Protein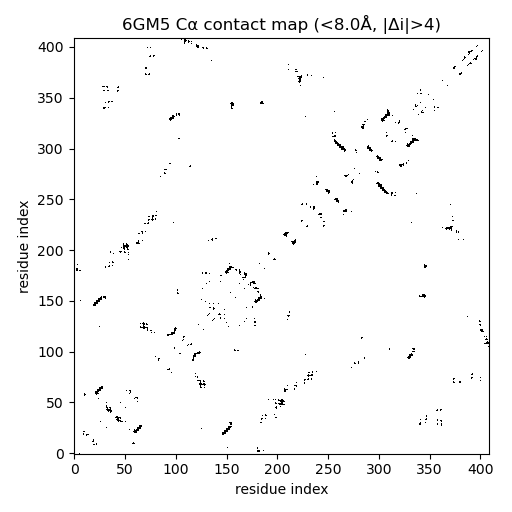 6GM5 (pdb70)

CATH classification: 3.40.50.1780 (+1 more: 3.40.950.10)

Foldseek 3Di:
DALVVVLLVLQVDPPPHPLRFQEEEEEELLLQQFLLVLVVDAGLLFDPQLVVVLVVVSPHNAYAYLVLLLLLLLQQLLVLLLVQVLCLLQVLHFQEEEDAAVVVQQCCQAPNVQCFSRYFQFQHSLLLLLLCLLPQVCVVVVHHLQRYAYEYEFQAPCVVVSQQPQLQADPNPSVSTSHRGYHYSNRVSVVCVVVVHDSSPGDGHFHDDSNRDDGGNLDDFADALGSQSQSVQSSQCQFAVDGDDRDDWDDDPPAPQKTKDKAKGFGHPPDVNNVSNQVVVGQFPADSFAKAADPVGRITGIAIEMEGEAVVSVVVQSVCRSVVNDHHGYYYYHRHSLHRSRHPRGDDDPDPCSSVSNVQSSDDPVRHVDHDHSCPRVSSVCCCVPPQPHRVDDSCCSRTGHGGHRSHD

Nearest PDB structures (foldseek):
  6gm5-assembly1_A  TM=1.002E+00  e=3.430E-89  Chlamydomonas reinhardtii
  6gm6-assembly1_A  TM=1.002E+00  e=7.888E-88  Chlamydomonas reinhardtii
  6gm7-assembly1_A  TM=1.001E+00  e=2.150E-85  Chlamydomonas reinhardtii
  6gl6-assembly1_A  TM=1.002E+00  e=5.641E-85  Chlamydomonas reinhardtii
  4r0v-assembly2_B  TM=9.902E-01  e=3.133E-81  Chlamydomonas reinhardtii

Radius of gyration: 21.45 Å; Cα contacts (8 Å, |Δi|>4): 788; chains: 1; bounding box: 58×63×46 Å

Solvent-accessible surface area: 17780 Å² total; per-residue (Å²): 182,48,59,28,105,70,0,35,59,35,15,78,66,81,128,133,46,136,76,35,60,43,0,0,0,0,0,9,19,7,0,25,4,0,0,0,25,18,47,70,72,64,17,36,53,5,56,57,95,20,1,0,32,0,0,72,127,8,13,3,35,13,0,0,14,8,25,0,0,10,0,0,5,3,27,0,8,0,25,5,0,20,60,5,8,18,73,66,30,73,118,128,35,7,1,1,0,12,12,23,12,12,2,0,12,58,22,0,2,146,66,35,49,100,2,33,76,11,6,2,28,3,9,4,20,3,0,0,0,0,1,5,0,5,15,32,0,0,110,94,77,70,40,42,38,132,51,4,7,0,0,0,0,8,5,20,93,94,21,30,68,14,0,65,21,100,78,5,19,20,137,94,62,77,116,31,37,10,0,23,14,13,4,13,0,49,66,0,0,70,7,4,97,144,112,71,25,54,2,42,138,18,76,103,7,130,27,34,14,0,7,27,92,67,114,37,16,10,29,81,116,4,4,10,32,37,28,13,11,5,0,2,5,20,0,31,31,105,0,9,61,64,94,7,92,110,31,103,58,64,144,23,235,77,21,110,36,4,94,50,29,94,12,84,1,35,7,20,122,76,26,114,15,52,91,16,38,131,144,123,129,96,57,5,63,72,60,59,35,30,56,80,105,54,189,123,44,159,15,3,21,24,7,23,0,0,18,0,28,7,37,42,34,0,98,129,0,0,87,68,9,80,66,30,129,11,109,14,4,1,0,22,0,24,8,30,113,45,11,59,8,22,1,46,1,3,14,178,52,144,47,208,39,25,29,119,98,4,103,63,41,19,53,80,143,99,39,76,96,52,48,18,56,4,77,73,4,81,18,0,121,88,0,11,116,83,47,6,40,127,33,62,25,147,68,0,102,104,16,1,11,18,92,28,52,69,44,26,120

B-factor: mean 26.3, std 14.5, range [9.81, 98.89]

Organism: Chlamydomonas reinhardtii (NCBI:txid3055)

InterPro domains:
  IPR003149 Iron hydrogenase, small subunit [PF02256] (435-487)
  IPR003149 Iron hydrogenase, small subunit [SM00902] (430-489)
  IPR004108 Iron hydrogenase, large subunit, C-terminal [PF02906] (85-334)
  IPR004108 Iron hydrogenase, large subunit, C-terminal [PF02906] (380-425)
  IPR009016 Iron hydrogenase [SSF53920] (54-486)
  IPR050340 Cytosolic Fe-S Cluster Assembly Factor [PTHR11615] (53-486)

Secondary structure (DSSP, 8-state):
--HHHHHHHHHHS-TTSTT--EEEEEE-HHHHHHGGGGGT--TT-S-HHHHHHHHHHTT-SEEEEHHHHHHHHHHHHHHHHHHHHHHHHT--PSSEEP---HHHHHHHHHH-GGGGGGB--BPPHHHHHHHHIIIIIHHHHT--GGGEEEEEEES-SSHHHHHT-TTSEETTEEEEESS-EEEEHHHHHHHHHHTT--GGGPPP-----TTSSSSS-S--SSB-S-HHHHHHHHHHHHHHSSPPPPP--EEPTTSTTEEEEEEEEPPPTTSHHHHHHHHT---S---S-EEE--TTS--EEEEEEEEEESHHHHHHHHHHHHHTSS--SEEEEESSTT-GGG-TTSPP-S-TTHHHHHHHHSS-HHHHT-B--GGG-HHHHHHIIIII-STTSHHHHHHHB----TT--

Sequence (409 aa):
LSHVQQALAELAKPKDDPTRKHVCVQVAPAVRRVAIAETLGLAPGATTPKQLAEGLRRLGFDEVFDTLFGADLTIMEAGSELLHRLTEHLEAEPLPMFTSCCCPGWIAMLEKSYPDLIPYVSSCKSPQMMLAAMVKSYLAEKKGIAPKDMVMVSIMPCTRKQSEADRDWFCVDADPTLRQLDHVITTVELGNIFKERGINLAELPEGEWDNPMGVGSGAGVLFGTTGGVMEAALRTAYELFTGTPLPRLSLSEVRGMDGIKETNITMVPAPGSKFEELLKHRAGPLAWDGGAGFTSEDGRGGITLRVAVANGLGNAKKLITKMQAGEAKYDFVEIMACPAGCVGGGGQPRSTDKAITQKRQAALYNLDEKSTLRRSHENPSIRELYDTYLGEPLGHKAHELLHTHYVAGGV

Structure (mmCIF, N/CA/C/O backbone):
data_6GM5
#
_entry.id   6GM5
#
_cell.length_a   70.620
_cell.length_b   70.620
_cell.length_c   154.910
_cell.angle_alpha   90.000
_cell.angle_beta   90.000
_cell.angle_gamma   120.000
#
_symmetry.space_group_name_H-M   'P 32 2 1'
#
loop_
_entity.id
_entity.type
_entity.pdbx_description
1 polymer Fe-hydrogenase
2 non-polymer 'IRON/SULFUR CLUSTER'
3 non-polymer 'CHLORIDE ION'
4 non-polymer 'SODIUM ION'
5 water water
#
loop_
_atom_site.group_PDB
_atom_site.id
_atom_site.type_symbol
_atom_site.label_atom_id
_atom_site.label_alt_id
_atom_site.label_comp_id
_atom_site.label_asym_id
_atom_site.label_entity_id
_atom_site.label_seq_id
_atom_site.pdbx_PDB_ins_code
_atom_site.Cartn_x
_atom_site.Cartn_y
_atom_site.Cartn_z
_atom_site.occupancy
_atom_site.B_iso_or_equiv
_atom_site.auth_seq_id
_atom_site.auth_comp_id
_atom_site.auth_asym_id
_atom_site.auth_atom_id
_atom_site.pdbx_PDB_model_num
ATOM 1 N N . LEU A 1 10 ? 33.545 -41.071 -12.770 1.00 47.75 65 LEU A N 1
ATOM 2 C CA . LEU A 1 10 ? 34.884 -41.011 -12.193 1.00 35.32 65 LEU A CA 1
ATOM 3 C C . LEU A 1 10 ? 35.735 -39.911 -12.841 1.00 20.64 65 LEU A C 1
ATOM 4 O O . LEU A 1 10 ? 36.482 -39.250 -12.145 1.00 27.79 65 LEU A O 1
ATOM 9 N N . SER A 1 11 ? 35.649 -39.731 -14.163 1.00 20.54 66 SER A N 1
ATOM 10 C CA . SER A 1 11 ? 36.302 -38.557 -14.774 1.00 18.65 66 SER A CA 1
ATOM 11 C C . SER A 1 11 ? 35.535 -37.335 -14.343 1.00 19.59 66 SER A C 1
ATOM 12 O O . SER A 1 11 ? 34.379 -37.442 -13.922 1.00 17.97 66 SER A O 1
ATOM 15 N N . HIS A 1 12 ? 36.154 -36.168 -14.468 1.00 17.06 67 HIS A N 1
ATOM 16 C CA . HIS A 1 12 ? 35.435 -34.940 -14.161 1.00 15.05 67 HIS A CA 1
ATOM 17 C C . HIS A 1 12 ? 34.251 -34.717 -15.089 1.00 17.15 67 HIS A C 1
ATOM 18 O O . HIS A 1 12 ? 33.214 -34.243 -14.617 1.00 17.17 67 HIS A O 1
ATOM 25 N N . VAL A 1 13 ? 34.350 -35.072 -16.372 1.00 15.56 68 VAL A N 1
ATOM 26 C CA . VAL A 1 13 ? 33.166 -35.024 -17.228 1.00 16.35 68 VAL A CA 1
ATOM 27 C C . VAL A 1 13 ? 32.053 -35.911 -16.665 1.00 15.94 68 VAL A C 1
ATOM 28 O O . VAL A 1 13 ? 30.893 -35.484 -16.563 1.00 17.12 68 VAL A O 1
ATOM 32 N N . GLN A 1 14 ? 32.395 -37.145 -16.305 1.00 16.66 69 GLN A N 1
ATOM 33 C CA . GLN A 1 14 ? 31.378 -38.062 -15.775 1.00 19.82 69 GLN A CA 1
ATOM 34 C C . GLN A 1 14 ? 30.742 -37.556 -14.476 1.00 15.20 69 GLN A C 1
ATOM 35 O O . GLN A 1 14 ? 29.523 -37.667 -14.292 1.00 16.97 69 GLN A O 1
ATOM 41 N N . GLN A 1 15 ? 31.560 -36.989 -13.595 1.00 17.57 70 GLN A N 1
ATOM 42 C CA . GLN A 1 15 ? 31.023 -36.434 -12.356 1.00 17.90 70 GLN A CA 1
ATOM 43 C C . GLN A 1 15 ? 30.072 -35.263 -12.629 1.00 17.25 70 GLN A C 1
ATOM 44 O O . GLN A 1 15 ? 28.998 -35.185 -12.045 1.00 17.84 70 GLN A O 1
ATOM 50 N N . ALA A 1 16 ? 30.473 -34.335 -13.500 1.00 15.57 71 ALA A N 1
ATOM 51 C CA . ALA A 1 16 ? 29.595 -33.223 -13.846 1.00 14.89 71 ALA A CA 1
ATOM 52 C C . ALA A 1 16 ? 28.263 -33.706 -14.442 1.00 15.96 71 ALA A C 1
ATOM 53 O O . ALA A 1 16 ? 27.194 -33.234 -14.059 1.00 14.37 71 ALA A O 1
ATOM 55 N N . LEU A 1 17 ? 28.341 -34.643 -15.394 1.00 15.78 72 LEU A N 1
ATOM 56 C CA . LEU A 1 17 ? 27.137 -35.159 -16.033 1.00 15.48 72 LEU A CA 1
ATOM 57 C C . LEU A 1 17 ? 26.261 -35.905 -15.038 1.00 15.04 72 LEU A C 1
ATOM 58 O O . LEU A 1 17 ? 25.049 -35.838 -15.157 1.00 15.88 72 LEU A O 1
ATOM 63 N N . ALA A 1 18 ? 26.862 -36.570 -14.060 1.00 15.09 73 ALA A N 1
ATOM 64 C CA . ALA A 1 18 ? 26.062 -37.258 -13.036 1.00 16.86 73 ALA A CA 1
ATOM 65 C C . ALA A 1 18 ? 25.284 -36.241 -12.206 1.00 16.18 73 ALA A C 1
ATOM 66 O O . ALA A 1 18 ? 24.137 -36.492 -11.845 1.00 17.84 73 ALA A O 1
ATOM 68 N N . GLU A 1 19 ? 25.881 -35.090 -11.896 1.00 14.94 74 GLU A N 1
ATOM 69 C CA . GLU A 1 19 ? 25.135 -34.066 -11.162 1.00 15.97 74 GLU A CA 1
ATOM 70 C C . GLU A 1 19 ? 23.962 -33.523 -11.969 1.00 17.21 74 GLU A C 1
ATOM 71 O O . GLU A 1 19 ? 22.869 -33.294 -11.441 1.00 17.01 74 GLU A O 1
ATOM 77 N N . LEU A 1 20 ? 24.173 -33.349 -13.265 1.00 16.50 75 LEU A N 1
ATOM 78 C CA . LEU A 1 20 ? 23.137 -32.877 -14.160 1.00 17.56 75 LEU A CA 1
ATOM 79 C C . LEU A 1 20 ? 22.033 -33.901 -14.414 1.00 18.39 75 LEU A C 1
ATOM 80 O O . LEU A 1 20 ? 20.904 -33.534 -14.746 1.00 21.84 75 LEU A O 1
ATOM 85 N N . ALA A 1 21 ? 22.350 -35.170 -14.217 1.00 16.74 76 ALA A N 1
ATOM 86 C CA . ALA A 1 21 ? 21.408 -36.248 -14.525 1.00 17.06 76 ALA A CA 1
ATOM 87 C C . ALA A 1 21 ? 20.343 -36.340 -13.443 1.00 26.67 76 ALA A C 1
ATOM 88 O O . ALA A 1 21 ? 19.279 -36.933 -13.662 1.00 26.26 76 ALA A O 1
ATOM 90 N N . LYS A 1 22 ? 20.623 -35.767 -12.273 1.00 20.06 77 LYS A N 1
ATOM 91 C CA . LYS A 1 22 ? 19.629 -35.776 -11.203 1.00 18.41 77 LYS A CA 1
ATOM 92 C C . LYS A 1 22 ? 18.488 -34.871 -11.591 1.00 18.73 77 LYS A C 1
ATOM 93 O O . LYS A 1 22 ? 18.706 -33.723 -12.000 1.00 19.29 77 LYS A O 1
ATOM 99 N N . PRO A 1 23 ? 17.250 -35.357 -11.453 1.00 17.28 78 PRO A N 1
ATOM 100 C CA . PRO A 1 23 ? 16.144 -34.455 -11.715 1.00 17.68 78 PRO A CA 1
ATOM 101 C C . PRO A 1 23 ? 16.233 -33.212 -10.853 1.00 17.11 78 PRO A C 1
ATOM 102 O O . PRO A 1 23 ? 16.707 -33.280 -9.720 1.00 17.42 78 PRO A O 1
ATOM 106 N N . LYS A 1 24 ? 15.792 -32.078 -11.388 1.00 19.96 79 LYS A N 1
ATOM 107 C CA . LYS A 1 24 ? 15.925 -30.829 -10.664 1.00 20.04 79 LYS A CA 1
ATOM 108 C C . LYS A 1 24 ? 15.148 -30.826 -9.355 1.00 23.04 79 LYS A C 1
ATOM 109 O O . LYS A 1 24 ? 15.523 -30.115 -8.433 1.00 25.23 79 LYS A O 1
ATOM 115 N N . ASP A 1 25 ? 14.122 -31.672 -9.248 1.00 22.06 80 ASP A N 1
ATOM 116 C CA . ASP A 1 25 ? 13.360 -31.766 -8.000 1.00 23.25 80 ASP A CA 1
ATOM 117 C C . ASP A 1 25 ? 13.812 -32.902 -7.067 1.00 26.54 80 ASP A C 1
ATOM 118 O O . ASP A 1 25 ? 13.190 -33.129 -6.036 1.00 26.80 80 ASP A O 1
ATOM 123 N N . ASP A 1 26 ? 14.875 -33.616 -7.436 1.00 19.27 81 ASP A N 1
ATOM 124 C CA . ASP A 1 26 ? 15.464 -34.693 -6.624 1.00 19.12 81 ASP A CA 1
ATOM 125 C C . ASP A 1 26 ? 16.031 -34.100 -5.328 1.00 21.46 81 ASP A C 1
ATOM 126 O O . ASP A 1 26 ? 16.689 -33.072 -5.355 1.00 18.29 81 ASP A O 1
ATOM 131 N N . PRO A 1 27 ? 15.781 -34.733 -4.176 1.00 16.64 82 PRO A N 1
ATOM 132 C CA . PRO A 1 27 ? 16.235 -34.116 -2.928 1.00 15.84 82 PRO A CA 1
ATOM 133 C C . PRO A 1 27 ? 17.759 -34.005 -2.819 1.00 16.13 82 PRO A C 1
ATOM 134 O O . PRO A 1 27 ? 18.252 -33.206 -2.015 1.00 18.48 82 PRO A O 1
ATOM 138 N N . THR A 1 28 ? 18.489 -34.781 -3.617 1.00 16.61 83 THR A N 1
ATOM 139 C CA . THR A 1 28 ? 19.945 -34.704 -3.589 1.00 17.69 83 THR A CA 1
ATOM 140 C C . THR A 1 28 ? 20.521 -33.877 -4.754 1.00 15.50 83 THR A C 1
ATOM 141 O O . THR A 1 28 ? 21.759 -33.782 -4.888 1.00 17.94 83 THR A O 1
ATOM 145 N N . ARG A 1 29 ? 19.648 -33.268 -5.554 1.00 15.95 84 ARG A N 1
ATOM 146 C CA . ARG A 1 29 ? 20.078 -32.349 -6.615 1.00 15.47 84 ARG A CA 1
ATOM 147 C C . ARG A 1 29 ? 20.851 -31.152 -6.056 1.00 14.97 84 ARG A C 1
ATOM 148 O O . ARG A 1 29 ? 20.444 -30.525 -5.070 1.00 17.47 84 ARG A O 1
ATOM 156 N N . LYS A 1 30 ? 21.975 -30.837 -6.698 1.00 16.17 85 LYS A N 1
ATOM 157 C CA . LYS A 1 30 ? 22.735 -29.646 -6.342 1.00 16.06 85 LYS A CA 1
ATOM 158 C C . LYS A 1 30 ? 22.455 -28.514 -7.339 1.00 15.83 85 LYS A C 1
ATOM 159 O O . LYS A 1 30 ? 21.820 -28.718 -8.385 1.00 16.49 85 LYS A O 1
ATOM 165 N N . HIS A 1 31 ? 22.906 -27.308 -7.005 1.00 17.33 86 HIS A N 1
ATOM 166 C CA . HIS A 1 31 ? 22.751 -26.157 -7.886 1.00 17.34 86 HIS A CA 1
ATOM 167 C C . HIS A 1 31 ? 23.977 -26.161 -8.789 1.00 15.19 86 HIS A C 1
ATOM 168 O O . HIS A 1 31 ? 25.073 -25.859 -8.328 1.00 17.14 86 HIS A O 1
ATOM 175 N N . VAL A 1 32 ? 23.801 -26.575 -10.044 1.00 14.83 87 VAL A N 1
ATOM 176 C CA . VAL A 1 32 ? 24.942 -26.835 -10.925 1.00 15.84 87 VAL A CA 1
ATOM 177 C C . VAL A 1 32 ? 25.199 -25.667 -11.861 1.00 12.37 87 VAL A C 1
ATOM 178 O O . VAL A 1 32 ? 24.346 -25.311 -12.667 1.00 14.95 87 VAL A O 1
ATOM 182 N N . CYS A 1 33 ? 26.368 -25.044 -11.685 1.00 12.78 88 CYS A N 1
ATOM 183 C CA . CYS A 1 33 ? 26.740 -23.819 -12.400 1.00 14.14 88 CYS A CA 1
ATOM 184 C C . CYS A 1 33 ? 27.815 -24.118 -13.426 1.00 12.78 88 CYS A C 1
ATOM 185 O O . CYS A 1 33 ? 28.658 -24.975 -13.220 1.00 14.35 88 CYS A O 1
ATOM 188 N N . VAL A 1 34 ? 27.780 -23.395 -14.539 1.00 12.85 89 VAL A N 1
ATOM 189 C CA . VAL A 1 34 ? 28.859 -23.504 -15.522 1.00 12.17 89 VAL A CA 1
ATOM 190 C C . VAL A 1 34 ? 29.338 -22.109 -15.892 1.00 10.00 89 VAL A C 1
ATOM 191 O O . VAL A 1 34 ? 28.553 -21.175 -15.944 1.00 12.01 89 VAL A O 1
ATOM 195 N N . GLN A 1 35 ? 30.640 -21.998 -16.135 1.00 11.63 90 GLN A N 1
ATOM 196 C CA . GLN A 1 35 ? 31.220 -20.780 -16.699 1.00 11.87 90 GLN A CA 1
ATOM 197 C C . GLN A 1 35 ? 31.962 -21.145 -17.971 1.00 11.77 90 GLN A C 1
ATOM 198 O O . GLN A 1 35 ? 32.509 -22.243 -18.078 1.00 12.70 90 GLN A O 1
ATOM 204 N N . VAL A 1 36 ? 31.968 -20.231 -18.938 1.00 11.52 91 VAL A N 1
ATOM 205 C CA . VAL A 1 36 ? 32.514 -20.505 -20.270 1.00 11.88 91 VAL A CA 1
ATOM 206 C C . VAL A 1 36 ? 33.559 -19.487 -20.682 1.00 11.32 91 VAL A C 1
ATOM 207 O O . VAL A 1 36 ? 33.304 -18.277 -20.663 1.00 12.52 91 VAL A O 1
ATOM 211 N N . ALA A 1 37 ? 34.720 -19.966 -21.125 1.00 13.32 92 ALA A N 1
ATOM 212 C CA . ALA A 1 37 ? 35.763 -19.090 -21.649 1.00 13.89 92 ALA A CA 1
ATOM 213 C C . ALA A 1 37 ? 35.472 -18.615 -23.077 1.00 13.19 92 ALA A C 1
ATOM 214 O O . ALA A 1 37 ? 34.898 -19.333 -23.889 1.00 12.70 92 ALA A O 1
ATOM 216 N N . PRO A 1 38 ? 35.903 -17.393 -23.414 1.00 13.96 93 PRO A N 1
ATOM 217 C CA . PRO A 1 38 ? 35.694 -16.956 -24.805 1.00 13.36 93 PRO A CA 1
ATOM 218 C C . PRO A 1 38 ? 36.335 -17.872 -25.860 1.00 13.21 93 PRO A C 1
ATOM 219 O O . PRO A 1 38 ? 35.753 -18.070 -26.938 1.00 14.00 93 PRO A O 1
ATOM 223 N N . ALA A 1 39 ? 37.514 -18.428 -25.564 1.00 12.91 94 ALA A N 1
ATOM 224 C CA . ALA A 1 39 ? 38.160 -19.317 -26.534 1.00 14.15 94 ALA A CA 1
ATOM 225 C C . ALA A 1 39 ? 37.321 -20.563 -26.824 1.00 13.26 94 ALA A C 1
ATOM 226 O O . ALA A 1 39 ? 37.390 -21.107 -27.917 1.00 14.01 94 ALA A O 1
ATOM 228 N N . VAL A 1 40 ? 36.517 -20.992 -25.859 1.00 12.54 95 VAL A N 1
ATOM 229 C CA . VAL A 1 40 ? 35.592 -22.095 -26.056 1.00 13.67 95 VAL A CA 1
ATOM 230 C C . VAL A 1 40 ? 34.478 -21.655 -27.000 1.00 13.47 95 VAL A C 1
ATOM 231 O O . VAL A 1 40 ? 34.112 -22.375 -27.951 1.00 15.54 95 VAL A O 1
ATOM 235 N N . ARG A 1 41 ? 33.910 -20.473 -26.739 1.00 14.27 96 ARG A N 1
ATOM 236 C CA A ARG A 1 41 ? 32.802 -19.946 -27.535 0.40 13.89 96 ARG A CA 1
ATOM 237 C CA B ARG A 1 41 ? 32.780 -20.007 -27.531 0.60 14.17 96 ARG A CA 1
ATOM 238 C C . ARG A 1 41 ? 33.120 -19.924 -29.013 1.00 13.44 96 ARG A C 1
ATOM 239 O O . ARG A 1 41 ? 32.272 -20.267 -29.844 1.00 18.23 96 ARG A O 1
ATOM 254 N N . VAL A 1 42 ? 34.344 -19.498 -29.348 1.00 13.26 97 VAL A N 1
ATOM 255 C CA . VAL A 1 42 ? 34.660 -19.305 -30.762 1.00 15.09 97 VAL A CA 1
ATOM 256 C C . VAL A 1 42 ? 34.964 -20.637 -31.451 1.00 15.82 97 VAL A C 1
ATOM 257 O O . VAL A 1 42 ? 34.690 -20.802 -32.644 1.00 16.19 97 VAL A O 1
ATOM 261 N N . ALA A 1 43 ? 35.497 -21.608 -30.710 1.00 14.69 98 ALA A N 1
ATOM 262 C CA . ALA A 1 43 ? 35.933 -22.859 -31.325 1.00 14.72 98 ALA A CA 1
ATOM 263 C C . ALA A 1 43 ? 34.890 -23.966 -31.289 1.00 15.25 98 ALA A C 1
ATOM 264 O O . ALA A 1 43 ? 35.040 -24.964 -31.987 1.00 15.34 98 ALA A O 1
ATOM 266 N N . ILE A 1 44 ? 33.837 -23.816 -30.488 1.00 14.07 99 ILE A N 1
ATOM 267 C CA . ILE A 1 44 ? 32.907 -24.928 -30.302 1.00 14.79 99 ILE A CA 1
ATOM 268 C C . ILE A 1 44 ? 32.185 -25.257 -31.612 1.00 14.31 99 ILE A C 1
ATOM 269 O O . ILE A 1 44 ? 31.843 -26.406 -31.844 1.00 14.85 99 ILE A O 1
ATOM 274 N N . ALA A 1 45 ? 31.972 -24.267 -32.486 1.00 15.69 100 ALA A N 1
ATOM 275 C CA . ALA A 1 45 ? 31.346 -24.552 -33.785 1.00 16.11 100 ALA A CA 1
ATOM 276 C C . ALA A 1 45 ? 32.150 -25.567 -34.600 1.00 15.44 100 ALA A C 1
ATOM 277 O O . ALA A 1 45 ? 31.570 -26.316 -35.399 1.00 14.65 100 ALA A O 1
ATOM 279 N N . GLU A 1 46 ? 33.472 -25.596 -34.417 1.00 13.66 101 GLU A N 1
ATOM 280 C CA . GLU A 1 46 ? 34.302 -26.532 -35.173 1.00 14.49 101 GLU A CA 1
ATOM 281 C C . GLU A 1 46 ? 34.011 -27.976 -34.817 1.00 14.81 101 GLU A C 1
ATOM 282 O O . GLU A 1 46 ? 34.294 -28.877 -35.611 1.00 17.33 101 GLU A O 1
ATOM 288 N N . THR A 1 47 ? 33.465 -28.211 -33.627 1.00 13.79 102 THR A N 1
ATOM 289 C CA . THR A 1 47 ? 33.128 -29.591 -33.243 1.00 13.94 102 THR A CA 1
ATOM 290 C C . THR A 1 47 ? 31.976 -30.132 -34.094 1.00 14.36 102 THR A C 1
ATOM 291 O O . THR A 1 47 ? 31.729 -31.337 -34.106 1.00 15.93 102 THR A O 1
ATOM 295 N N . LEU A 1 48 ? 31.279 -29.233 -34.798 1.00 15.91 103 LEU A N 1
ATOM 296 C CA . LEU A 1 48 ? 30.218 -29.588 -35.747 1.00 16.37 103 LEU A CA 1
ATOM 297 C C . LEU A 1 48 ? 30.705 -29.572 -37.183 1.00 18.27 103 LEU A C 1
ATOM 298 O O . LEU A 1 48 ? 29.917 -29.749 -38.126 1.00 19.95 103 LEU A O 1
ATOM 303 N N . GLY A 1 49 ? 32.002 -29.337 -37.367 1.00 17.74 104 GLY A N 1
ATOM 304 C CA . GLY A 1 49 ? 32.535 -29.206 -38.711 1.00 20.01 104 GLY A CA 1
ATOM 305 C C . GLY A 1 49 ? 32.310 -27.843 -39.345 1.00 19.93 104 GLY A C 1
ATOM 306 O O . GLY A 1 49 ? 32.469 -27.684 -40.552 1.00 23.53 104 GLY A O 1
ATOM 307 N N . LEU A 1 50 ? 31.948 -26.849 -38.532 1.00 17.52 105 LEU A N 1
ATOM 308 C CA . LEU A 1 50 ? 31.750 -25.497 -39.011 1.00 17.71 105 LEU A CA 1
ATOM 309 C C . LEU A 1 50 ? 32.967 -24.631 -38.746 1.00 17.99 105 LEU A C 1
ATOM 310 O O . LEU A 1 50 ? 33.925 -25.061 -38.094 1.00 19.59 105 LEU A O 1
ATOM 315 N N . ALA A 1 51 ? 32.928 -23.402 -39.254 1.00 18.92 106 ALA A N 1
ATOM 316 C CA . ALA A 1 51 ? 33.989 -22.437 -39.044 1.00 17.07 106 ALA A CA 1
ATOM 317 C C . ALA A 1 51 ? 33.973 -21.863 -37.637 1.00 16.39 106 ALA A C 1
ATOM 318 O O . ALA A 1 51 ? 32.917 -21.803 -37.013 1.00 17.14 106 ALA A O 1
ATOM 320 N N . PRO A 1 52 ? 35.141 -21.414 -37.144 1.00 16.41 107 PRO A N 1
ATOM 321 C CA . PRO A 1 52 ? 35.160 -20.686 -35.868 1.00 17.19 107 PRO A CA 1
ATOM 322 C C . PRO A 1 52 ? 34.162 -19.538 -35.875 1.00 20.91 107 PRO A C 1
ATOM 323 O O . PRO A 1 52 ? 34.050 -18.823 -36.877 1.00 19.82 107 PRO A O 1
ATOM 327 N N . GLY A 1 53 ? 33.422 -19.395 -34.785 1.00 17.77 108 GLY A N 1
ATOM 328 C CA . GLY A 1 53 ? 32.461 -18.311 -34.667 1.00 17.80 108 GLY A CA 1
ATOM 329 C C . GLY A 1 53 ? 31.140 -18.540 -35.378 1.00 22.41 108 GLY A C 1
ATOM 330 O O . GLY A 1 53 ? 30.284 -17.648 -35.355 1.00 22.32 108 GLY A O 1
ATOM 331 N N . ALA A 1 54 ? 30.945 -19.715 -35.983 1.00 17.62 109 ALA A N 1
ATOM 332 C CA . ALA A 1 54 ? 29.705 -20.009 -36.722 1.00 19.58 109 ALA A CA 1
ATOM 333 C C . ALA A 1 54 ? 28.505 -20.275 -35.824 1.00 23.76 109 ALA A C 1
ATOM 334 O O . ALA A 1 54 ? 27.381 -20.377 -36.308 1.00 27.51 109 ALA A O 1
ATOM 336 N N . THR A 1 55 ? 28.739 -20.427 -34.524 1.00 18.16 110 THR A N 1
ATOM 337 C CA . THR A 1 55 ? 27.639 -20.493 -33.556 1.00 21.27 110 THR A CA 1
ATOM 338 C C . THR A 1 55 ? 27.766 -19.287 -32.636 1.00 20.15 110 THR A C 1
ATOM 339 O O . THR A 1 55 ? 28.876 -18.808 -32.373 1.00 21.18 110 THR A O 1
ATOM 343 N N . THR A 1 56 ? 26.625 -18.758 -32.186 1.00 20.51 111 THR A N 1
ATOM 344 C CA . THR A 1 56 ? 26.648 -17.543 -31.377 1.00 21.70 111 THR A CA 1
ATOM 345 C C . THR A 1 56 ? 26.840 -17.844 -29.895 1.00 20.00 111 THR A C 1
ATOM 346 O O . THR A 1 56 ? 26.567 -18.970 -29.447 1.00 19.27 111 THR A O 1
ATOM 350 N N . PRO A 1 57 ? 27.315 -16.844 -29.129 1.00 18.44 112 PRO A N 1
ATOM 351 C CA . PRO A 1 57 ? 27.430 -17.072 -27.684 1.00 18.11 112 PRO A CA 1
ATOM 352 C C . PRO A 1 57 ? 26.106 -17.522 -27.054 1.00 19.79 112 PRO A C 1
ATOM 353 O O . PRO A 1 57 ? 26.107 -18.432 -26.213 1.00 18.79 112 PRO A O 1
ATOM 357 N N . LYS A 1 58 ? 24.983 -16.926 -27.456 1.00 17.84 113 LYS A N 1
ATOM 358 C CA . LYS A 1 58 ? 23.716 -17.307 -26.837 1.00 16.27 113 LYS A CA 1
ATOM 359 C C . LYS A 1 58 ? 23.189 -18.657 -27.294 1.00 18.80 113 LYS A C 1
ATOM 360 O O . LYS A 1 58 ? 22.388 -19.272 -26.597 1.00 17.61 113 LYS A O 1
ATOM 366 N N . GLN A 1 59 ? 23.634 -19.147 -28.452 1.00 18.00 114 GLN A N 1
ATOM 367 C CA . GLN A 1 59 ? 23.311 -20.529 -28.792 1.00 17.37 114 GLN A CA 1
ATOM 368 C C . GLN A 1 59 ? 24.041 -21.479 -27.852 1.00 14.98 114 GLN A C 1
ATOM 369 O O . GLN A 1 59 ? 23.485 -22.501 -27.448 1.00 16.20 114 GLN A O 1
ATOM 375 N N . LEU A 1 60 ? 25.287 -21.135 -27.526 1.00 15.16 115 LEU A N 1
ATOM 376 C CA . LEU A 1 60 ? 26.039 -21.970 -26.584 1.00 15.04 115 LEU A CA 1
ATOM 377 C C . LEU A 1 60 ? 25.378 -21.922 -25.200 1.00 15.79 115 LEU A C 1
ATOM 378 O O . LEU A 1 60 ? 25.251 -22.948 -24.527 1.00 15.99 115 LEU A O 1
ATOM 383 N N . ALA A 1 61 ? 24.937 -20.734 -24.783 1.00 15.46 116 ALA A N 1
ATOM 384 C CA . ALA A 1 61 ? 24.262 -20.607 -23.496 1.00 17.06 116 ALA A CA 1
ATOM 385 C C . ALA A 1 61 ? 23.010 -21.471 -23.473 1.00 17.28 116 ALA A C 1
ATOM 386 O O . ALA A 1 61 ? 22.738 -22.144 -22.487 1.00 17.62 116 ALA A O 1
ATOM 388 N N . GLU A 1 62 ? 22.258 -21.474 -24.573 1.00 15.98 117 GLU A N 1
ATOM 389 C CA . GLU A 1 62 ? 21.087 -22.341 -24.654 1.00 17.32 117 GLU A CA 1
ATOM 390 C C . GLU A 1 62 ? 21.445 -23.828 -24.585 1.00 16.12 117 GLU A C 1
ATOM 391 O O . GLU A 1 62 ? 20.799 -24.602 -23.902 1.00 17.08 117 GLU A O 1
ATOM 397 N N . GLY A 1 63 ? 22.508 -24.223 -25.281 1.00 15.00 118 GLY A N 1
ATOM 398 C CA . GLY A 1 63 ? 22.923 -25.612 -25.276 1.00 16.74 118 GLY A CA 1
ATOM 399 C C . GLY A 1 63 ? 23.285 -26.061 -23.875 1.00 15.60 118 GLY A C 1
ATOM 400 O O . GLY A 1 63 ? 22.930 -27.157 -23.442 1.00 14.92 118 GLY A O 1
ATOM 401 N N . LEU A 1 64 ? 24.012 -25.206 -23.166 1.00 13.38 119 LEU A N 1
ATOM 402 C CA . LEU A 1 64 ? 24.367 -25.528 -21.791 1.00 13.19 119 LEU A CA 1
ATOM 403 C C . LEU A 1 64 ? 23.155 -25.613 -20.886 1.00 14.56 119 LEU A C 1
ATOM 404 O O . LEU A 1 64 ? 23.082 -26.482 -20.023 1.00 14.27 119 LEU A O 1
ATOM 409 N N . ARG A 1 65 ? 22.197 -24.708 -21.073 1.00 14.17 120 ARG A N 1
ATOM 410 C CA . ARG A 1 65 ? 20.990 -24.811 -20.263 1.00 14.98 120 ARG A CA 1
ATOM 411 C C . ARG A 1 65 ? 20.246 -26.127 -20.580 1.00 16.87 120 ARG A C 1
ATOM 412 O O . ARG A 1 65 ? 19.687 -26.751 -19.681 1.00 17.19 120 ARG A O 1
ATOM 420 N N . ARG A 1 66 ? 20.292 -26.578 -21.834 1.00 15.70 121 ARG A N 1
ATOM 421 C CA . ARG A 1 66 ? 19.654 -27.848 -22.206 1.00 16.83 121 ARG A CA 1
ATOM 422 C C . ARG A 1 66 ? 20.322 -29.096 -21.623 1.00 18.23 121 ARG A C 1
ATOM 423 O O . ARG A 1 66 ? 19.706 -30.164 -21.549 1.00 22.66 121 ARG A O 1
ATOM 431 N N . LEU A 1 67 ? 21.573 -28.972 -21.181 1.00 14.33 122 LEU A N 1
ATOM 432 C CA . LEU A 1 67 ? 22.221 -30.042 -20.457 1.00 14.57 122 LEU A CA 1
ATOM 433 C C . LEU A 1 67 ? 21.772 -30.101 -18.996 1.00 13.86 122 LEU A C 1
ATOM 434 O O . LEU A 1 67 ? 22.066 -31.072 -18.298 1.00 17.94 122 LEU A O 1
ATOM 439 N N . GLY A 1 68 ? 21.118 -29.037 -18.538 1.00 15.73 123 GLY A N 1
ATOM 440 C CA . GLY A 1 68 ? 20.569 -29.000 -17.199 1.00 17.57 123 GLY A CA 1
ATOM 441 C C . GLY A 1 68 ? 21.242 -28.035 -16.249 1.00 17.04 123 GLY A C 1
ATOM 442 O O . GLY A 1 68 ? 20.899 -28.002 -15.067 1.00 15.92 123 GLY A O 1
ATOM 443 N N . PHE A 1 69 ? 22.161 -27.206 -16.750 1.00 14.48 124 PHE A N 1
ATOM 444 C CA . PHE A 1 69 ? 22.826 -26.258 -15.858 1.00 14.32 124 PHE A CA 1
ATOM 445 C C . PHE A 1 69 ? 21.835 -25.242 -15.286 1.00 13.62 124 PHE A C 1
ATOM 446 O O . PHE A 1 69 ? 20.955 -24.733 -15.981 1.00 14.61 124 PHE A O 1
ATOM 454 N N . ASP A 1 70 ? 21.966 -24.994 -13.988 1.00 13.04 125 ASP A N 1
ATOM 455 C CA . ASP A 1 70 ? 21.092 -24.041 -13.320 1.00 12.87 125 ASP A CA 1
ATOM 456 C C . ASP A 1 70 ? 21.558 -22.599 -13.500 1.00 15.76 125 ASP A C 1
ATOM 457 O O . ASP A 1 70 ? 20.757 -21.674 -13.412 1.00 16.52 125 ASP A O 1
ATOM 462 N N . GLU A 1 71 ? 22.852 -22.409 -13.728 1.00 13.06 126 GLU A N 1
ATOM 463 C CA . GLU A 1 71 ? 23.399 -21.087 -14.012 1.00 12.89 126 GLU A CA 1
ATOM 464 C C . GLU A 1 71 ? 24.397 -21.219 -15.133 1.00 12.03 126 GLU A C 1
ATOM 465 O O . GLU A 1 71 ? 25.181 -22.175 -15.144 1.00 12.71 126 GLU A O 1
ATOM 471 N N . VAL A 1 72 ? 24.398 -20.241 -16.037 1.00 13.12 127 VAL A N 1
ATOM 472 C CA . VAL A 1 72 ? 25.314 -20.225 -17.165 1.00 12.92 127 VAL A CA 1
ATOM 473 C C . VAL A 1 72 ? 26.034 -18.887 -17.182 1.00 11.62 127 VAL A C 1
ATOM 474 O O . VAL A 1 72 ? 25.423 -17.857 -17.476 1.00 13.06 127 VAL A O 1
ATOM 478 N N . PHE A 1 73 ? 27.326 -18.909 -16.850 1.00 10.64 128 PHE A N 1
ATOM 479 C CA . PHE A 1 73 ? 28.096 -17.672 -16.673 1.00 10.82 128 PHE A CA 1
ATOM 480 C C . PHE A 1 73 ? 29.165 -17.499 -17.746 1.00 11.04 128 PHE A C 1
ATOM 481 O O . PHE A 1 73 ? 29.696 -18.480 -18.282 1.00 12.12 128 PHE A O 1
ATOM 489 N N . ASP A 1 74 ? 29.537 -16.246 -17.976 1.00 12.17 129 ASP A N 1
ATOM 490 C CA . ASP A 1 74 ? 30.657 -15.875 -18.842 1.00 12.39 129 ASP A CA 1
ATOM 491 C C . ASP A 1 74 ? 31.896 -15.696 -17.979 1.00 11.65 129 ASP A C 1
ATOM 492 O O . ASP A 1 74 ? 31.877 -14.865 -17.053 1.00 12.74 129 ASP A O 1
ATOM 497 N N . THR A 1 75 ? 32.964 -16.439 -18.261 1.00 11.92 130 THR A N 1
ATOM 498 C CA . THR A 1 75 ? 34.229 -16.289 -17.523 1.00 10.69 130 THR A CA 1
ATOM 499 C C . THR A 1 75 ? 34.742 -14.851 -17.635 1.00 11.76 130 THR A C 1
ATOM 500 O O . THR A 1 75 ? 35.518 -14.417 -16.787 1.00 12.44 130 THR A O 1
ATOM 504 N N . LEU A 1 76 ? 34.294 -14.096 -18.647 1.00 12.53 131 LEU A N 1
ATOM 505 C CA . LEU A 1 76 ? 34.738 -12.687 -18.725 1.00 12.91 131 LEU A CA 1
ATOM 506 C C . LEU A 1 76 ? 34.355 -11.916 -17.450 1.00 11.80 131 LEU A C 1
ATOM 507 O O . LEU A 1 76 ? 35.003 -10.902 -17.134 1.00 12.51 131 LEU A O 1
ATOM 512 N N . PHE A 1 77 ? 33.334 -12.363 -16.711 1.00 12.17 132 PHE A N 1
ATOM 513 C CA . PHE A 1 77 ? 33.038 -11.715 -15.425 1.00 10.88 132 PHE A CA 1
ATOM 514 C C . PHE A 1 77 ? 34.202 -11.921 -14.451 1.00 12.12 132 PHE A C 1
ATOM 515 O O . PHE A 1 77 ? 34.656 -10.996 -13.761 1.00 13.79 132 PHE A O 1
ATOM 523 N N . GLY A 1 78 ? 34.689 -13.152 -14.389 1.00 12.49 133 GLY A N 1
ATOM 524 C CA . GLY A 1 78 ? 35.883 -13.468 -13.626 1.00 12.45 133 GLY A CA 1
ATOM 525 C C . GLY A 1 78 ? 37.074 -12.650 -14.102 1.00 11.58 133 GLY A C 1
ATOM 526 O O . GLY A 1 78 ? 37.847 -12.159 -13.270 1.00 14.09 133 GLY A O 1
ATOM 527 N N . ALA A 1 79 ? 37.218 -12.486 -15.418 1.00 12.28 134 ALA A N 1
ATOM 528 C CA . ALA A 1 79 ? 38.316 -11.675 -15.950 1.00 12.10 134 ALA A CA 1
ATOM 529 C C . ALA A 1 79 ? 38.220 -10.213 -15.521 1.00 11.62 134 ALA A C 1
ATOM 530 O O . ALA A 1 79 ? 39.254 -9.583 -15.319 1.00 12.39 134 ALA A O 1
ATOM 532 N N . ASP A 1 80 ? 37.009 -9.687 -15.349 1.00 12.39 135 ASP A N 1
ATOM 533 C CA . ASP A 1 80 ? 36.902 -8.308 -14.856 1.00 12.29 135 ASP A CA 1
ATOM 534 C C . ASP A 1 80 ? 37.452 -8.235 -13.425 1.00 12.94 135 ASP A C 1
ATOM 535 O O . ASP A 1 80 ? 38.094 -7.242 -13.072 1.00 14.54 135 ASP A O 1
ATOM 540 N N . LEU A 1 81 ? 37.226 -9.259 -12.607 1.00 13.72 136 LEU A N 1
ATOM 541 C CA . LEU A 1 81 ? 37.836 -9.305 -11.267 1.00 14.08 136 LEU A CA 1
ATOM 542 C C . LEU A 1 81 ? 39.347 -9.398 -11.366 1.00 14.53 136 LEU A C 1
ATOM 543 O O . LEU A 1 81 ? 40.072 -8.719 -10.617 1.00 14.46 136 LEU A O 1
ATOM 548 N N . THR A 1 82 ? 39.854 -10.233 -12.277 1.00 12.69 137 THR A N 1
ATOM 549 C CA . THR A 1 82 ? 41.304 -10.375 -12.404 1.00 11.64 137 THR A CA 1
ATOM 550 C C . THR A 1 82 ? 41.925 -9.046 -12.829 1.00 13.83 137 THR A C 1
ATOM 551 O O . THR A 1 82 ? 43.009 -8.669 -12.351 1.00 15.59 137 THR A O 1
ATOM 555 N N . ILE A 1 83 ? 41.256 -8.340 -13.734 1.00 12.99 138 ILE A N 1
ATOM 556 C CA . ILE A 1 83 ? 41.767 -7.036 -14.178 1.00 12.78 138 ILE A CA 1
ATOM 557 C C . ILE A 1 83 ? 41.789 -6.037 -13.001 1.00 15.52 138 ILE A C 1
ATOM 558 O O . ILE A 1 83 ? 42.765 -5.303 -12.831 1.00 15.52 138 ILE A O 1
ATOM 563 N N . MET A 1 84 ? 40.734 -6.010 -12.196 1.00 14.76 139 MET A N 1
ATOM 564 C CA . MET A 1 84 ? 40.688 -5.130 -11.020 1.00 15.20 139 MET A CA 1
ATOM 565 C C . MET A 1 84 ? 41.864 -5.419 -10.087 1.00 16.19 139 MET A C 1
ATOM 566 O O . MET A 1 84 ? 42.602 -4.513 -9.677 1.00 16.10 139 MET A O 1
ATOM 571 N N . GLU A 1 85 ? 42.074 -6.692 -9.778 1.00 14.82 140 GLU A N 1
ATOM 572 C CA . GLU A 1 85 ? 43.124 -7.067 -8.841 1.00 14.20 140 GLU A CA 1
ATOM 573 C C . GLU A 1 85 ? 44.499 -6.891 -9.440 1.00 15.71 140 GLU A C 1
ATOM 574 O O . GLU A 1 85 ? 45.393 -6.314 -8.790 1.00 15.24 140 GLU A O 1
ATOM 580 N N . ALA A 1 86 ? 44.701 -7.347 -10.677 1.00 13.15 141 ALA A N 1
ATOM 581 C CA . ALA A 1 86 ? 46.029 -7.304 -11.272 1.00 13.04 141 ALA A CA 1
ATOM 582 C C . ALA A 1 86 ? 46.436 -5.884 -11.627 1.00 13.67 141 ALA A C 1
ATOM 583 O O . ALA A 1 86 ? 47.616 -5.548 -11.497 1.00 14.94 141 ALA A O 1
ATOM 585 N N . GLY A 1 87 ? 45.485 -5.070 -12.077 1.00 14.84 142 GLY A N 1
ATOM 586 C CA . GLY A 1 87 ? 45.785 -3.662 -12.356 1.00 16.53 142 GLY A CA 1
ATOM 587 C C . GLY A 1 87 ? 46.208 -2.950 -11.083 1.00 16.44 142 GLY A C 1
ATOM 588 O O . GLY A 1 87 ? 47.195 -2.187 -11.065 1.00 16.04 142 GLY A O 1
ATOM 589 N N . SER A 1 88 ? 45.482 -3.204 -10.004 1.00 16.62 143 SER A N 1
ATOM 590 C CA . SER A 1 88 ? 45.830 -2.619 -8.717 1.00 14.76 143 SER A CA 1
ATOM 591 C C . SER A 1 88 ? 47.190 -3.125 -8.209 1.00 17.93 143 SER A C 1
ATOM 592 O O . SER A 1 88 ? 48.000 -2.366 -7.688 1.00 17.15 143 SER A O 1
ATOM 595 N N . GLU A 1 89 ? 47.443 -4.417 -8.363 1.00 14.77 144 GLU A N 1
ATOM 596 C CA . GLU A 1 89 ? 48.702 -4.995 -7.951 1.00 16.63 144 GLU A CA 1
ATOM 597 C C . GLU A 1 89 ? 49.874 -4.387 -8.708 1.00 16.32 144 GLU A C 1
ATOM 598 O O . GLU A 1 89 ? 50.908 -4.038 -8.114 1.00 16.23 144 GLU A O 1
ATOM 604 N N . LEU A 1 90 ? 49.732 -4.245 -10.021 1.00 15.22 145 LEU A N 1
ATOM 605 C CA . LEU A 1 90 ? 50.778 -3.625 -10.831 1.00 16.11 145 LEU A CA 1
ATOM 606 C C . LEU A 1 90 ? 51.019 -2.196 -10.375 1.00 16.27 145 LEU A C 1
ATOM 607 O O . LEU A 1 90 ? 52.178 -1.799 -10.198 1.00 18.24 145 LEU A O 1
ATOM 612 N N . LEU A 1 91 ? 49.954 -1.426 -10.164 1.00 16.05 146 LEU A N 1
ATOM 613 C CA . LEU A 1 91 ? 50.126 -0.031 -9.758 1.00 16.22 146 LEU A CA 1
ATOM 614 C C . LEU A 1 91 ? 50.776 0.055 -8.376 1.00 19.54 146 LEU A C 1
ATOM 615 O O . LEU A 1 91 ? 51.613 0.930 -8.131 1.00 19.54 146 LEU A O 1
ATOM 620 N N . HIS A 1 92 ? 50.443 -0.878 -7.492 1.00 19.68 147 HIS A N 1
ATOM 621 C CA . HIS A 1 92 ? 51.034 -0.920 -6.163 1.00 19.94 147 HIS A CA 1
ATOM 622 C C . HIS A 1 92 ? 52.538 -1.214 -6.228 1.00 22.29 147 HIS A C 1
ATOM 623 O O . HIS A 1 92 ? 53.332 -0.573 -5.525 1.00 22.25 147 HIS A O 1
ATOM 630 N N . ARG A 1 93 ? 52.946 -2.156 -7.078 1.00 18.65 148 ARG A N 1
ATOM 631 C CA . ARG A 1 93 ? 54.366 -2.478 -7.201 1.00 19.25 148 ARG A CA 1
ATOM 632 C C . ARG A 1 93 ? 55.114 -1.286 -7.784 1.00 20.79 148 ARG A C 1
ATOM 633 O O . ARG A 1 93 ? 56.239 -0.972 -7.357 1.00 20.73 148 ARG A O 1
ATOM 641 N N . LEU A 1 94 ? 54.499 -0.615 -8.751 1.00 18.91 149 LEU A N 1
ATOM 642 C CA . LEU A 1 94 ? 55.096 0.585 -9.341 1.00 22.77 149 LEU A CA 1
ATOM 643 C C . LEU A 1 94 ? 55.260 1.663 -8.284 1.00 25.83 149 LEU A C 1
ATOM 644 O O . LEU A 1 94 ? 56.331 2.281 -8.182 1.00 25.22 149 LEU A O 1
ATOM 649 N N . THR A 1 95 ? 54.206 1.876 -7.499 1.00 18.05 150 THR A N 1
ATOM 650 C CA . THR A 1 95 ? 54.184 2.909 -6.459 1.00 21.95 150 THR A CA 1
ATOM 651 C C . THR A 1 95 ? 55.277 2.671 -5.411 1.00 29.14 150 THR A C 1
ATOM 652 O O . THR A 1 95 ? 56.038 3.590 -5.062 1.00 25.78 150 THR A O 1
ATOM 656 N N . GLU A 1 96 ? 55.365 1.433 -4.929 1.00 23.85 151 GLU A N 1
ATOM 657 C CA . GLU A 1 96 ? 56.376 1.056 -3.944 1.00 25.15 151 GLU A CA 1
ATOM 658 C C . GLU A 1 96 ? 57.774 1.293 -4.479 1.00 28.74 151 GLU A C 1
ATOM 659 O O . GLU A 1 96 ? 58.653 1.751 -3.746 1.00 29.22 151 GLU A O 1
ATOM 665 N N . HIS A 1 97 ? 57.991 0.984 -5.752 1.00 25.04 152 HIS A N 1
ATOM 666 C CA . HIS A 1 97 ? 59.316 1.154 -6.337 1.00 25.43 152 HIS A CA 1
ATOM 667 C C . HIS A 1 97 ? 59.664 2.623 -6.588 1.00 31.60 152 HIS A C 1
ATOM 668 O O . HIS A 1 97 ? 60.832 3.004 -6.481 1.00 37.45 152 HIS A O 1
ATOM 675 N N . LEU A 1 98 ? 58.667 3.453 -6.876 1.00 23.42 153 LEU A N 1
ATOM 676 C CA . LEU A 1 98 ? 58.911 4.884 -7.058 1.00 24.57 153 LEU A CA 1
ATOM 677 C C . LEU A 1 98 ? 59.260 5.565 -5.748 1.00 33.18 153 LEU A C 1
ATOM 678 O O . LEU A 1 98 ? 59.976 6.569 -5.736 1.00 34.63 153 LEU A O 1
ATOM 683 N N . GLU A 1 99 ? 58.749 5.041 -4.643 1.00 30.22 154 GLU A N 1
ATOM 684 C CA . GLU A 1 99 ? 59.002 5.675 -3.354 1.00 42.77 154 GLU A CA 1
ATOM 685 C C . GLU A 1 99 ? 60.206 5.077 -2.631 1.00 39.90 154 GLU A C 1
ATOM 686 O O . GLU A 1 99 ? 60.499 5.454 -1.497 1.00 54.91 154 GLU A O 1
ATOM 692 N N . ALA A 1 100 ? 60.902 4.162 -3.302 1.00 56.97 155 ALA A N 1
ATOM 693 C CA . ALA A 1 100 ? 62.086 3.499 -2.753 1.00 63.55 155 ALA A CA 1
ATOM 694 C C . ALA A 1 100 ? 61.797 2.837 -1.408 1.00 69.71 155 ALA A C 1
ATOM 695 O O . ALA A 1 100 ? 62.525 3.045 -0.436 1.00 68.15 155 ALA A O 1
ATOM 697 N N . GLU A 1 106 ? 57.530 -7.864 -2.831 1.00 57.88 161 GLU A N 1
ATOM 698 C CA . GLU A 1 106 ? 56.792 -7.596 -4.061 1.00 61.57 161 GLU A CA 1
ATOM 699 C C . GLU A 1 106 ? 57.645 -6.848 -5.085 1.00 44.53 161 GLU A C 1
ATOM 700 O O . GLU A 1 106 ? 57.410 -5.669 -5.355 1.00 39.01 161 GLU A O 1
ATOM 706 N N . PRO A 1 107 ? 58.636 -7.543 -5.669 1.00 35.64 162 PRO A N 1
ATOM 707 C CA . PRO A 1 107 ? 59.584 -6.932 -6.606 1.00 28.48 162 PRO A CA 1
ATOM 708 C C . PRO A 1 107 ? 59.017 -6.720 -8.008 1.00 33.01 162 PRO A C 1
ATOM 709 O O . PRO A 1 107 ? 57.966 -7.272 -8.337 1.00 26.44 162 PRO A O 1
ATOM 713 N N . LEU A 1 108 ? 59.700 -5.890 -8.790 1.00 28.32 163 LEU A N 1
ATOM 714 C CA . LEU A 1 108 ? 59.563 -5.837 -10.242 1.00 26.39 163 LEU A CA 1
ATOM 715 C C . LEU A 1 108 ? 60.769 -6.562 -10.835 1.00 25.65 163 LEU A C 1
ATOM 716 O O . LEU A 1 108 ? 61.825 -6.617 -10.205 1.00 28.16 163 LEU A O 1
ATOM 721 N N . PRO A 1 109 ? 60.619 -7.154 -12.030 1.00 23.35 164 PRO A N 1
ATOM 722 C CA . PRO A 1 109 ? 59.406 -7.162 -12.859 1.00 20.47 164 PRO A CA 1
ATOM 723 C C . PRO A 1 109 ? 58.287 -8.044 -12.305 1.00 21.64 164 PRO A C 1
ATOM 724 O O . PRO A 1 109 ? 58.526 -8.892 -11.446 1.00 26.01 164 PRO A O 1
ATOM 728 N N . MET A 1 110 ? 57.070 -7.797 -12.773 1.00 19.67 165 MET A N 1
ATOM 729 C CA . MET A 1 110 ? 55.911 -8.617 -12.416 1.00 18.39 165 MET A CA 1
ATOM 730 C C . MET A 1 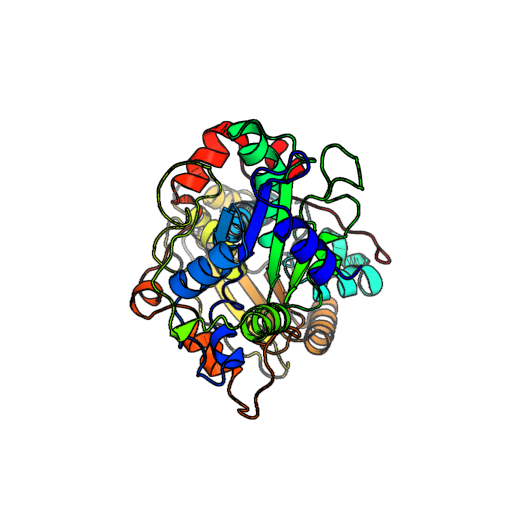110 ? 55.592 -9.554 -13.575 1.00 18.13 165 MET A C 1
ATOM 731 O O . MET A 1 110 ? 55.606 -9.131 -14.741 1.00 18.68 165 MET A O 1
ATOM 736 N N . PHE A 1 111 ? 55.349 -10.829 -13.245 1.00 16.11 166 PHE A N 1
ATOM 737 C CA . PHE A 1 111 ? 54.875 -11.834 -14.199 1.00 16.38 166 PHE A CA 1
ATOM 738 C C . PHE A 1 111 ? 53.391 -12.076 -13.967 1.00 15.26 166 PHE A C 1
ATOM 739 O O . PHE A 1 111 ? 52.950 -12.146 -12.832 1.00 18.04 166 PHE A O 1
ATOM 747 N N . THR A 1 112 ? 52.634 -12.238 -15.039 1.00 15.26 167 THR A N 1
ATOM 748 C CA . THR A 1 112 ? 51.234 -12.623 -14.881 1.00 17.42 167 THR A CA 1
ATOM 749 C C . THR A 1 112 ? 51.131 -14.071 -14.389 1.00 14.67 167 THR A C 1
ATOM 750 O O . THR A 1 112 ? 52.110 -14.833 -14.425 1.00 16.49 167 THR A O 1
ATOM 754 N N . SER A 1 113 ? 49.945 -14.454 -13.927 1.00 15.05 168 SER A N 1
ATOM 755 C CA . SER A 1 113 ? 49.777 -15.771 -13.288 1.00 14.19 168 SER A CA 1
ATOM 756 C C . SER A 1 113 ? 48.601 -16.592 -13.831 1.00 15.14 168 SER A C 1
ATOM 757 O O . SER A 1 113 ? 48.175 -17.564 -13.210 1.00 16.50 168 SER A O 1
ATOM 760 N N . CYS A 1 114 ? 48.069 -16.200 -14.978 1.00 13.40 169 CYS A N 1
ATOM 761 C CA A CYS A 1 114 ? 46.819 -16.822 -15.405 0.54 15.95 169 CYS A CA 1
ATOM 762 C CA B CYS A 1 114 ? 46.827 -16.774 -15.508 0.46 15.01 169 CYS A CA 1
ATOM 763 C C . CYS A 1 114 ? 46.996 -18.159 -16.104 1.00 14.37 169 CYS A C 1
ATOM 764 O O . CYS A 1 114 ? 46.056 -18.923 -16.158 1.00 17.51 169 CYS A O 1
ATOM 769 N N . CYS A 1 115 ? 48.184 -18.440 -16.620 1.00 12.98 170 CYS A N 1
ATOM 770 C CA . CYS A 1 115 ? 48.394 -19.710 -17.324 1.00 12.46 170 CYS A CA 1
ATOM 771 C C . CYS A 1 115 ? 48.962 -20.756 -16.369 1.00 13.25 170 CYS A C 1
ATOM 772 O O . CYS A 1 115 ? 50.094 -20.608 -15.878 1.00 14.53 170 CYS A O 1
ATOM 775 N N . PRO A 1 116 ? 48.219 -21.856 -16.155 1.00 13.27 171 PRO A N 1
ATOM 776 C CA . PRO A 1 116 ? 48.741 -22.866 -15.211 1.00 15.59 171 PRO A CA 1
ATOM 777 C C . PRO A 1 116 ? 49.959 -23.623 -15.737 1.00 15.71 171 PRO A C 1
ATOM 778 O O . PRO A 1 116 ? 50.696 -24.165 -14.917 1.00 16.67 171 PRO A O 1
ATOM 782 N N . GLY A 1 117 ? 50.174 -23.663 -17.047 1.00 14.50 172 GLY A N 1
ATOM 783 C CA . GLY A 1 117 ? 51.398 -24.232 -17.595 1.00 15.64 172 GLY A CA 1
ATOM 784 C C . GLY A 1 117 ? 52.612 -23.438 -17.153 1.00 15.76 172 GLY A C 1
ATOM 785 O O . GLY A 1 117 ? 53.669 -23.995 -16.795 1.00 17.75 172 GLY A O 1
ATOM 786 N N . TRP A 1 118 ? 52.492 -22.116 -17.190 1.00 14.70 173 TRP A N 1
ATOM 787 C CA . TRP A 1 118 ? 53.529 -21.254 -16.642 1.00 13.68 173 TRP A CA 1
ATOM 788 C C . TRP A 1 118 ? 53.712 -21.489 -15.157 1.00 13.84 173 TRP A C 1
ATOM 789 O O . TRP A 1 118 ? 54.847 -21.656 -14.687 1.00 15.15 173 TRP A O 1
ATOM 800 N N . ILE A 1 119 ? 52.627 -21.505 -14.399 1.00 14.30 174 ILE A N 1
ATOM 801 C CA . ILE A 1 119 ? 52.761 -21.622 -12.953 1.00 13.46 174 ILE A CA 1
ATOM 802 C C . ILE A 1 119 ? 53.450 -22.962 -12.603 1.00 15.62 174 ILE A C 1
ATOM 803 O O . ILE A 1 119 ? 54.264 -23.009 -11.682 1.00 15.59 174 ILE A O 1
ATOM 808 N N . ALA A 1 120 ? 53.143 -24.025 -13.339 1.00 15.36 175 ALA A N 1
ATOM 809 C CA . ALA A 1 120 ? 53.806 -25.313 -13.057 1.00 15.39 175 ALA A CA 1
ATOM 810 C C . ALA A 1 120 ? 55.310 -25.240 -13.316 1.00 18.49 175 ALA A C 1
ATOM 811 O O . ALA A 1 120 ? 56.111 -25.759 -12.528 1.00 19.00 175 ALA A O 1
ATOM 813 N N . MET A 1 121 ? 55.695 -24.614 -14.423 1.00 14.64 176 MET A N 1
ATOM 814 C CA . MET A 1 121 ? 57.107 -24.463 -14.736 1.00 14.28 176 MET A CA 1
ATOM 815 C C . MET A 1 121 ? 57.799 -23.534 -13.743 1.00 17.42 176 MET A C 1
ATOM 816 O O . MET A 1 121 ? 58.935 -23.791 -13.331 1.00 17.92 176 MET A O 1
ATOM 821 N N . LEU A 1 122 ? 57.127 -22.441 -13.377 1.00 16.27 177 LEU A N 1
ATOM 822 C CA . LEU A 1 122 ? 57.608 -21.547 -12.324 1.00 16.78 177 LEU A CA 1
ATOM 823 C C . LEU A 1 122 ? 57.971 -22.325 -11.053 1.00 21.37 177 LEU A C 1
ATOM 824 O O . LEU A 1 122 ? 59.091 -22.238 -10.542 1.00 17.95 177 LEU A O 1
ATOM 829 N N . GLU A 1 123 ? 57.021 -23.100 -10.554 1.00 18.44 178 GLU A N 1
ATOM 830 C CA . GLU A 1 123 ? 57.208 -23.761 -9.266 1.00 17.70 178 GLU A CA 1
ATOM 831 C C . GLU A 1 123 ? 58.305 -24.824 -9.340 1.00 22.62 178 GLU A C 1
ATOM 832 O O . GLU A 1 123 ? 59.126 -24.929 -8.427 1.00 22.06 178 GLU A O 1
ATOM 838 N N . LYS A 1 124 ? 58.332 -25.579 -10.429 1.00 17.57 179 LYS A N 1
ATOM 839 C CA . LYS A 1 124 ? 59.262 -26.706 -10.538 1.00 19.48 179 LYS A CA 1
ATOM 840 C C . LYS A 1 124 ? 60.676 -26.269 -10.908 1.00 27.39 179 LYS A C 1
ATOM 841 O O . LYS A 1 124 ? 61.649 -26.732 -10.310 1.00 28.57 179 LYS A O 1
ATOM 847 N N . SER A 1 125 ? 60.783 -25.380 -11.891 1.00 20.14 180 SER A N 1
ATOM 848 C CA . SER A 1 125 ? 62.055 -25.057 -12.520 1.00 17.42 180 SER A CA 1
ATOM 849 C C . SER A 1 125 ? 62.594 -23.666 -12.217 1.00 20.15 180 SER A C 1
ATOM 850 O O . SER A 1 125 ? 63.799 -23.427 -12.362 1.00 22.05 180 SER A O 1
ATOM 853 N N . TYR A 1 126 ? 61.725 -22.738 -11.817 1.00 19.22 181 TYR A N 1
ATOM 854 C CA . TYR A 1 126 ? 62.161 -21.376 -11.487 1.00 19.14 181 TYR A CA 1
ATOM 855 C C . TYR A 1 126 ? 61.645 -20.901 -10.131 1.00 19.18 181 TYR A C 1
ATOM 856 O O . TYR A 1 126 ? 61.093 -19.804 -10.036 1.00 18.90 181 TYR A O 1
ATOM 865 N N . PRO A 1 127 ? 61.831 -21.697 -9.059 1.00 20.18 182 PRO A N 1
ATOM 866 C CA . PRO A 1 127 ? 61.210 -21.285 -7.796 1.00 19.01 182 PRO A CA 1
ATOM 867 C C . PRO A 1 127 ? 61.746 -19.953 -7.256 1.00 19.84 182 PRO A C 1
ATOM 868 O O . PRO A 1 127 ? 61.058 -19.274 -6.487 1.00 22.54 182 PRO A O 1
ATOM 872 N N . ASP A 1 128 ? 62.955 -19.564 -7.664 1.00 19.98 183 ASP A N 1
ATOM 873 C CA . ASP A 1 128 ? 63.513 -18.296 -7.200 1.00 27.23 183 ASP A CA 1
ATOM 874 C C . ASP A 1 128 ? 62.756 -17.111 -7.791 1.00 23.62 183 ASP A C 1
ATOM 875 O O . ASP A 1 128 ? 62.881 -15.990 -7.317 1.00 23.35 183 ASP A O 1
ATOM 880 N N . LEU A 1 129 ? 61.971 -17.361 -8.834 1.00 21.49 184 LEU A N 1
ATOM 881 C CA . LEU A 1 129 ? 61.190 -16.279 -9.432 1.00 21.47 184 LEU A CA 1
ATOM 882 C C . LEU A 1 129 ? 59.811 -16.091 -8.803 1.00 19.67 184 LEU A C 1
ATOM 883 O O . LEU A 1 129 ? 59.103 -15.175 -9.180 1.00 18.08 184 LEU A O 1
ATOM 888 N N . ILE A 1 130 ? 59.434 -16.929 -7.839 1.00 19.68 185 ILE A N 1
ATOM 889 C CA . ILE A 1 130 ? 58.091 -16.852 -7.252 1.00 19.02 185 ILE A CA 1
ATOM 890 C C . ILE A 1 130 ? 57.691 -15.456 -6.717 1.00 20.54 185 ILE A C 1
ATOM 891 O O . ILE A 1 130 ? 56.558 -15.026 -6.922 1.00 20.01 185 ILE A O 1
ATOM 896 N N . PRO A 1 131 ? 58.612 -14.724 -6.056 1.00 18.58 186 PRO A N 1
ATOM 897 C CA . PRO A 1 131 ? 58.182 -13.415 -5.548 1.00 19.56 186 PRO A CA 1
ATOM 898 C C . PRO A 1 131 ? 57.800 -12.408 -6.630 1.00 16.30 186 PRO A C 1
ATOM 899 O O . PRO A 1 131 ? 57.070 -11.456 -6.335 1.00 19.90 186 PRO A O 1
ATOM 903 N N . TYR A 1 132 ? 58.259 -12.622 -7.856 1.00 17.40 187 TYR A N 1
ATOM 904 C CA . TYR A 1 132 ? 57.976 -11.704 -8.962 1.00 18.38 187 TYR A CA 1
ATOM 905 C C . TYR A 1 132 ? 56.611 -11.983 -9.595 1.00 16.89 187 TYR A C 1
ATOM 906 O O . TYR A 1 132 ? 56.126 -11.202 -10.408 1.00 17.79 187 TYR A O 1
ATOM 915 N N . VAL A 1 133 ? 56.022 -13.129 -9.282 1.00 16.99 188 VAL A N 1
ATOM 916 C CA . VAL A 1 133 ? 54.764 -13.490 -9.915 1.00 14.60 188 VAL A CA 1
ATOM 917 C C . VAL A 1 133 ? 53.561 -12.876 -9.209 1.00 17.54 188 VAL A C 1
ATOM 918 O O . VAL A 1 133 ? 53.492 -12.821 -7.973 1.00 18.38 188 VAL A O 1
ATOM 922 N N . SER A 1 134 ? 52.615 -12.387 -10.015 1.00 14.78 189 SER A N 1
ATOM 923 C CA . SER A 1 134 ? 51.339 -11.882 -9.529 1.00 13.82 189 SER A CA 1
ATOM 924 C C . SER A 1 134 ? 50.681 -12.863 -8.576 1.00 13.48 189 SER A C 1
ATOM 925 O O . SER A 1 134 ? 50.681 -14.072 -8.850 1.00 15.25 189 SER A O 1
ATOM 928 N N . SER A 1 135 ? 50.091 -12.371 -7.499 1.00 15.20 190 SER A N 1
ATOM 929 C CA . SER A 1 135 ? 49.365 -13.240 -6.566 1.00 14.64 190 SER A CA 1
ATOM 930 C C . SER A 1 135 ? 47.908 -13.445 -6.982 1.00 17.34 190 SER A C 1
ATOM 931 O O . SER A 1 135 ? 47.139 -14.067 -6.264 1.00 16.22 190 SER A O 1
ATOM 934 N N . CYS A 1 136 ? 47.532 -12.937 -8.146 1.00 13.68 191 CYS A N 1
ATOM 935 C CA . CYS A 1 136 ? 46.145 -13.114 -8.598 1.00 14.98 191 CYS A CA 1
ATOM 936 C C . CYS A 1 136 ? 45.810 -14.545 -8.975 1.00 13.08 191 CYS A C 1
ATOM 937 O O . CYS A 1 136 ? 46.603 -15.252 -9.589 1.00 15.21 191 CYS A O 1
ATOM 940 N N . LYS A 1 137 ? 44.612 -14.959 -8.594 1.00 14.28 192 LYS A N 1
ATOM 941 C CA . LYS A 1 137 ? 44.015 -16.159 -9.166 1.00 13.14 192 LYS A CA 1
ATOM 942 C C . LYS A 1 137 ? 43.619 -15.864 -10.607 1.00 15.86 192 LYS A C 1
ATOM 943 O O . LYS A 1 137 ? 43.579 -14.712 -11.038 1.00 16.42 192 LYS A O 1
ATOM 949 N N . SER A 1 138 ? 43.358 -16.911 -11.370 1.00 14.17 193 SER A N 1
ATOM 950 C CA . SER A 1 138 ? 42.905 -16.766 -12.747 1.00 11.96 193 SER A CA 1
ATOM 951 C C . SER A 1 138 ? 41.444 -16.307 -12.839 1.00 12.72 193 SER A C 1
ATOM 952 O O . SER A 1 138 ? 40.714 -16.390 -11.872 1.00 13.28 193 SER A O 1
ATOM 955 N N . PRO A 1 139 ? 41.007 -15.857 -14.022 1.00 12.67 194 PRO A N 1
ATOM 956 C CA . PRO A 1 139 ? 39.588 -15.518 -14.206 1.00 12.72 194 PRO A CA 1
ATOM 957 C C . PRO A 1 139 ? 38.648 -16.645 -13.760 1.00 12.84 194 PRO A C 1
ATOM 958 O O . PRO A 1 139 ? 37.687 -16.350 -13.051 1.00 12.59 194 PRO A O 1
ATOM 962 N N . GLN A 1 140 ? 38.933 -17.893 -14.130 1.00 11.36 195 GLN A N 1
ATOM 963 C CA . GLN A 1 140 ? 37.978 -18.951 -13.791 1.00 11.85 195 GLN A CA 1
ATOM 964 C C . GLN A 1 140 ? 37.965 -19.146 -12.285 1.00 13.01 195 GLN A C 1
ATOM 965 O O . GLN A 1 140 ? 36.900 -19.412 -11.726 1.00 13.36 195 GLN A O 1
ATOM 971 N N . MET A 1 141 ? 39.128 -19.028 -11.631 1.00 12.75 196 MET A N 1
ATOM 972 C CA . MET A 1 141 ? 39.147 -19.221 -10.181 1.00 12.76 196 MET A CA 1
ATOM 973 C C . MET A 1 141 ? 38.543 -18.066 -9.400 1.00 15.24 196 MET A C 1
ATOM 974 O O . MET A 1 141 ? 37.926 -18.274 -8.345 1.00 14.53 196 MET A O 1
ATOM 979 N N . MET A 1 142 ? 38.701 -16.836 -9.891 1.00 13.00 197 MET A N 1
ATOM 980 C CA . MET A 1 142 ? 38.047 -15.715 -9.222 1.00 12.88 197 MET A CA 1
ATOM 981 C C . MET A 1 142 ? 36.533 -15.816 -9.340 1.00 13.36 197 MET A C 1
ATOM 982 O O . MET A 1 142 ? 35.826 -15.607 -8.358 1.00 13.55 197 MET A O 1
ATOM 987 N N . LEU A 1 143 ? 36.020 -16.158 -10.521 1.00 13.06 198 LEU A N 1
ATOM 988 C CA . LEU A 1 143 ? 34.579 -16.323 -10.640 1.00 12.10 198 LEU A CA 1
ATOM 989 C C . LEU A 1 143 ? 34.072 -17.485 -9.766 1.00 12.42 198 LEU A C 1
ATOM 990 O O . LEU A 1 143 ? 33.065 -17.346 -9.072 1.00 13.44 198 LEU A O 1
ATOM 995 N N . ALA A 1 144 ? 34.803 -18.591 -9.748 1.00 13.30 199 ALA A N 1
ATOM 996 C CA . ALA A 1 144 ? 34.390 -19.717 -8.916 1.00 12.01 199 ALA A CA 1
ATOM 997 C C . ALA A 1 144 ? 34.380 -19.342 -7.430 1.00 14.17 199 ALA A C 1
ATOM 998 O O . ALA A 1 144 ? 33.451 -19.675 -6.706 1.00 14.96 199 ALA A O 1
ATOM 1000 N N . ALA A 1 145 ? 35.403 -18.607 -6.990 1.00 13.99 200 ALA A N 1
ATOM 1001 C CA . ALA A 1 145 ? 35.474 -18.214 -5.584 1.00 13.86 200 ALA A CA 1
ATOM 1002 C C . ALA A 1 145 ? 34.306 -17.328 -5.214 1.00 15.17 200 ALA A C 1
ATOM 1003 O O . ALA A 1 145 ? 33.710 -17.441 -4.133 1.00 18.01 200 ALA A O 1
ATOM 1005 N N . MET A 1 146 ? 33.939 -16.455 -6.127 1.00 14.85 201 MET A N 1
ATOM 1006 C CA . MET A 1 146 ? 32.797 -15.582 -5.926 1.00 16.57 201 MET A CA 1
ATOM 1007 C C . MET A 1 146 ? 31.471 -16.351 -5.878 1.00 17.22 201 MET A C 1
ATOM 1008 O O . MET A 1 146 ? 30.588 -16.045 -5.048 1.00 17.89 201 MET A O 1
ATOM 1013 N N . VAL A 1 147 ? 31.307 -17.327 -6.771 1.00 14.61 202 VAL A N 1
ATOM 1014 C CA . VAL A 1 147 ? 30.045 -18.042 -6.837 1.00 15.74 202 VAL A CA 1
ATOM 1015 C C . VAL A 1 147 ? 29.789 -18.824 -5.538 1.00 16.54 202 VAL A C 1
ATOM 1016 O O . VAL A 1 147 ? 28.640 -18.834 -5.048 1.00 16.79 202 VAL A O 1
ATOM 1020 N N . LYS A 1 148 ? 30.825 -19.433 -4.960 1.00 16.08 203 LYS A N 1
ATOM 1021 C CA . LYS A 1 148 ? 30.601 -20.245 -3.755 1.00 17.13 203 LYS A CA 1
ATOM 1022 C C . LYS A 1 148 ? 30.712 -19.451 -2.466 1.00 21.49 203 LYS A C 1
ATOM 1023 O O . LYS A 1 148 ? 30.640 -20.035 -1.378 1.00 21.07 203 LYS A O 1
ATOM 1029 N N . SER A 1 149 ? 30.882 -18.137 -2.590 1.00 18.34 204 SER A N 1
ATOM 1030 C CA . SER A 1 149 ? 30.850 -17.234 -1.434 1.00 17.32 204 SER A CA 1
ATOM 1031 C C . SER A 1 149 ? 29.683 -16.282 -1.597 1.00 17.10 204 SER A C 1
ATOM 1032 O O . SER A 1 149 ? 28.599 -16.547 -1.076 1.00 20.98 204 SER A O 1
ATOM 1035 N N . TYR A 1 150 ? 29.886 -15.195 -2.339 1.00 18.08 205 TYR A N 1
ATOM 1036 C CA . TYR A 1 150 ? 28.834 -14.208 -2.562 1.00 16.57 205 TYR A CA 1
ATOM 1037 C C . TYR A 1 150 ? 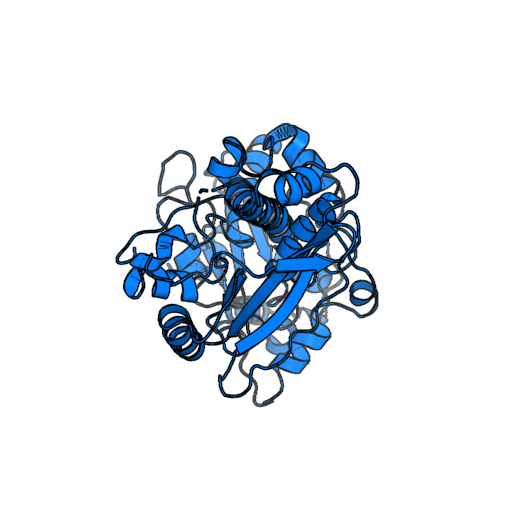27.517 -14.784 -3.089 1.00 20.11 205 TYR A C 1
ATOM 1038 O O . TYR A 1 150 ? 26.452 -14.510 -2.519 1.00 17.69 205 TYR A O 1
ATOM 1047 N N . LEU A 1 151 ? 27.554 -15.558 -4.177 1.00 16.45 206 LEU A N 1
ATOM 1048 C CA . LEU A 1 151 ? 26.294 -15.939 -4.814 1.00 16.22 206 LEU A CA 1
ATOM 1049 C C . LEU A 1 151 ? 25.569 -16.994 -3.983 1.00 17.38 206 LEU A C 1
ATOM 1050 O O . LEU A 1 151 ? 24.346 -16.947 -3.867 1.00 17.65 206 LEU A O 1
ATOM 1055 N N . ALA A 1 152 ? 26.325 -17.924 -3.409 1.00 17.21 207 ALA A N 1
ATOM 1056 C CA . ALA A 1 152 ? 25.726 -18.929 -2.514 1.00 16.61 207 ALA A CA 1
ATOM 1057 C C . ALA A 1 152 ? 24.978 -18.230 -1.389 1.00 22.20 207 ALA A C 1
ATOM 1058 O O . ALA A 1 152 ? 23.807 -18.535 -1.114 1.00 21.50 207 ALA A O 1
ATOM 1060 N N . GLU A 1 153 ? 25.635 -17.262 -0.762 1.00 21.67 208 GLU A N 1
ATOM 1061 C CA . GLU A 1 153 ? 25.005 -16.551 0.350 1.00 25.44 208 GLU A CA 1
ATOM 1062 C C . GLU A 1 153 ? 23.763 -15.818 -0.125 1.00 25.40 208 GLU A C 1
ATOM 1063 O O . GLU A 1 153 ? 22.709 -15.870 0.525 1.00 28.20 208 GLU A O 1
ATOM 1069 N N . LYS A 1 154 ? 23.859 -15.165 -1.277 1.00 19.73 209 LYS A N 1
ATOM 1070 C CA . LYS A 1 154 ? 22.731 -14.416 -1.805 1.00 23.61 209 LYS A CA 1
ATOM 1071 C C . LYS A 1 154 ? 21.517 -15.296 -2.074 1.00 24.32 209 LYS A C 1
ATOM 1072 O O . LYS A 1 154 ? 20.380 -14.907 -1.789 1.00 26.35 209 LYS A O 1
ATOM 1078 N N . LYS A 1 155 ? 21.759 -16.464 -2.658 1.00 20.79 210 LYS A N 1
ATOM 1079 C CA . LYS A 1 155 ? 20.677 -17.384 -2.981 1.00 23.60 210 LYS A CA 1
ATOM 1080 C C . LYS A 1 155 ? 20.230 -18.225 -1.796 1.00 23.76 210 LYS A C 1
ATOM 1081 O O . LYS A 1 155 ? 19.247 -18.959 -1.908 1.00 26.64 210 LYS A O 1
ATOM 1087 N N . GLY A 1 156 ? 20.947 -18.146 -0.678 1.00 23.44 211 GLY A N 1
ATOM 1088 C CA . GLY A 1 156 ? 20.651 -18.998 0.470 1.00 24.72 211 GLY A CA 1
ATOM 1089 C C . GLY A 1 156 ? 20.914 -20.475 0.231 1.00 30.84 211 GLY A C 1
ATOM 1090 O O . GLY A 1 156 ? 20.208 -21.344 0.763 1.00 27.99 211 GLY A O 1
ATOM 1091 N N . ILE A 1 157 ? 21.932 -20.760 -0.578 1.00 25.07 212 ILE A N 1
ATOM 1092 C CA . ILE A 1 157 ? 22.345 -22.121 -0.867 1.00 22.00 212 ILE A CA 1
ATOM 1093 C C . ILE A 1 157 ? 23.664 -22.387 -0.172 1.00 23.79 212 ILE A C 1
ATOM 1094 O O . ILE A 1 157 ? 24.584 -21.572 -0.275 1.00 25.63 212 ILE A O 1
ATOM 1099 N N . ALA A 1 158 ? 23.764 -23.500 0.545 1.00 22.86 213 ALA A N 1
ATOM 1100 C CA . ALA A 1 158 ? 25.005 -23.907 1.173 1.00 21.46 213 ALA A CA 1
ATOM 1101 C C . ALA A 1 158 ? 26.044 -24.173 0.091 1.00 21.98 213 ALA A C 1
ATOM 1102 O O . ALA A 1 158 ? 25.729 -24.766 -0.929 1.00 21.28 213 ALA A O 1
ATOM 1104 N N . PRO A 1 159 ? 27.278 -23.692 0.286 1.00 24.27 214 PRO A N 1
ATOM 1105 C CA . PRO A 1 159 ? 28.319 -23.917 -0.726 1.00 23.61 214 PRO A C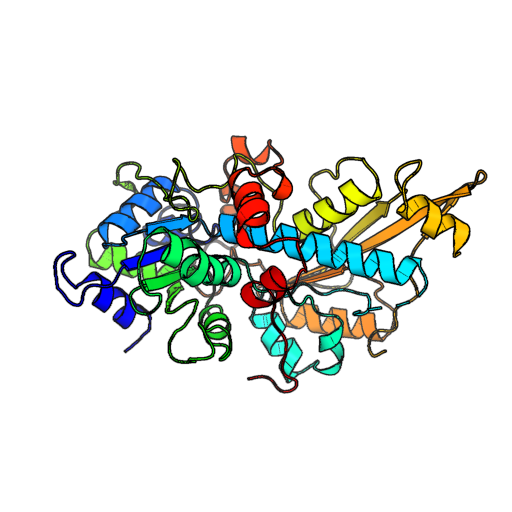A 1
ATOM 1106 C C . PRO A 1 159 ? 28.497 -25.393 -1.113 1.00 25.69 214 PRO A C 1
ATOM 1107 O O . PRO A 1 159 ? 28.764 -25.693 -2.274 1.00 22.82 214 PRO A O 1
ATOM 1111 N N . LYS A 1 160 ? 28.287 -26.309 -0.175 1.00 21.42 215 LYS A N 1
ATOM 1112 C CA . LYS A 1 160 ? 28.414 -27.739 -0.468 1.00 20.37 215 LYS A CA 1
ATOM 1113 C C . LYS A 1 160 ? 27.321 -28.223 -1.427 1.00 20.75 215 LYS A C 1
ATOM 1114 O O . LYS A 1 160 ? 27.442 -29.309 -2.002 1.00 23.58 215 LYS A O 1
ATOM 1120 N N . ASP A 1 161 ? 26.278 -27.422 -1.614 1.00 19.63 216 ASP A N 1
ATOM 1121 C CA . ASP A 1 161 ? 25.196 -27.798 -2.519 1.00 18.62 216 ASP A CA 1
ATOM 1122 C C . ASP A 1 161 ? 25.315 -27.095 -3.853 1.00 21.96 216 ASP A C 1
ATOM 1123 O O . ASP A 1 161 ? 24.388 -27.111 -4.657 1.00 21.62 216 ASP A O 1
ATOM 1128 N N . MET A 1 162 ? 26.460 -26.452 -4.063 1.00 20.77 217 MET A N 1
ATOM 1129 C CA . MET A 1 162 ? 26.780 -25.801 -5.325 1.00 18.00 217 MET A CA 1
ATOM 1130 C C . MET A 1 162 ? 27.826 -26.624 -6.048 1.00 16.81 217 MET A C 1
ATOM 1131 O O . MET A 1 162 ? 28.799 -27.054 -5.441 1.00 20.02 217 MET A O 1
ATOM 1136 N N . VAL A 1 163 ? 27.651 -26.815 -7.350 1.00 14.81 218 VAL A N 1
ATOM 1137 C CA . VAL A 1 163 ? 28.691 -27.465 -8.159 1.00 15.48 218 VAL A CA 1
ATOM 1138 C C . VAL A 1 163 ? 29.131 -26.444 -9.194 1.00 14.08 218 VAL A C 1
ATOM 1139 O O . VAL A 1 163 ? 28.291 -25.812 -9.824 1.00 17.22 218 VAL A O 1
ATOM 1143 N N . MET A 1 164 ? 30.435 -26.234 -9.326 1.00 12.42 219 MET A N 1
ATOM 1144 C CA . MET A 1 164 ? 30.920 -25.278 -10.315 1.00 13.89 219 MET A CA 1
ATOM 1145 C C . MET A 1 164 ? 31.723 -26.022 -11.372 1.00 12.43 219 MET A C 1
ATOM 1146 O O . MET A 1 164 ? 32.683 -26.732 -11.057 1.00 13.27 219 MET A O 1
ATOM 1151 N N . VAL A 1 165 ? 31.303 -25.864 -12.626 1.00 12.18 220 VAL A N 1
ATOM 1152 C CA . VAL A 1 165 ? 31.947 -26.450 -13.789 1.00 11.77 220 VAL A CA 1
ATOM 1153 C C . VAL A 1 165 ? 32.478 -25.324 -14.674 1.00 11.86 220 VAL A C 1
ATOM 1154 O O . VAL A 1 165 ? 31.800 -24.304 -14.854 1.00 13.73 220 VAL A O 1
ATOM 1158 N N . SER A 1 166 ? 33.685 -25.493 -15.217 1.00 11.87 221 SER A N 1
ATOM 1159 C CA . SER A 1 166 ? 34.164 -24.545 -16.209 1.00 10.78 221 SER A CA 1
ATOM 1160 C C . SER A 1 166 ? 34.390 -25.249 -17.514 1.00 12.87 221 SER A C 1
ATOM 1161 O O . SER A 1 166 ? 34.756 -26.428 -17.538 1.00 14.37 221 SER A O 1
ATOM 1164 N N . ILE A 1 167 ? 34.098 -24.563 -18.610 1.00 11.46 222 ILE A N 1
ATOM 1165 C CA . ILE A 1 167 ? 34.462 -25.038 -19.942 1.00 10.50 222 ILE A CA 1
ATOM 1166 C C . ILE A 1 167 ? 35.624 -24.194 -20.419 1.00 11.35 222 ILE A C 1
ATOM 1167 O O . ILE A 1 167 ? 35.518 -22.970 -20.502 1.00 11.35 222 ILE A O 1
ATOM 1172 N N . MET A 1 168 ? 36.732 -24.868 -20.724 1.00 10.52 223 MET A N 1
ATOM 1173 C CA . MET A 1 168 ? 38.016 -24.245 -21.012 1.00 11.21 223 MET A CA 1
ATOM 1174 C C . MET A 1 168 ? 38.646 -24.799 -22.281 1.00 13.13 223 MET A C 1
ATOM 1175 O O . MET A 1 168 ? 38.363 -25.914 -22.671 1.00 12.56 223 MET A O 1
ATOM 1180 N N . PRO A 1 169 ? 39.550 -24.045 -22.911 1.00 12.46 224 PRO A N 1
ATOM 1181 C CA . PRO A 1 169 ? 40.251 -24.515 -24.122 1.00 11.83 224 PRO A CA 1
ATOM 1182 C C . PRO A 1 169 ? 41.496 -25.305 -23.765 1.00 13.89 224 PRO A C 1
ATOM 1183 O O . PRO A 1 169 ? 42.254 -25.693 -24.641 1.00 14.08 224 PRO A O 1
ATOM 1187 N N . CYS A 1 170 ? 41.646 -25.566 -22.475 1.00 14.67 225 CYS A N 1
ATOM 1188 C CA . CYS A 1 170 ? 42.929 -25.824 -21.849 1.00 18.65 225 CYS A CA 1
ATOM 1189 C C . CYS A 1 170 ? 42.883 -27.168 -21.160 1.00 17.53 225 CYS A C 1
ATOM 1190 O O . CYS A 1 170 ? 41.946 -27.439 -20.403 1.00 16.60 225 CYS A O 1
ATOM 1193 N N . THR A 1 171 ? 43.922 -27.977 -21.384 1.00 19.35 226 THR A N 1
ATOM 1194 C CA . THR A 1 171 ? 44.061 -29.261 -20.716 1.00 20.09 226 THR A CA 1
ATOM 1195 C C . THR A 1 171 ? 44.727 -29.182 -19.330 1.00 18.47 226 THR A C 1
ATOM 1196 O O . THR A 1 171 ? 44.908 -30.209 -18.676 1.00 21.05 226 THR A O 1
ATOM 1200 N N . ARG A 1 172 ? 45.057 -27.974 -18.888 1.00 15.65 227 ARG A N 1
ATOM 1201 C CA . ARG A 1 172 ? 45.776 -27.700 -17.636 1.00 14.67 227 ARG A CA 1
ATOM 1202 C C . ARG A 1 172 ? 44.920 -26.978 -16.586 1.00 13.02 227 ARG A C 1
ATOM 1203 O O . ARG A 1 172 ? 45.324 -26.798 -15.436 1.00 14.91 227 ARG A O 1
ATOM 1211 N N . LYS A 1 173 ? 43.709 -26.555 -16.968 1.00 13.22 228 LYS A N 1
ATOM 1212 C CA . LYS A 1 173 ? 42.888 -25.778 -16.043 1.00 14.97 228 LYS A CA 1
ATOM 1213 C C . LYS A 1 173 ? 42.299 -26.615 -14.900 1.00 13.89 228 LYS A C 1
ATOM 1214 O O . LYS A 1 173 ? 41.973 -26.058 -13.855 1.00 14.36 228 LYS A O 1
ATOM 1220 N N . GLN A 1 174 ? 42.171 -27.938 -15.079 1.00 14.50 229 GLN A N 1
ATOM 1221 C CA . GLN A 1 174 ? 41.785 -28.781 -13.941 1.00 14.84 229 GLN A CA 1
ATOM 1222 C C . GLN A 1 174 ? 42.905 -28.823 -12.897 1.00 14.21 229 GLN A C 1
ATOM 1223 O O . GLN A 1 174 ? 42.633 -28.760 -11.695 1.00 15.75 229 GLN A O 1
ATOM 1229 N N . SER A 1 175 ? 44.161 -28.891 -13.337 1.00 14.24 230 SER A N 1
ATOM 1230 C CA . SER A 1 175 ? 45.267 -28.868 -12.368 1.00 15.06 230 SER A CA 1
ATOM 1231 C C . SER A 1 175 ? 45.275 -27.555 -11.565 1.00 15.67 230 SER A C 1
ATOM 1232 O O . SER A 1 175 ? 45.532 -27.547 -10.368 1.00 18.92 230 SER A O 1
ATOM 1235 N N . GLU A 1 176 ? 44.929 -26.445 -12.211 1.00 14.57 231 GLU A N 1
ATOM 1236 C CA . GLU A 1 176 ? 44.769 -25.176 -11.518 1.00 14.93 231 GLU A CA 1
ATOM 1237 C C . GLU A 1 176 ? 43.670 -25.243 -10.458 1.00 14.70 231 GLU A C 1
ATOM 1238 O O . GLU A 1 176 ? 43.866 -24.860 -9.300 1.00 15.62 231 GLU A O 1
ATOM 1244 N N . ALA A 1 177 ? 42.510 -25.743 -10.865 1.00 13.74 232 ALA A N 1
ATOM 1245 C CA . ALA A 1 177 ? 41.360 -25.812 -9.992 1.00 15.05 232 ALA A CA 1
ATOM 1246 C C . ALA A 1 177 ? 41.632 -26.700 -8.786 1.00 15.92 232 ALA A C 1
ATOM 1247 O O . ALA A 1 177 ? 41.044 -26.497 -7.725 1.00 16.10 232 ALA A O 1
ATOM 1249 N N . ASP A 1 178 ? 42.505 -27.681 -8.983 1.00 15.68 233 ASP A N 1
ATOM 1250 C CA . ASP A 1 178 ? 42.763 -28.714 -7.979 1.00 15.22 233 ASP A CA 1
ATOM 1251 C C . ASP A 1 178 ? 43.778 -28.303 -6.916 1.00 19.09 233 ASP A C 1
ATOM 1252 O O . ASP A 1 178 ? 44.054 -29.081 -5.988 1.00 19.47 233 ASP A O 1
ATOM 1257 N N . ARG A 1 179 ? 44.365 -27.118 -7.041 1.00 16.03 234 ARG A N 1
ATOM 1258 C CA . ARG A 1 179 ? 45.334 -26.682 -6.030 1.00 17.11 234 ARG A CA 1
ATOM 1259 C C . ARG A 1 179 ? 44.599 -26.675 -4.682 1.00 17.15 234 ARG A C 1
ATOM 1260 O O . ARG A 1 179 ? 43.494 -26.131 -4.557 1.00 17.78 234 ARG A O 1
ATOM 1268 N N . ASP A 1 180 ? 45.192 -27.328 -3.676 1.00 19.09 235 ASP A N 1
ATOM 1269 C CA . ASP A 1 180 ? 44.406 -27.769 -2.515 1.00 20.36 235 ASP A CA 1
ATOM 1270 C C . ASP A 1 180 ? 43.640 -26.673 -1.809 1.00 15.70 235 ASP A C 1
ATOM 1271 O O . ASP A 1 180 ? 42.503 -26.869 -1.395 1.00 20.22 235 ASP A O 1
ATOM 1276 N N . TRP A 1 181 ? 44.275 -25.508 -1.678 1.00 16.95 236 TRP A N 1
ATOM 1277 C CA . TRP A 1 181 ? 43.695 -24.454 -0.875 1.00 16.73 236 TRP A CA 1
ATOM 1278 C C . TRP A 1 181 ? 42.630 -23.623 -1.607 1.00 18.56 236 TRP A C 1
ATOM 1279 O O . TRP A 1 181 ? 42.068 -22.704 -1.019 1.00 18.37 236 TRP A O 1
ATOM 1290 N N . PHE A 1 182 ? 42.350 -23.943 -2.880 1.00 16.87 237 PHE A N 1
ATOM 1291 C CA . PHE A 1 182 ? 41.218 -23.343 -3.597 1.00 16.76 237 PHE A CA 1
ATOM 1292 C C . PHE A 1 182 ? 39.920 -24.030 -3.155 1.00 17.42 237 PHE A C 1
ATOM 1293 O O . PHE A 1 182 ? 39.258 -24.734 -3.926 1.00 15.99 237 PHE A O 1
ATOM 1301 N N . CYS A 1 183 ? 39.556 -23.800 -1.901 1.00 17.28 238 CYS A N 1
ATOM 1302 C CA . CYS A 1 183 ? 38.420 -24.479 -1.292 1.00 19.61 238 CYS A CA 1
ATOM 1303 C C . CYS A 1 183 ? 37.695 -23.540 -0.340 1.00 20.69 238 CYS A C 1
ATOM 1304 O O . CYS A 1 183 ? 38.165 -22.427 -0.053 1.00 21.97 238 CYS A O 1
ATOM 1307 N N . VAL A 1 184 ? 36.546 -23.990 0.145 1.00 19.81 239 VAL A N 1
ATOM 1308 C CA . VAL A 1 184 ? 35.700 -23.161 0.978 1.00 20.77 239 VAL A CA 1
ATOM 1309 C C . VAL A 1 184 ? 35.887 -23.520 2.454 1.00 20.93 239 VAL A C 1
ATOM 1310 O O . VAL A 1 184 ? 35.792 -24.687 2.837 1.00 25.51 239 VAL A O 1
ATOM 1314 N N . ASP A 1 185 ? 36.203 -22.494 3.250 1.00 29.37 240 ASP A N 1
ATOM 1315 C CA . ASP A 1 185 ? 36.434 -22.597 4.696 1.00 38.68 240 ASP A CA 1
ATOM 1316 C C . ASP A 1 185 ? 37.357 -23.743 5.132 1.00 33.63 240 ASP A C 1
ATOM 1317 O O . ASP A 1 185 ? 37.035 -24.494 6.056 1.00 37.90 240 ASP A O 1
ATOM 1322 N N . ALA A 1 186 ? 38.507 -23.850 4.465 1.00 25.64 241 ALA A N 1
ATOM 1323 C CA . ALA A 1 186 ? 39.574 -24.785 4.817 1.00 30.29 241 ALA A CA 1
ATOM 1324 C C . ALA A 1 186 ? 39.176 -26.250 4.723 1.00 25.61 241 ALA A C 1
ATOM 1325 O O . ALA A 1 186 ? 39.892 -27.112 5.232 1.00 30.34 241 ALA A O 1
ATOM 1327 N N . ASP A 1 187 ? 38.047 -26.534 4.077 1.00 26.29 242 ASP A N 1
ATOM 1328 C CA . ASP A 1 187 ? 37.659 -27.906 3.775 1.00 25.97 242 ASP A CA 1
ATOM 1329 C C . ASP A 1 187 ? 38.111 -28.232 2.357 1.00 28.62 242 ASP A C 1
ATOM 1330 O O . ASP A 1 187 ? 37.461 -27.814 1.404 1.00 23.68 242 ASP A O 1
ATOM 1335 N N . PRO A 1 188 ? 39.212 -28.984 2.211 1.00 25.80 243 PRO A N 1
ATOM 1336 C CA . PRO A 1 188 ? 39.733 -29.233 0.860 1.00 24.96 243 PRO A CA 1
ATOM 1337 C C . PRO A 1 188 ? 38.803 -30.067 -0.014 1.00 26.17 243 PRO A C 1
ATOM 1338 O O . PRO A 1 188 ? 39.073 -30.143 -1.201 1.00 22.97 243 PRO A O 1
ATOM 1342 N N . THR A 1 189 ? 37.758 -30.690 0.535 1.00 24.92 244 THR A N 1
ATOM 1343 C CA . THR A 1 189 ? 36.821 -31.422 -0.311 1.00 20.77 244 THR A CA 1
ATOM 1344 C C . THR A 1 189 ? 35.701 -30.518 -0.829 1.00 21.28 244 THR A C 1
ATOM 1345 O O . THR A 1 189 ? 34.918 -30.933 -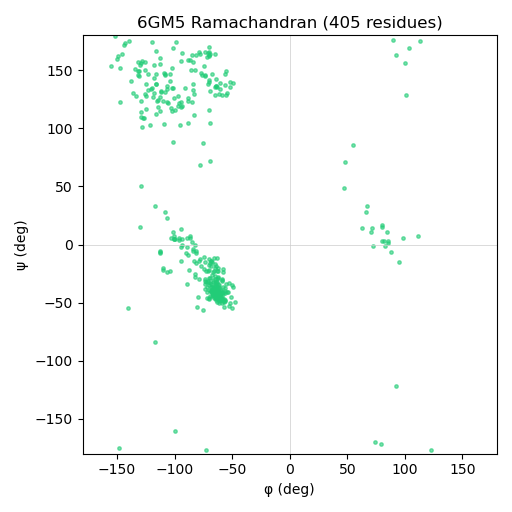1.685 1.00 23.08 244 THR A O 1
ATOM 1349 N N . LEU A 1 190 ? 35.611 -29.291 -0.311 1.00 20.55 245 LEU A N 1
ATOM 1350 C CA . LEU A 1 190 ? 34.625 -28.340 -0.817 1.00 21.33 245 LEU A CA 1
ATOM 1351 C C . LEU A 1 190 ? 35.353 -27.377 -1.751 1.00 19.64 245 LEU A C 1
ATOM 1352 O O . LEU A 1 190 ? 35.843 -26.321 -1.344 1.00 20.21 245 LEU A O 1
ATOM 1357 N N . ARG A 1 191 ? 35.413 -27.781 -3.010 1.00 15.97 246 ARG A N 1
ATOM 1358 C CA . ARG A 1 191 ? 36.184 -27.072 -4.023 1.00 16.00 246 ARG A CA 1
ATOM 1359 C C . ARG A 1 191 ? 35.526 -25.767 -4.449 1.00 15.00 246 ARG A C 1
ATOM 1360 O O . ARG A 1 191 ? 34.305 -25.681 -4.547 1.00 16.82 246 ARG A O 1
ATOM 1368 N N . GLN A 1 192 ? 36.324 -24.747 -4.747 1.00 14.40 247 GLN A N 1
ATOM 1369 C CA . GLN A 1 192 ? 35.728 -23.569 -5.382 1.00 14.94 247 GLN A CA 1
ATOM 1370 C C . GLN A 1 192 ? 35.309 -23.883 -6.821 1.00 12.55 247 GLN A C 1
ATOM 1371 O O . GLN A 1 192 ? 34.236 -23.461 -7.244 1.00 13.54 247 GLN A O 1
ATOM 1377 N N . LEU A 1 193 ? 36.130 -24.662 -7.519 1.00 14.27 248 LEU A N 1
ATOM 1378 C CA . LEU A 1 193 ? 35.856 -25.031 -8.903 1.00 12.73 248 LEU A CA 1
ATOM 1379 C C . LEU A 1 193 ? 35.997 -26.556 -8.959 1.00 13.04 248 LEU A C 1
ATOM 1380 O O . LEU A 1 193 ? 37.092 -27.092 -8.792 1.00 13.95 248 LEU A O 1
ATOM 1385 N N . ASP A 1 194 ? 34.885 -27.239 -9.213 1.00 12.41 249 ASP A N 1
ATOM 1386 C CA . ASP A 1 194 ? 34.859 -28.697 -9.133 1.00 12.96 249 ASP A CA 1
ATOM 1387 C C . ASP A 1 194 ? 35.417 -29.375 -10.377 1.00 13.45 249 ASP A C 1
ATOM 1388 O O . ASP A 1 194 ? 36.330 -30.213 -10.287 1.00 15.30 249 ASP A O 1
ATOM 1393 N N . HIS A 1 195 ? 34.878 -29.016 -11.539 1.00 13.73 250 HIS A N 1
ATOM 1394 C CA . HIS A 1 195 ? 35.134 -29.797 -12.757 1.00 13.66 250 HIS A CA 1
ATOM 1395 C C . HIS A 1 195 ? 35.430 -28.897 -13.938 1.00 11.72 250 HIS A C 1
ATOM 1396 O O . HIS A 1 195 ? 34.666 -27.949 -14.202 1.00 13.85 250 HIS A O 1
ATOM 1403 N N . VAL A 1 196 ? 36.508 -29.196 -14.643 1.00 13.56 251 VAL A N 1
ATOM 1404 C CA . VAL A 1 196 ? 36.804 -28.544 -15.898 1.00 12.33 251 VAL A CA 1
ATOM 1405 C C . VAL A 1 196 ? 36.548 -29.506 -17.050 1.00 14.90 251 VAL A C 1
ATOM 1406 O O . VAL A 1 196 ? 36.964 -30.694 -17.020 1.00 15.48 251 VAL A O 1
ATOM 1410 N N . ILE A 1 197 ? 35.860 -28.991 -18.057 1.00 13.23 252 ILE A N 1
ATOM 1411 C CA . ILE A 1 197 ? 35.501 -29.703 -19.278 1.00 11.82 252 ILE A CA 1
ATOM 1412 C C . ILE A 1 197 ? 36.118 -28.925 -20.441 1.00 12.05 252 ILE A C 1
ATOM 1413 O O . ILE A 1 197 ? 36.028 -27.708 -20.476 1.00 12.05 252 ILE A O 1
ATOM 1418 N N . THR A 1 198 ? 36.772 -29.592 -21.385 1.00 12.86 253 THR A N 1
ATOM 1419 C CA . THR A 1 198 ? 37.369 -28.875 -22.516 1.00 12.07 253 THR A CA 1
ATOM 1420 C C . THR A 1 198 ? 36.384 -28.627 -23.648 1.00 12.17 253 THR A C 1
ATOM 1421 O O . THR A 1 198 ? 35.314 -29.242 -23.708 1.00 11.86 253 THR A O 1
ATOM 1425 N N . THR A 1 199 ? 36.730 -27.703 -24.545 1.00 11.94 254 THR A N 1
ATOM 1426 C CA . THR A 1 199 ? 35.902 -27.437 -25.721 1.00 11.26 254 THR A CA 1
ATOM 1427 C C . THR A 1 199 ? 35.506 -28.735 -26.423 1.00 12.41 254 THR A C 1
ATOM 1428 O O . THR A 1 199 ? 34.338 -28.947 -26.737 1.00 11.83 254 THR A O 1
ATOM 1432 N N . VAL A 1 200 ? 36.478 -29.605 -26.694 1.00 10.92 255 VAL A N 1
ATOM 1433 C CA . VAL A 1 200 ? 36.168 -30.815 -27.427 1.00 12.62 255 VAL A CA 1
ATOM 1434 C C . VAL A 1 200 ? 35.336 -31.803 -26.620 1.00 12.48 255 VAL A C 1
ATOM 1435 O O . VAL A 1 200 ? 34.443 -32.443 -27.185 1.00 13.53 255 VAL A O 1
ATOM 1439 N N . GLU A 1 201 ? 35.552 -31.891 -25.307 1.00 11.55 256 GLU A N 1
ATOM 1440 C CA . GLU A 1 201 ? 34.714 -32.752 -24.480 1.00 11.82 256 GLU A CA 1
ATOM 1441 C C . GLU A 1 201 ? 33.281 -32.241 -24.490 1.00 12.07 256 GLU A C 1
ATOM 1442 O O . GLU A 1 201 ? 32.355 -33.040 -24.612 1.00 14.10 256 GLU A O 1
ATOM 1448 N N . LEU A 1 202 ? 33.080 -30.932 -24.373 1.00 11.59 257 LEU A N 1
ATOM 1449 C CA . LEU A 1 202 ? 31.717 -30.397 -24.429 1.00 12.24 257 LEU A CA 1
ATOM 1450 C C . LEU A 1 202 ? 31.098 -30.629 -25.786 1.00 11.76 257 LEU A C 1
ATOM 1451 O O . LEU A 1 202 ? 29.936 -31.022 -25.880 1.00 10.90 257 LEU A O 1
ATOM 1456 N N . GLY A 1 203 ? 31.865 -30.431 -26.854 1.00 12.31 258 GLY A N 1
ATOM 1457 C CA . GLY A 1 203 ? 31.333 -30.686 -28.192 1.00 11.79 258 GLY A CA 1
ATOM 1458 C C . GLY A 1 203 ? 30.887 -32.136 -28.347 1.00 12.14 258 GLY A C 1
ATOM 1459 O O . GLY A 1 203 ? 29.824 -32.389 -28.955 1.00 14.07 258 GLY A O 1
ATOM 1460 N N . ASN A 1 204 ? 31.650 -33.073 -27.777 1.00 12.71 259 ASN A N 1
ATOM 1461 C CA . ASN A 1 204 ? 31.284 -34.485 -27.796 1.00 13.41 259 ASN A CA 1
ATOM 1462 C C . ASN A 1 204 ? 30.029 -34.751 -26.983 1.00 13.23 259 ASN A C 1
ATOM 1463 O O . ASN A 1 204 ? 29.170 -35.531 -27.408 1.00 15.10 259 ASN A O 1
ATOM 1468 N N . ILE A 1 205 ? 29.906 -34.126 -25.817 1.00 13.38 260 ILE A N 1
ATOM 1469 C CA . ILE A 1 205 ? 28.675 -34.247 -25.040 1.00 14.09 260 ILE A CA 1
ATOM 1470 C C . ILE A 1 205 ? 27.464 -33.812 -25.865 1.00 15.19 260 ILE A C 1
ATOM 1471 O O . ILE A 1 205 ? 26.442 -34.530 -25.894 1.00 15.45 260 ILE A O 1
ATOM 1476 N N . PHE A 1 206 ? 27.536 -32.664 -26.541 1.00 12.55 261 PHE A N 1
ATOM 1477 C CA . PHE A 1 206 ? 26.398 -32.196 -27.348 1.00 13.79 261 PHE A CA 1
ATOM 1478 C C . PHE A 1 206 ? 26.092 -33.205 -28.450 1.00 14.80 261 PHE A C 1
ATOM 1479 O O . PHE A 1 206 ? 24.916 -33.578 -28.640 1.00 15.76 261 PHE A O 1
ATOM 1487 N N . LYS A 1 207 ? 27.114 -33.695 -29.142 1.00 14.14 262 LYS A N 1
ATOM 1488 C CA . LYS A 1 207 ? 26.874 -34.580 -30.273 1.00 16.23 262 LYS A CA 1
ATOM 1489 C C . LYS A 1 207 ? 26.287 -35.898 -29.790 1.00 18.19 262 LYS A C 1
ATOM 1490 O O . LYS A 1 207 ? 25.411 -36.437 -30.460 1.00 20.61 262 LYS A O 1
ATOM 1496 N N . GLU A 1 208 ? 26.730 -36.394 -28.633 1.00 15.21 263 GLU A N 1
ATOM 1497 C CA . GLU A 1 208 ? 26.231 -37.672 -28.089 1.00 15.65 263 GLU A CA 1
ATOM 1498 C C . GLU A 1 208 ? 24.764 -37.547 -27.699 1.00 18.65 263 GLU A C 1
ATOM 1499 O O . GLU A 1 208 ? 24.056 -38.561 -27.635 1.00 25.89 263 GLU A O 1
ATOM 1505 N N . ARG A 1 209 ? 24.312 -36.326 -27.433 1.00 16.66 264 ARG A N 1
ATOM 1506 C CA . ARG A 1 209 ? 22.924 -36.044 -27.043 1.00 20.00 264 ARG A CA 1
ATOM 1507 C C . ARG A 1 209 ? 22.077 -35.529 -28.176 1.00 20.21 264 ARG A C 1
ATOM 1508 O O . ARG A 1 209 ? 20.922 -35.150 -27.962 1.00 21.98 264 ARG A O 1
ATOM 1516 N N . GLY A 1 210 ? 22.628 -35.491 -29.379 1.00 19.73 265 GLY A N 1
ATOM 1517 C CA . GLY A 1 210 ? 21.882 -34.978 -30.511 1.00 19.97 265 GLY A CA 1
ATOM 1518 C C . GLY A 1 210 ? 21.553 -33.498 -30.429 1.00 23.54 265 GLY A C 1
ATOM 1519 O O . GLY A 1 210 ? 20.552 -33.043 -30.989 1.00 26.94 265 GLY A O 1
ATOM 1520 N N . ILE A 1 211 ? 22.395 -32.732 -29.738 1.00 17.72 266 ILE A N 1
ATOM 1521 C CA . ILE A 1 211 ? 22.248 -31.301 -29.677 1.00 17.55 266 ILE A CA 1
ATOM 1522 C C . ILE A 1 211 ? 23.150 -30.690 -30.736 1.00 24.52 266 ILE A C 1
ATOM 1523 O O . ILE A 1 211 ? 24.350 -30.955 -30.738 1.00 22.49 266 ILE A O 1
ATOM 1528 N N . ASN A 1 212 ? 22.561 -29.925 -31.651 1.00 19.53 267 ASN A N 1
ATOM 1529 C CA . ASN A 1 212 ? 23.275 -29.214 -32.701 1.00 17.68 267 ASN A CA 1
ATOM 1530 C C . ASN A 1 212 ? 23.221 -27.743 -32.377 1.00 17.57 267 ASN A C 1
ATOM 1531 O O . ASN A 1 212 ? 22.178 -27.104 -32.548 1.00 18.86 267 ASN A O 1
ATOM 1536 N N . LEU A 1 213 ? 24.328 -27.190 -31.882 1.00 16.93 268 LEU A N 1
ATOM 1537 C CA . LEU A 1 213 ? 24.319 -25.804 -31.434 1.00 15.78 268 LEU A CA 1
ATOM 1538 C C . LEU A 1 213 ? 23.842 -24.832 -32.499 1.00 20.07 268 LEU A C 1
ATOM 1539 O O . LEU A 1 213 ? 23.224 -23.820 -32.186 1.00 21.04 268 LEU A O 1
ATOM 1544 N N . ALA A 1 214 ? 24.149 -25.134 -33.761 1.00 18.22 269 ALA A N 1
ATOM 1545 C CA . ALA A 1 214 ? 23.860 -24.192 -34.837 1.00 22.79 269 ALA A CA 1
ATOM 1546 C C . ALA A 1 214 ? 22.362 -24.066 -35.105 1.00 21.74 269 ALA A C 1
ATOM 1547 O O . ALA A 1 214 ? 21.927 -23.091 -35.724 1.00 29.86 269 ALA A O 1
ATOM 1549 N N . GLU A 1 215 ? 21.595 -25.037 -34.621 1.00 19.73 270 GLU A N 1
ATOM 1550 C CA . GLU A 1 215 ? 20.142 -25.101 -34.838 1.00 21.43 270 GLU A CA 1
ATOM 1551 C C . GLU A 1 215 ? 19.368 -24.661 -33.604 1.00 28.28 270 GLU A C 1
ATOM 1552 O O . GLU A 1 215 ? 18.148 -24.776 -33.551 1.00 26.34 270 GLU A O 1
ATOM 1558 N N . LEU A 1 216 ? 20.078 -24.189 -32.592 1.00 21.33 271 LEU A N 1
ATOM 1559 C CA . LEU A 1 216 ? 19.408 -23.752 -31.371 1.00 22.80 271 LEU A CA 1
ATOM 1560 C C . LEU A 1 216 ? 18.927 -22.313 -31.437 1.00 18.68 271 LEU A C 1
ATOM 1561 O O . LEU A 1 216 ? 19.549 -21.466 -32.080 1.00 20.58 271 LEU A O 1
ATOM 1566 N N . PRO A 1 217 ? 17.827 -22.023 -30.716 1.00 20.89 272 PRO A N 1
ATOM 1567 C CA . PRO A 1 217 ? 17.470 -20.625 -30.521 1.00 21.63 272 PRO A CA 1
ATOM 1568 C C . PRO A 1 217 ? 18.464 -19.944 -29.588 1.00 26.06 272 PRO A C 1
ATOM 1569 O O . PRO A 1 217 ? 19.216 -20.643 -28.893 1.00 25.72 272 PRO A O 1
ATOM 1573 N N . GLU A 1 218 ? 18.473 -18.617 -29.592 1.00 25.72 273 GLU A N 1
ATOM 1574 C CA . GLU A 1 218 ? 19.271 -17.838 -28.650 1.00 24.88 273 GLU A CA 1
ATOM 1575 C C . GLU A 1 218 ? 18.776 -18.067 -27.226 1.00 26.36 273 GLU A C 1
ATOM 1576 O O . GLU A 1 218 ? 17.585 -17.941 -26.944 1.00 28.37 273 GLU A O 1
ATOM 1582 N N . GLY A 1 219 ? 19.696 -18.397 -26.330 1.00 19.80 274 GLY A N 1
ATOM 1583 C CA . GLY A 1 219 ? 19.395 -18.498 -24.918 1.00 18.69 274 GLY A CA 1
ATOM 1584 C C . GLY A 1 219 ? 19.845 -17.245 -24.193 1.00 19.52 274 GLY A C 1
ATOM 1585 O O . GLY A 1 219 ? 20.021 -16.186 -24.791 1.00 22.87 274 GLY A O 1
ATOM 1586 N N . GLU A 1 220 ? 20.007 -17.369 -22.885 1.00 19.28 275 GLU A N 1
ATOM 1587 C CA . GLU A 1 220 ? 20.403 -16.238 -22.064 1.00 20.59 275 GLU A CA 1
ATOM 1588 C C . GLU A 1 220 ? 21.509 -16.642 -21.102 1.00 17.48 275 GLU A C 1
ATOM 1589 O O . GLU A 1 220 ? 21.631 -17.811 -20.726 1.00 17.94 275 GLU A O 1
ATOM 1595 N N . TRP A 1 221 ? 22.339 -15.665 -20.749 1.00 17.22 276 TRP A N 1
ATOM 1596 C CA . TRP A 1 221 ? 23.323 -15.803 -19.688 1.00 15.87 276 TRP A CA 1
ATOM 1597 C C . TRP A 1 221 ? 22.717 -15.420 -18.357 1.00 16.02 276 TRP A C 1
ATOM 1598 O O . TRP A 1 221 ? 21.698 -14.699 -18.288 1.00 17.75 276 TRP A O 1
ATOM 1609 N N . ASP A 1 222 ? 23.337 -15.904 -17.295 1.00 15.44 277 ASP A N 1
ATOM 1610 C CA . ASP A 1 222 ? 23.026 -15.445 -15.955 1.00 13.27 277 ASP A CA 1
ATOM 1611 C C . ASP A 1 222 ? 24.124 -14.518 -15.470 1.00 16.35 277 ASP A C 1
ATOM 1612 O O . ASP A 1 222 ? 25.296 -14.709 -15.796 1.00 16.30 277 ASP A O 1
ATOM 1617 N N . ASN A 1 223 ? 23.750 -13.531 -14.663 1.00 16.25 278 ASN A N 1
ATOM 1618 C CA . ASN A 1 223 ? 24.707 -12.639 -14.014 1.00 16.23 278 ASN A CA 1
ATOM 1619 C C . ASN A 1 223 ? 25.123 -13.281 -12.689 1.00 14.79 278 ASN A C 1
ATOM 1620 O O . ASN A 1 223 ? 24.262 -13.607 -11.871 1.00 17.34 278 ASN A O 1
ATOM 1625 N N . PRO A 1 224 ? 26.435 -13.457 -12.457 1.00 15.98 279 PRO A N 1
ATOM 1626 C CA . PRO A 1 224 ? 26.897 -14.060 -11.203 1.00 16.98 279 PRO A CA 1
ATOM 1627 C C . PRO A 1 224 ? 26.550 -13.247 -9.972 1.00 15.85 279 PRO A C 1
ATOM 1628 O O . PRO A 1 224 ? 26.707 -13.754 -8.866 1.00 18.70 279 PRO A O 1
ATOM 1632 N N . MET A 1 225 ? 26.093 -12.013 -10.162 1.00 15.90 280 MET A N 1
ATOM 1633 C CA . MET A 1 225 ? 25.567 -11.235 -9.043 1.00 17.16 280 MET A CA 1
ATOM 1634 C C . MET A 1 225 ? 24.191 -11.737 -8.591 1.00 21.39 280 MET A C 1
ATOM 1635 O O . MET A 1 225 ? 23.720 -11.373 -7.511 1.00 19.59 280 MET A O 1
ATOM 1640 N N . GLY A 1 226 ? 23.533 -12.556 -9.409 1.00 17.69 281 GLY A N 1
ATOM 1641 C CA . GLY A 1 226 ? 22.277 -13.170 -8.991 1.00 19.92 281 GLY A CA 1
ATOM 1642 C C . GLY A 1 226 ? 21.038 -12.329 -9.225 1.00 25.40 281 GLY A C 1
ATOM 1643 O O . GLY A 1 226 ? 19.928 -12.727 -8.867 1.00 27.60 281 GLY A O 1
ATOM 1644 N N . VAL A 1 227 ? 21.235 -11.170 -9.833 1.00 21.15 282 VAL A N 1
ATOM 1645 C CA . VAL A 1 227 ? 20.166 -10.235 -10.165 1.00 25.24 282 VAL A CA 1
ATOM 1646 C C . VAL A 1 227 ? 20.532 -9.520 -11.448 1.00 24.76 282 VAL A C 1
ATOM 1647 O O . VAL A 1 227 ? 21.710 -9.354 -11.753 1.00 27.41 282 VAL A O 1
ATOM 1651 N N . GLY A 1 228 ? 19.527 -9.091 -12.198 1.00 29.96 283 GLY A N 1
ATOM 1652 C CA . GLY A 1 228 ? 19.776 -8.351 -13.417 1.00 33.35 283 GLY A CA 1
ATOM 1653 C C . GLY A 1 228 ? 19.850 -9.261 -14.625 1.00 28.92 283 GLY A C 1
ATOM 1654 O O . GLY A 1 228 ? 20.013 -10.478 -14.500 1.00 34.76 283 GLY A O 1
ATOM 1655 N N . SER A 1 229 ? 19.731 -8.664 -15.802 1.00 24.27 284 SER A N 1
ATOM 1656 C CA . SER A 1 229 ? 19.745 -9.420 -17.044 1.00 25.26 284 SER A CA 1
ATOM 1657 C C . SER A 1 229 ? 21.152 -9.471 -17.631 1.00 24.15 284 SER A C 1
ATOM 1658 O O . SER A 1 229 ? 22.002 -8.622 -17.325 1.00 23.32 284 SER A O 1
ATOM 1661 N N . GLY A 1 230 ? 21.391 -10.474 -18.469 1.00 22.33 285 GLY A N 1
ATOM 1662 C CA . GLY A 1 230 ? 22.665 -10.626 -19.156 1.00 19.74 285 GLY A CA 1
ATOM 1663 C C . GLY A 1 230 ? 23.772 -11.231 -18.320 1.00 18.83 285 GLY A C 1
ATOM 1664 O O . GLY A 1 230 ? 23.568 -11.698 -17.203 1.00 18.75 285 GLY A O 1
ATOM 1665 N N . ALA A 1 231 ? 24.974 -11.206 -18.884 1.00 17.40 286 ALA A N 1
ATOM 1666 C CA . ALA A 1 231 ? 26.108 -11.887 -18.288 1.00 18.89 286 ALA A CA 1
ATOM 1667 C C . ALA A 1 231 ? 26.827 -11.082 -17.212 1.00 13.91 286 ALA A C 1
ATOM 1668 O O . ALA A 1 231 ? 27.756 -11.594 -16.579 1.00 15.10 286 ALA A O 1
ATOM 1670 N N . GLY A 1 232 ? 26.425 -9.823 -17.005 1.00 15.32 287 GLY A N 1
ATOM 1671 C CA . GLY A 1 232 ? 27.060 -9.021 -15.974 1.00 15.22 287 GLY A CA 1
ATOM 1672 C C . GLY A 1 232 ? 28.386 -8.421 -16.415 1.00 15.44 287 GLY A C 1
ATOM 1673 O O . GLY A 1 232 ? 29.168 -8.022 -15.563 1.00 17.14 287 GLY A O 1
ATOM 1674 N N . VAL A 1 233 ? 28.615 -8.400 -17.728 1.00 14.59 288 VAL A N 1
ATOM 1675 C CA . VAL A 1 233 ? 29.814 -7.844 -18.372 1.00 16.69 288 VAL A CA 1
ATOM 1676 C C . VAL A 1 233 ? 29.319 -6.820 -19.391 1.00 15.64 288 VAL A C 1
ATOM 1677 O O . VAL A 1 233 ? 28.341 -7.090 -20.107 1.00 20.27 288 VAL A O 1
ATOM 1681 N N . LEU A 1 234 ? 29.971 -5.673 -19.488 1.00 16.85 289 LEU A N 1
ATOM 1682 C CA . LEU A 1 234 ? 29.466 -4.651 -20.401 1.00 17.19 289 LEU A CA 1
ATOM 1683 C C . LEU A 1 234 ? 29.856 -4.971 -21.842 1.00 18.39 289 LEU A C 1
ATOM 1684 O O . LEU A 1 234 ? 30.743 -5.801 -22.113 1.00 17.67 289 LEU A O 1
ATOM 1689 N N . PHE A 1 235 ? 29.210 -4.275 -22.765 1.00 16.85 290 PHE A N 1
ATOM 1690 C CA . PHE A 1 235 ? 29.525 -4.356 -24.182 1.00 15.71 290 PHE A CA 1
ATOM 1691 C C . PHE A 1 235 ? 30.946 -3.846 -24.452 1.00 16.06 290 PHE A C 1
ATOM 1692 O O . PHE A 1 235 ? 31.363 -2.825 -23.910 1.00 18.94 290 PHE A O 1
ATOM 1700 N N . GLY A 1 236 ? 31.701 -4.566 -25.291 1.00 16.32 291 GLY A N 1
ATOM 1701 C CA . GLY A 1 236 ? 33.023 -4.110 -25.679 1.00 17.51 291 GLY A CA 1
ATOM 1702 C C . GLY A 1 236 ? 34.100 -5.125 -25.353 1.00 16.03 291 GLY A C 1
ATOM 1703 O O . GLY A 1 236 ? 33.805 -6.220 -24.851 1.00 16.15 291 GLY A O 1
ATOM 1704 N N . THR A 1 237 ? 35.336 -4.739 -25.631 1.00 14.74 292 THR A N 1
ATOM 1705 C CA . THR A 1 237 ? 36.495 -5.603 -25.443 1.00 14.61 292 THR A CA 1
ATOM 1706 C C . THR A 1 237 ? 37.573 -4.885 -24.648 1.00 17.79 292 THR A C 1
ATOM 1707 O O . THR A 1 237 ? 37.622 -3.652 -24.622 1.00 17.15 292 THR A O 1
ATOM 1711 N N . THR A 1 238 ? 38.431 -5.666 -23.995 1.00 19.35 293 THR A N 1
ATOM 1712 C CA . THR A 1 238 ? 39.513 -5.152 -23.144 1.00 19.34 293 THR A CA 1
ATOM 1713 C C . THR A 1 238 ? 40.905 -5.363 -23.730 1.00 24.16 293 THR A C 1
ATOM 1714 O O . THR A 1 238 ? 41.870 -4.697 -23.318 1.00 22.72 293 THR A O 1
ATOM 1718 N N . GLY A 1 239 ? 41.038 -6.297 -24.670 1.00 18.70 294 GLY A N 1
ATOM 1719 C CA . GLY A 1 239 ? 42.349 -6.753 -25.107 1.00 20.10 294 GLY A CA 1
ATOM 1720 C C . GLY A 1 239 ? 42.929 -7.864 -24.250 1.00 21.25 294 GLY A C 1
ATOM 1721 O O . GLY A 1 239 ? 44.041 -8.346 -24.493 1.00 21.76 294 GLY A O 1
ATOM 1722 N N . GLY A 1 240 ? 42.174 -8.287 -23.241 1.00 17.96 295 GLY A N 1
ATOM 1723 C CA . GLY A 1 240 ? 42.621 -9.374 -22.385 1.00 18.72 295 GLY A CA 1
ATOM 1724 C C . GLY A 1 240 ? 43.126 -8.887 -21.042 1.00 17.21 295 GLY A C 1
ATOM 1725 O O . GLY A 1 240 ? 43.345 -7.682 -20.830 1.00 17.09 295 GLY A O 1
ATOM 1726 N N . VAL A 1 241 ? 43.339 -9.817 -20.121 1.00 17.19 296 VAL A N 1
ATOM 1727 C CA . VAL A 1 241 ? 43.680 -9.446 -18.760 1.00 15.45 296 VAL A CA 1
ATOM 1728 C C . VAL A 1 241 ? 45.003 -8.676 -18.656 1.00 17.60 296 VAL A C 1
ATOM 1729 O O . VAL A 1 241 ? 45.089 -7.681 -17.929 1.00 18.40 296 VAL A O 1
ATOM 1733 N N . MET A 1 242 ? 46.038 -9.095 -19.381 1.00 16.60 297 MET A N 1
ATOM 1734 C CA . MET A 1 242 ? 47.309 -8.391 -19.263 1.00 16.44 297 MET A CA 1
ATOM 1735 C C . MET A 1 242 ? 47.164 -6.944 -19.737 1.00 15.36 297 MET A C 1
ATOM 1736 O O . MET A 1 242 ? 47.558 -6.022 -19.020 1.00 15.45 297 MET A O 1
ATOM 1741 N N . GLU A 1 243 ? 46.577 -6.765 -20.912 1.00 15.38 298 GLU A N 1
ATOM 1742 C CA . GLU A 1 243 ? 46.447 -5.425 -21.475 1.00 15.13 298 GLU A CA 1
ATOM 1743 C C . GLU A 1 243 ? 45.561 -4.563 -20.595 1.00 16.28 298 GLU A C 1
ATOM 1744 O O . GLU A 1 243 ? 45.857 -3.396 -20.375 1.00 15.35 298 GLU A O 1
ATOM 1750 N N . ALA A 1 244 ? 44.476 -5.128 -20.083 1.00 14.63 299 ALA A N 1
ATOM 1751 C CA . ALA A 1 244 ? 43.557 -4.335 -19.278 1.00 13.37 299 ALA A CA 1
ATOM 1752 C C . ALA A 1 244 ? 44.112 -4.025 -17.897 1.00 14.88 299 ALA A C 1
ATOM 1753 O O . ALA A 1 244 ? 43.818 -2.968 -17.341 1.00 15.05 299 ALA A O 1
ATOM 1755 N N . ALA A 1 245 ? 44.950 -4.910 -17.356 1.00 14.83 300 ALA A N 1
ATOM 1756 C CA . ALA A 1 245 ? 45.650 -4.588 -16.123 1.00 14.87 300 ALA A CA 1
ATOM 1757 C C . ALA A 1 245 ? 46.588 -3.405 -16.354 1.00 16.83 300 ALA A C 1
ATOM 1758 O O . ALA A 1 245 ? 46.680 -2.495 -15.530 1.00 17.64 300 ALA A O 1
ATOM 1760 N N . LEU A 1 246 ? 47.317 -3.454 -17.466 1.00 15.17 301 LEU A N 1
ATOM 1761 C CA . LEU A 1 246 ? 48.183 -2.337 -17.854 1.00 14.62 301 LEU A CA 1
ATOM 1762 C C . LEU A 1 246 ? 47.349 -1.058 -18.008 1.00 13.82 301 LEU A C 1
ATOM 1763 O O . LEU A 1 246 ? 47.747 0.017 -17.540 1.00 14.62 301 LEU A O 1
ATOM 1768 N N . ARG A 1 247 ? 46.206 -1.181 -18.673 1.00 14.36 302 ARG A N 1
ATOM 1769 C CA . ARG A 1 247 ? 45.336 -0.004 -18.898 1.00 13.29 302 ARG A CA 1
ATOM 1770 C C . ARG A 1 247 ? 44.875 0.584 -17.568 1.00 16.30 302 ARG A C 1
ATOM 1771 O O . ARG A 1 247 ? 44.855 1.807 -17.385 1.00 15.82 302 ARG A O 1
ATOM 1779 N N . THR A 1 248 ? 44.510 -0.282 -16.629 1.00 14.44 303 THR A N 1
ATOM 1780 C CA . THR A 1 248 ? 44.055 0.165 -15.329 1.00 16.05 303 THR A CA 1
ATOM 1781 C C . THR A 1 248 ? 45.130 1.004 -14.640 1.00 16.28 303 THR A C 1
ATOM 1782 O O . THR A 1 248 ? 44.875 2.144 -14.184 1.00 17.43 303 THR A O 1
ATOM 1786 N N . ALA A 1 249 ? 46.344 0.468 -14.594 1.00 16.37 304 ALA A N 1
ATOM 1787 C CA . ALA A 1 249 ? 47.462 1.180 -13.995 1.00 14.23 304 ALA A CA 1
ATOM 1788 C C . ALA A 1 249 ? 47.810 2.462 -14.743 1.00 17.38 304 ALA A C 1
ATOM 1789 O O . ALA A 1 249 ? 48.005 3.509 -14.135 1.00 17.16 304 ALA A O 1
ATOM 1791 N N . TYR A 1 250 ? 47.906 2.367 -16.064 1.00 16.21 305 TYR A N 1
ATOM 1792 C CA . TYR A 1 250 ? 48.265 3.509 -16.893 1.00 15.76 305 TYR A CA 1
ATOM 1793 C C . TYR A 1 250 ? 47.289 4.669 -16.739 1.00 14.13 305 TYR A C 1
ATOM 1794 O O . TYR A 1 250 ? 47.708 5.816 -16.632 1.00 15.35 305 TYR A O 1
ATOM 1803 N N . GLU A 1 251 ? 45.995 4.368 -16.793 1.00 14.04 306 GLU A N 1
ATOM 1804 C CA . GLU A 1 251 ? 44.985 5.441 -16.787 1.00 13.10 306 GLU A CA 1
ATOM 1805 C C . GLU A 1 251 ? 44.933 6.129 -15.426 1.00 16.87 306 GLU A C 1
ATOM 1806 O O . GLU A 1 251 ? 44.740 7.346 -15.359 1.00 15.98 306 GLU A O 1
ATOM 1812 N N . LEU A 1 252 ? 45.179 5.389 -14.350 1.00 16.36 307 LEU A N 1
ATOM 1813 C CA . LEU A 1 252 ? 45.254 5.990 -13.019 1.00 14.57 307 LEU A CA 1
ATOM 1814 C C . LEU A 1 252 ? 46.525 6.806 -12.878 1.00 16.47 307 LEU A C 1
ATOM 1815 O O . LEU A 1 252 ? 46.524 7.896 -12.339 1.00 20.29 307 LEU A O 1
ATOM 1820 N N . PHE A 1 253 ? 47.621 6.281 -13.403 1.00 15.71 308 PHE A N 1
ATOM 1821 C CA . PHE A 1 253 ? 48.894 6.963 -13.285 1.00 17.51 308 PHE A CA 1
ATOM 1822 C C . PHE A 1 253 ? 48.947 8.294 -14.057 1.00 18.21 308 PHE A C 1
ATOM 1823 O O . PHE A 1 253 ? 49.486 9.301 -13.550 1.00 16.69 308 PHE A O 1
ATOM 1831 N N . THR A 1 254 ? 48.412 8.276 -15.282 1.00 15.65 309 THR A N 1
ATOM 1832 C CA . THR A 1 254 ? 48.605 9.363 -16.250 1.00 14.18 309 THR A CA 1
ATOM 1833 C C . THR A 1 254 ? 47.386 10.270 -16.402 1.00 14.72 309 THR A C 1
ATOM 1834 O O . THR A 1 254 ? 47.526 11.407 -16.863 1.00 15.56 309 THR A O 1
ATOM 1838 N N . GLY A 1 255 ? 46.198 9.774 -16.058 1.00 14.84 310 GLY A N 1
ATOM 1839 C CA . GLY A 1 255 ? 44.956 10.491 -16.329 1.00 16.34 310 GLY A CA 1
ATOM 1840 C C . GLY A 1 255 ? 44.589 10.526 -17.808 1.00 15.84 310 GLY A C 1
ATOM 1841 O O . GLY A 1 255 ? 43.715 11.306 -18.213 1.00 16.30 310 GLY A O 1
ATOM 1842 N N . THR A 1 256 ? 45.231 9.689 -18.616 1.00 15.26 311 THR A N 1
ATOM 1843 C CA . THR A 1 256 ? 44.993 9.647 -20.058 1.00 14.74 311 THR A CA 1
ATOM 1844 C C . THR A 1 256 ? 44.645 8.215 -20.474 1.00 15.96 311 THR A C 1
ATOM 1845 O O . THR A 1 256 ? 45.099 7.260 -19.840 1.00 15.36 311 THR A O 1
ATOM 1849 N N . PRO A 1 257 ? 43.844 8.052 -21.531 1.00 13.52 312 PRO A N 1
ATOM 1850 C CA . PRO A 1 257 ? 43.429 6.701 -21.929 1.00 13.59 312 PRO A CA 1
ATOM 1851 C C . PRO A 1 257 ? 44.569 5.939 -22.586 1.00 16.05 312 PRO A C 1
ATOM 1852 O O . PRO A 1 257 ? 45.406 6.503 -23.304 1.00 17.18 312 PRO A O 1
ATOM 1856 N N . LEU A 1 258 ? 44.605 4.623 -22.361 1.00 13.77 313 LEU A N 1
ATOM 1857 C CA . LEU A 1 258 ? 45.528 3.753 -23.091 1.00 15.54 313 LEU A CA 1
ATOM 1858 C C . LEU A 1 258 ? 44.807 3.102 -24.260 1.00 15.32 313 LEU A C 1
ATOM 1859 O O . LEU A 1 258 ? 43.826 2.406 -24.060 1.00 16.44 313 LEU A O 1
ATOM 1864 N N . PRO A 1 259 ? 45.263 3.341 -25.501 1.00 18.04 314 PRO A N 1
ATOM 1865 C CA . PRO A 1 259 ? 44.584 2.697 -26.631 1.00 20.34 314 PRO A CA 1
ATOM 1866 C C . PRO A 1 259 ? 44.843 1.186 -26.655 1.00 17.10 314 PRO A C 1
ATOM 1867 O O . PRO A 1 259 ? 45.680 0.723 -25.895 1.00 19.37 314 PRO A O 1
ATOM 1871 N N . ARG A 1 260 ? 44.127 0.458 -27.501 1.00 20.39 315 ARG A N 1
ATOM 1872 C CA . ARG A 1 260 ? 44.431 -0.956 -27.694 1.00 20.43 315 ARG A CA 1
ATOM 1873 C C . ARG A 1 260 ? 45.887 -1.084 -28.103 1.00 19.96 315 ARG A C 1
ATOM 1874 O O . ARG A 1 260 ? 46.394 -0.293 -28.918 1.00 21.83 315 ARG A O 1
ATOM 1882 N N . LEU A 1 261 ? 46.572 -2.062 -27.516 1.00 20.12 316 LEU A N 1
ATOM 1883 C CA . LEU A 1 261 ? 47.988 -2.265 -27.755 1.00 24.84 316 LEU A CA 1
ATOM 1884 C C . LEU A 1 261 ? 48.228 -3.041 -29.039 1.00 26.71 316 LEU A C 1
ATOM 1885 O O . LEU A 1 261 ? 47.397 -3.848 -29.465 1.00 26.39 316 LEU A O 1
ATOM 1890 N N . SER A 1 262 ? 49.368 -2.768 -29.652 1.00 26.23 317 SER A N 1
ATOM 1891 C CA . SER A 1 262 ? 49.860 -3.566 -30.767 1.00 31.01 317 SER A CA 1
ATOM 1892 C C . SER A 1 262 ? 51.300 -3.969 -30.470 1.00 27.99 317 SER A C 1
ATOM 1893 O O . SER A 1 262 ? 52.214 -3.170 -30.615 1.00 30.79 317 SER A O 1
ATOM 1896 N N . LEU A 1 263 ? 51.497 -5.205 -30.023 1.00 27.63 318 LEU A N 1
ATOM 1897 C CA . LEU A 1 263 ? 52.838 -5.662 -29.661 1.00 25.59 318 LEU A CA 1
ATOM 1898 C C . LEU A 1 263 ? 53.659 -5.972 -30.897 1.00 25.20 318 LEU A C 1
ATOM 1899 O O . LEU A 1 263 ? 53.121 -6.444 -31.899 1.00 35.55 318 LEU A O 1
ATOM 1904 N N . SER A 1 264 ? 54.958 -5.719 -30.817 1.00 23.62 319 SER A N 1
ATOM 1905 C CA . SER A 1 264 ? 55.839 -5.994 -31.946 1.00 31.04 319 SER A CA 1
ATOM 1906 C C . SER A 1 264 ? 56.735 -7.206 -31.671 1.00 30.67 319 SER A C 1
ATOM 1907 O O . SER A 1 264 ? 57.159 -7.445 -30.539 1.00 23.98 319 SER A O 1
ATOM 1910 N N . GLU A 1 265 ? 57.021 -7.969 -32.719 1.00 34.03 320 GLU A N 1
ATOM 1911 C CA . GLU A 1 265 ? 57.891 -9.127 -32.587 1.00 30.61 320 GLU A CA 1
ATOM 1912 C C . GLU A 1 265 ? 59.290 -8.696 -32.183 1.00 33.46 320 GLU A C 1
ATOM 1913 O O . GLU A 1 265 ? 59.783 -7.649 -32.616 1.00 32.82 320 GLU A O 1
ATOM 1919 N N . VAL A 1 266 ? 59.921 -9.494 -31.328 1.00 28.46 321 VAL A N 1
ATOM 1920 C CA . VAL A 1 266 ? 61.282 -9.225 -30.911 1.00 25.17 321 VAL A CA 1
ATOM 1921 C C . VAL A 1 266 ? 62.256 -9.989 -31.805 1.00 33.51 321 VAL A C 1
ATOM 1922 O O . VAL A 1 266 ? 62.206 -11.214 -31.881 1.00 31.81 321 VAL A O 1
ATOM 1926 N N . ARG A 1 267 ? 63.123 -9.257 -32.496 1.00 44.89 322 ARG A N 1
ATOM 1927 C CA . ARG A 1 267 ? 64.117 -9.863 -33.376 1.00 38.82 322 ARG A CA 1
ATOM 1928 C C . ARG A 1 267 ? 65.064 -10.771 -32.601 1.00 35.17 322 ARG A C 1
ATOM 1929 O O . ARG A 1 267 ? 65.613 -10.371 -31.577 1.00 40.75 322 ARG A O 1
ATOM 1937 N N . GLY A 1 268 ? 65.245 -11.996 -33.086 1.00 51.47 323 GLY A N 1
ATOM 1938 C CA . GLY A 1 268 ? 66.201 -12.909 -32.487 1.00 59.36 323 GLY A CA 1
ATOM 1939 C C . GLY A 1 268 ? 65.649 -13.744 -31.349 1.00 51.25 323 GLY A C 1
ATOM 1940 O O . GLY A 1 268 ? 66.329 -14.631 -30.839 1.00 55.32 323 GLY A O 1
ATOM 1941 N N . MET A 1 269 ? 64.420 -13.461 -30.936 1.00 50.39 324 MET A N 1
ATOM 1942 C CA . MET A 1 269 ? 63.775 -14.273 -29.913 1.00 34.72 324 MET A CA 1
ATOM 1943 C C . MET A 1 269 ? 62.439 -14.787 -30.413 1.00 34.74 324 MET A C 1
ATOM 1944 O O . MET A 1 269 ? 61.529 -14.009 -30.696 1.00 48.88 324 MET A O 1
ATOM 1949 N N . ASP A 1 270 ? 62.326 -16.107 -30.523 1.00 25.06 325 ASP A N 1
ATOM 1950 C CA . ASP A 1 270 ? 61.091 -16.718 -30.979 1.00 23.94 325 ASP A CA 1
ATOM 1951 C C . ASP A 1 270 ? 60.004 -16.576 -29.930 1.00 20.94 325 ASP A C 1
ATOM 1952 O O . ASP A 1 270 ? 60.277 -16.701 -28.732 1.00 22.14 325 ASP A O 1
ATOM 1957 N N . GLY A 1 271 ? 58.779 -16.322 -30.396 1.00 25.04 326 GLY A N 1
ATOM 1958 C CA . GLY A 1 271 ? 57.600 -16.304 -29.550 1.00 23.16 326 GLY A CA 1
ATOM 1959 C C . GLY A 1 271 ? 57.498 -15.142 -28.582 1.00 22.93 326 GLY A C 1
ATOM 1960 O O . GLY A 1 271 ? 56.656 -15.179 -27.696 1.00 19.31 326 GLY A O 1
ATOM 1961 N N . ILE A 1 272 ? 58.349 -14.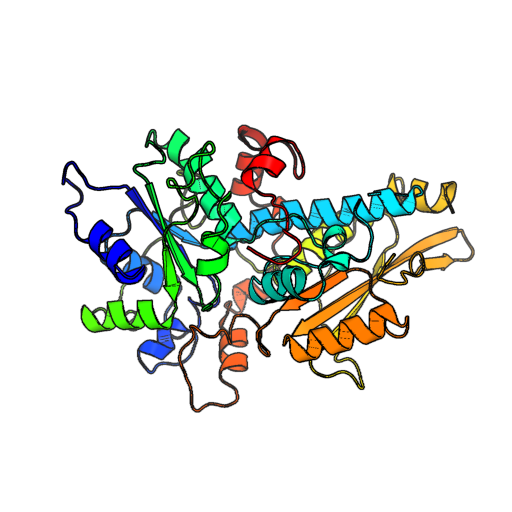128 -28.731 1.00 21.38 327 ILE A N 1
ATOM 1962 C CA . ILE A 1 272 ? 58.348 -13.000 -27.809 1.00 21.30 327 ILE A CA 1
ATOM 1963 C C . ILE A 1 272 ? 57.869 -11.760 -28.551 1.00 23.13 327 ILE A C 1
ATOM 1964 O O . ILE A 1 272 ? 58.318 -11.483 -29.670 1.00 22.52 327 ILE A O 1
ATOM 1969 N N . LYS A 1 273 ? 56.927 -11.045 -27.943 1.00 19.28 328 LYS A N 1
ATOM 1970 C CA . LYS A 1 273 ? 56.473 -9.765 -28.464 1.00 20.58 328 LYS A CA 1
ATOM 1971 C C . LYS A 1 273 ? 56.601 -8.731 -27.352 1.00 21.94 328 LYS A C 1
ATOM 1972 O O . LYS A 1 273 ? 56.616 -9.077 -26.170 1.00 21.62 328 LYS A O 1
ATOM 1978 N N . GLU A 1 274 ? 56.701 -7.454 -27.724 1.00 20.04 329 GLU A N 1
ATOM 1979 C CA . GLU A 1 274 ? 56.966 -6.419 -26.738 1.00 20.44 329 GLU A CA 1
ATOM 1980 C C . GLU A 1 274 ? 56.334 -5.090 -27.118 1.00 20.46 329 GLU A C 1
ATOM 1981 O O . GLU A 1 274 ? 55.961 -4.860 -28.272 1.00 20.73 329 GLU A O 1
ATOM 1987 N N . THR A 1 275 ? 56.220 -4.225 -26.123 1.00 18.56 330 THR A N 1
ATOM 1988 C CA . THR A 1 275 ? 55.946 -2.811 -26.379 1.00 17.21 330 THR A CA 1
ATOM 1989 C C . THR A 1 275 ? 56.457 -1.988 -25.225 1.00 19.81 330 THR A C 1
ATOM 1990 O O . THR A 1 275 ? 56.605 -2.467 -24.112 1.00 20.78 330 THR A O 1
ATOM 1994 N N . ASN A 1 276 ? 56.778 -0.728 -25.503 1.00 19.71 331 ASN A N 1
ATOM 1995 C CA . ASN A 1 276 ? 57.187 0.177 -24.451 1.00 21.85 331 ASN A CA 1
ATOM 1996 C C . ASN A 1 276 ? 56.098 1.220 -24.285 1.00 20.97 331 ASN A C 1
ATOM 1997 O O . ASN A 1 276 ? 55.585 1.761 -25.268 1.00 25.08 331 ASN A O 1
ATOM 2002 N N . ILE A 1 277 ? 55.702 1.445 -23.042 1.00 16.17 332 ILE A N 1
ATOM 2003 C CA . ILE A 1 277 ? 54.592 2.347 -22.751 1.00 17.91 332 ILE A CA 1
ATOM 2004 C C . ILE A 1 277 ? 55.120 3.531 -21.936 1.00 17.07 332 ILE A C 1
ATOM 2005 O O . ILE A 1 277 ? 55.518 3.375 -20.782 1.00 18.21 332 ILE A O 1
ATOM 2010 N N . THR A 1 278 ? 55.121 4.722 -22.533 1.00 20.18 333 THR A N 1
ATOM 2011 C CA . THR A 1 278 ? 55.634 5.894 -21.812 1.00 18.37 333 THR A CA 1
ATOM 2012 C C . THR A 1 278 ? 54.545 6.496 -20.931 1.00 15.22 333 THR A C 1
ATOM 2013 O O . THR A 1 278 ? 53.393 6.655 -21.351 1.00 19.14 333 THR A O 1
ATOM 2017 N N . MET A 1 279 ? 54.912 6.771 -19.686 1.00 17.67 334 MET A N 1
ATOM 2018 C CA . MET A 1 279 ? 53.930 7.187 -18.685 1.00 20.06 334 MET A CA 1
ATOM 2019 C C . MET A 1 279 ? 54.370 8.453 -17.986 1.00 18.14 334 MET A C 1
ATOM 2020 O O . MET A 1 279 ? 55.316 8.444 -17.208 1.00 19.64 334 MET A O 1
ATOM 2025 N N . VAL A 1 280 ? 53.678 9.551 -18.273 1.00 19.14 335 VAL A N 1
ATOM 2026 C CA . VAL A 1 280 ? 53.882 10.796 -17.545 1.00 19.14 335 VAL A CA 1
ATOM 2027 C C . VAL A 1 280 ? 52.807 10.887 -16.467 1.00 16.81 335 VAL A C 1
ATOM 2028 O O . VAL A 1 280 ? 51.628 10.734 -16.766 1.00 17.98 335 VAL A O 1
ATOM 2032 N N . PRO A 1 281 ? 53.189 11.122 -15.206 1.00 17.79 336 PRO A N 1
ATOM 2033 C CA . PRO A 1 281 ? 52.146 11.161 -14.169 1.00 19.53 336 PRO A CA 1
ATOM 2034 C C . PRO A 1 281 ? 51.203 12.356 -14.320 1.00 17.47 336 PRO A C 1
ATOM 2035 O O . PRO A 1 281 ? 51.614 13.425 -14.781 1.00 19.80 336 PRO A O 1
ATOM 2039 N N . ALA A 1 282 ? 49.947 12.150 -13.948 1.00 17.06 337 ALA A N 1
ATOM 2040 C CA . ALA A 1 282 ? 48.934 13.196 -14.033 1.00 19.55 337 ALA A CA 1
ATOM 2041 C C . ALA A 1 282 ? 49.336 14.378 -13.177 1.00 20.54 337 ALA A C 1
ATOM 2042 O O . ALA A 1 282 ? 49.859 14.210 -12.080 1.00 19.47 337 ALA A O 1
ATOM 2044 N N . PRO A 1 283 ? 49.111 15.591 -13.688 1.00 21.64 338 PRO A N 1
ATOM 2045 C CA . PRO A 1 283 ? 49.394 16.816 -12.940 1.00 22.46 338 PRO A CA 1
ATOM 2046 C C . PRO A 1 283 ? 48.698 16.819 -11.580 1.00 17.72 338 PRO A C 1
ATOM 2047 O O . PRO A 1 283 ? 47.503 16.511 -11.478 1.00 24.62 338 PRO A O 1
ATOM 2051 N N . GLY A 1 284 ? 49.471 17.115 -10.538 1.00 25.89 339 GLY A N 1
ATOM 2052 C CA . GLY A 1 284 ? 48.938 17.213 -9.191 1.00 31.07 339 GLY A CA 1
ATOM 2053 C C . GLY A 1 284 ? 48.782 15.891 -8.459 1.00 44.50 339 GLY A C 1
ATOM 2054 O O . GLY A 1 284 ? 48.366 15.864 -7.298 1.00 35.46 339 GLY A O 1
ATOM 2055 N N . SER A 1 285 ? 49.120 14.792 -9.127 1.00 27.88 340 SER A N 1
ATOM 2056 C CA . SER A 1 285 ? 48.945 13.467 -8.540 1.00 26.45 340 SER A CA 1
ATOM 2057 C C . SER A 1 285 ? 50.072 13.064 -7.577 1.00 24.97 340 SER A C 1
ATOM 2058 O O . SER A 1 285 ? 51.167 13.634 -7.587 1.00 25.32 340 SER A O 1
ATOM 2061 N N . LYS A 1 286 ? 49.800 12.054 -6.760 1.00 31.47 341 LYS A N 1
ATOM 2062 C CA . LYS A 1 286 ? 50.836 11.506 -5.900 1.00 35.51 341 LYS A CA 1
ATOM 2063 C C . LYS A 1 286 ? 51.961 10.918 -6.745 1.00 34.47 341 LYS A C 1
ATOM 2064 O O . LYS A 1 286 ? 53.129 11.000 -6.373 1.00 32.07 341 LYS A O 1
ATOM 2070 N N . PHE A 1 287 ? 51.610 10.355 -7.900 1.00 27.96 342 PHE A N 1
ATOM 2071 C CA . PHE A 1 287 ? 52.611 9.760 -8.777 1.00 24.42 342 PHE A CA 1
ATOM 2072 C C . PHE A 1 287 ? 53.591 10.827 -9.266 1.00 25.09 342 PHE A C 1
ATOM 2073 O O . PHE A 1 287 ? 54.795 10.574 -9.390 1.00 26.23 342 PHE A O 1
ATOM 2081 N N . GLU A 1 288 ? 53.076 12.025 -9.542 1.00 26.42 343 GLU A N 1
ATOM 2082 C CA . GLU A 1 288 ? 53.920 13.134 -9.977 1.00 26.05 343 GLU A CA 1
ATOM 2083 C C . GLU A 1 288 ? 54.879 13.532 -8.876 1.00 31.49 343 GLU A C 1
ATOM 2084 O O . GLU A 1 288 ? 56.057 13.783 -9.115 1.00 29.97 343 GLU A O 1
ATOM 2090 N N . GLU A 1 289 ? 54.338 13.596 -7.670 1.00 27.30 344 GLU A N 1
ATOM 2091 C CA . GLU A 1 289 ? 55.121 13.887 -6.475 1.00 38.48 344 GLU A CA 1
ATOM 2092 C C . GLU A 1 289 ? 56.258 12.890 -6.286 1.00 49.83 344 GLU A C 1
ATOM 2093 O O . GLU A 1 289 ? 57.417 13.281 -6.146 1.00 44.06 344 GLU A O 1
ATOM 2099 N N . LEU A 1 290 ? 55.915 11.602 -6.288 1.00 35.05 345 LEU A N 1
ATOM 2100 C CA . LEU A 1 290 ? 56.896 10.530 -6.100 1.00 31.88 345 LEU A CA 1
ATOM 2101 C C . LEU A 1 290 ? 58.036 10.573 -7.107 1.00 38.43 345 LEU A C 1
ATOM 2102 O O . LEU A 1 290 ? 59.193 10.350 -6.747 1.00 34.50 345 LEU A O 1
ATOM 2107 N N . LEU A 1 291 ? 57.715 10.847 -8.369 1.00 38.30 346 LEU A N 1
ATOM 2108 C CA . LEU A 1 291 ? 58.738 10.906 -9.409 1.00 41.96 346 LEU A CA 1
ATOM 2109 C C . LEU A 1 291 ? 59.729 12.031 -9.154 1.00 53.97 346 LEU A C 1
ATOM 2110 O O . LEU A 1 291 ? 60.938 11.846 -9.283 1.00 59.74 346 LEU A O 1
ATOM 2115 N N . LYS A 1 292 ? 59.209 13.199 -8.792 1.00 57.45 347 LYS A N 1
ATOM 2116 C CA . LYS A 1 292 ? 60.048 14.368 -8.578 1.00 65.87 347 LYS A CA 1
ATOM 2117 C C . LYS A 1 292 ? 60.814 14.277 -7.262 1.00 61.55 347 LYS A C 1
ATOM 2118 O O . LYS A 1 292 ? 62.043 14.333 -7.248 1.00 70.34 347 LYS A O 1
ATOM 2124 N N . HIS A 1 293 ? 60.082 14.112 -6.165 1.00 55.95 348 HIS A N 1
ATOM 2125 C CA . HIS A 1 293 ? 60.655 14.231 -4.825 1.00 73.41 348 HIS A CA 1
ATOM 2126 C C . HIS A 1 293 ? 61.632 13.119 -4.438 1.00 73.21 348 HIS A C 1
ATOM 2127 O O . HIS A 1 293 ? 62.542 13.346 -3.640 1.00 78.52 348 HIS A O 1
ATOM 2134 N N . ARG A 1 294 ? 61.457 11.926 -4.995 1.00 62.21 349 ARG A N 1
ATOM 2135 C CA . ARG A 1 294 ? 62.270 10.789 -4.569 1.00 65.73 349 ARG A CA 1
ATOM 2136 C C . ARG A 1 294 ? 63.152 10.218 -5.681 1.00 65.64 349 ARG A C 1
ATOM 2137 O O . ARG A 1 294 ? 63.418 9.017 -5.718 1.00 71.02 349 ARG A O 1
ATOM 2145 N N . ALA A 1 295 ? 63.619 11.089 -6.569 1.00 67.11 350 ALA A N 1
ATOM 2146 C CA . ALA A 1 295 ? 64.519 10.680 -7.642 1.00 82.62 350 ALA A CA 1
ATOM 2147 C C . ALA A 1 295 ? 65.890 10.294 -7.091 1.00 85.47 350 ALA A C 1
ATOM 2148 O O . ALA A 1 295 ? 66.460 9.270 -7.470 1.00 75.55 350 ALA A O 1
ATOM 2150 N N . GLY A 1 308 ? 68.475 -9.546 -6.858 1.00 53.84 363 GLY A N 1
ATOM 2151 C CA . GLY A 1 308 ? 67.663 -10.742 -6.988 1.00 55.39 363 GLY A CA 1
ATOM 2152 C C . GLY A 1 308 ? 67.983 -11.528 -8.247 1.00 68.28 363 GLY A C 1
ATOM 2153 O O . GLY A 1 308 ? 68.786 -11.083 -9.069 1.00 55.39 363 GLY A O 1
ATOM 2154 N N . PRO A 1 309 ? 67.346 -12.701 -8.405 1.00 37.33 364 PRO A N 1
ATOM 2155 C CA . PRO A 1 309 ? 67.529 -13.616 -9.540 1.00 43.02 364 PRO A CA 1
ATOM 2156 C C . PRO A 1 309 ? 67.417 -12.908 -10.881 1.00 43.52 364 PRO A C 1
ATOM 2157 O O . PRO A 1 309 ? 68.095 -13.269 -11.845 1.00 51.20 364 PRO A O 1
ATOM 2161 N N . LEU A 1 310 ? 66.542 -11.913 -10.940 1.00 49.63 365 LEU A N 1
ATOM 2162 C CA . LEU A 1 310 ? 66.397 -11.115 -12.142 1.00 55.68 365 LEU A CA 1
ATOM 2163 C C . LEU A 1 310 ? 67.102 -9.787 -11.938 1.00 73.54 365 LEU A C 1
ATOM 2164 O O . LEU A 1 310 ? 66.717 -8.985 -11.080 1.00 71.37 365 LEU A O 1
ATOM 2169 N N . ALA A 1 311 ? 68.158 -9.577 -12.717 1.00 62.29 366 ALA A N 1
ATOM 2170 C CA . ALA A 1 311 ? 68.972 -8.376 -12.611 1.00 70.62 366 ALA A CA 1
ATOM 2171 C C . ALA A 1 311 ? 68.194 -7.160 -13.088 1.00 70.97 366 ALA A C 1
ATOM 2172 O O . ALA A 1 311 ? 68.476 -6.612 -14.154 1.00 69.30 366 ALA A O 1
ATOM 2174 N N . TRP A 1 312 ? 67.212 -6.743 -12.293 1.00 66.11 367 TRP A N 1
ATOM 2175 C CA . TRP A 1 312 ? 66.380 -5.607 -12.654 1.00 67.64 367 TRP A CA 1
ATOM 2176 C C . TRP A 1 312 ? 67.183 -4.316 -12.542 1.00 69.34 367 TRP A C 1
ATOM 2177 O O . TRP A 1 312 ? 67.946 -4.133 -11.594 1.00 71.17 367 TRP A O 1
ATOM 2188 N N . ASP A 1 313 ? 67.004 -3.423 -13.513 1.00 61.41 368 ASP A N 1
ATOM 2189 C CA . ASP A 1 313 ? 67.877 -2.261 -13.650 1.00 38.58 368 ASP A CA 1
ATOM 2190 C C . ASP A 1 313 ? 67.363 -0.993 -12.974 1.00 37.87 368 ASP A C 1
ATOM 2191 O O . ASP A 1 313 ? 67.883 0.099 -13.218 1.00 54.82 368 ASP A O 1
ATOM 2196 N N . GLY A 1 314 ? 66.349 -1.126 -12.129 1.00 46.18 369 GLY A N 1
ATOM 2197 C CA . GLY A 1 314 ? 65.822 0.026 -11.417 1.00 36.24 369 GLY A CA 1
ATOM 2198 C C . GLY A 1 314 ? 64.853 0.848 -12.246 1.00 42.24 369 GLY A C 1
ATOM 2199 O O . GLY A 1 314 ? 64.382 1.895 -11.808 1.00 45.22 369 GLY A O 1
ATOM 2200 N N . GLY A 1 315 ? 64.564 0.381 -13.456 1.00 31.76 370 GLY A N 1
ATOM 2201 C CA . GLY A 1 315 ? 63.536 1.000 -14.270 1.00 37.69 370 GLY A CA 1
ATOM 2202 C C . GLY A 1 315 ? 64.046 1.941 -15.341 1.00 38.62 370 GLY A C 1
ATOM 2203 O O . GLY A 1 315 ? 65.151 2.491 -15.240 1.00 33.04 370 GLY A O 1
ATOM 2204 N N . ALA A 1 316 ? 63.224 2.113 -16.372 1.00 22.65 371 ALA A N 1
ATOM 2205 C CA . ALA A 1 316 ? 63.497 3.016 -17.474 1.00 22.52 371 ALA A CA 1
ATOM 2206 C C . ALA A 1 316 ? 62.686 4.273 -17.260 1.00 29.79 371 ALA A C 1
ATOM 2207 O O . ALA A 1 316 ? 61.504 4.209 -16.910 1.00 24.03 371 ALA A O 1
ATOM 2209 N N . GLY A 1 317 ? 63.327 5.416 -17.443 1.00 35.33 372 GLY A N 1
ATOM 2210 C CA . GLY A 1 317 ? 62.650 6.679 -17.250 1.00 49.47 372 GLY A CA 1
ATOM 2211 C C . GLY A 1 317 ? 63.106 7.707 -18.257 1.00 54.78 372 GLY A C 1
ATOM 2212 O O . GLY A 1 317 ? 64.028 7.474 -19.030 1.00 38.79 372 GLY A O 1
ATOM 2213 N N . PHE A 1 318 ? 62.444 8.854 -18.255 1.00 33.76 373 PHE A N 1
ATOM 2214 C CA . PHE A 1 318 ? 62.856 9.959 -19.102 1.00 32.97 373 PHE A CA 1
ATOM 2215 C C . PHE A 1 318 ? 62.470 11.242 -18.402 1.00 33.09 373 PHE A C 1
ATOM 2216 O O . PHE A 1 318 ? 61.635 11.236 -17.502 1.00 25.08 373 PHE A O 1
ATOM 2224 N N . THR A 1 319 ? 63.105 12.339 -18.785 1.00 37.93 374 THR A N 1
ATOM 2225 C CA . THR A 1 319 ? 62.752 13.624 -18.219 1.00 46.21 374 THR A CA 1
ATOM 2226 C C . THR A 1 319 ? 62.931 14.679 -19.288 1.00 44.17 374 THR A C 1
ATOM 2227 O O . THR A 1 319 ? 63.562 14.431 -20.314 1.00 52.10 374 THR A O 1
ATOM 2231 N N . SER A 1 320 ? 62.354 15.847 -19.066 1.00 39.94 375 SER A N 1
ATOM 2232 C CA . SER A 1 320 ? 62.492 16.930 -20.024 1.00 52.68 375 SER A CA 1
ATOM 2233 C C . SER A 1 320 ? 63.155 18.101 -19.329 1.00 36.85 375 SER A C 1
ATOM 2234 O O . SER A 1 320 ? 63.375 18.063 -18.114 1.00 26.70 375 SER A O 1
ATOM 2237 N N . GLU A 1 321 ? 63.459 19.135 -20.107 1.00 34.95 376 GLU A N 1
ATOM 2238 C CA . GLU A 1 321 ? 64.166 20.306 -19.608 1.00 42.72 376 GLU A CA 1
ATOM 2239 C C . GLU A 1 321 ? 63.441 20.999 -18.464 1.00 30.03 376 GLU A C 1
ATOM 2240 O O . GLU A 1 321 ? 64.082 21.554 -17.580 1.00 29.17 376 GLU A O 1
ATOM 2246 N N . ASP A 1 322 ? 62.110 20.946 -18.460 1.00 30.11 377 ASP A N 1
ATOM 2247 C CA . ASP A 1 322 ? 61.345 21.642 -17.425 1.00 36.97 377 ASP A CA 1
ATOM 2248 C C . ASP A 1 322 ? 61.002 20.726 -16.254 1.00 57.96 377 ASP A C 1
ATOM 2249 O O . ASP A 1 322 ? 60.382 21.160 -15.283 1.00 30.15 377 ASP A O 1
ATOM 2254 N N . GLY A 1 323 ? 61.401 19.460 -16.354 1.00 32.51 378 GLY A N 1
ATOM 2255 C CA . GLY A 1 323 ? 61.233 18.522 -15.256 1.00 34.33 378 GLY A CA 1
ATOM 2256 C C . GLY A 1 323 ? 60.025 17.613 -15.370 1.00 35.61 378 GLY A C 1
ATOM 2257 O O . GLY A 1 323 ? 59.722 16.859 -14.441 1.00 39.60 378 GLY A O 1
ATOM 2258 N N . ARG A 1 324 ? 59.324 17.681 -16.496 1.00 29.13 379 ARG A N 1
ATOM 2259 C CA . ARG A 1 324 ? 58.185 16.790 -16.714 1.00 26.13 379 ARG A CA 1
ATOM 2260 C C . ARG A 1 324 ? 58.748 15.412 -17.051 1.00 44.04 379 ARG A C 1
ATOM 2261 O O . ARG A 1 324 ? 58.984 15.077 -18.211 1.00 56.87 379 ARG A O 1
ATOM 2269 N N . GLY A 1 325 ? 59.002 14.634 -16.006 1.00 38.63 380 GLY A N 1
ATOM 2270 C CA . GLY A 1 325 ? 59.570 13.313 -16.162 1.00 46.83 380 GLY A CA 1
ATOM 2271 C C . GLY A 1 325 ? 58.508 12.239 -16.222 1.00 42.76 380 GLY A C 1
ATOM 2272 O O . GLY A 1 325 ? 57.345 12.454 -15.869 1.00 29.53 380 GLY A O 1
ATOM 2273 N N . GLY A 1 326 ? 58.911 11.062 -16.679 1.00 23.13 381 GLY A N 1
ATOM 2274 C CA . GLY A 1 326 ? 58.011 9.937 -16.704 1.00 21.30 381 GLY A CA 1
ATOM 2275 C C . GLY A 1 326 ? 58.774 8.650 -16.595 1.00 20.13 381 GLY A C 1
ATOM 2276 O O . GLY A 1 326 ? 60.007 8.628 -16.499 1.00 24.55 381 GLY A O 1
ATOM 2277 N N . ILE A 1 327 ? 58.030 7.560 -16.595 1.00 17.63 382 ILE A N 1
ATOM 2278 C CA . ILE A 1 327 ? 58.664 6.251 -16.639 1.00 19.81 382 ILE A CA 1
ATOM 2279 C C . ILE A 1 327 ? 58.232 5.541 -17.909 1.00 20.64 382 ILE A C 1
ATOM 2280 O O . ILE A 1 327 ? 57.171 5.826 -18.468 1.00 21.47 382 ILE A O 1
ATOM 2285 N N . THR A 1 328 ? 59.065 4.625 -18.383 1.00 19.71 383 THR A N 1
ATOM 2286 C CA . THR A 1 328 ? 58.734 3.849 -19.569 1.00 19.61 383 THR A CA 1
ATOM 2287 C C . THR A 1 328 ? 58.543 2.404 -19.136 1.00 20.65 383 THR A C 1
ATOM 2288 O O . THR A 1 328 ? 59.492 1.763 -18.697 1.00 22.22 383 THR A O 1
ATOM 2292 N N . LEU A 1 329 ? 57.327 1.892 -19.273 1.00 17.60 384 LEU A N 1
ATOM 2293 C CA . LEU A 1 329 ? 57.046 0.529 -18.854 1.00 18.44 384 LEU A CA 1
ATOM 2294 C C . LEU A 1 329 ? 57.344 -0.402 -20.006 1.00 17.73 384 LEU A C 1
ATOM 2295 O O . LEU A 1 329 ? 56.837 -0.226 -21.111 1.00 19.36 384 LEU A O 1
ATOM 2300 N N . ARG A 1 330 ? 58.216 -1.370 -19.753 1.00 16.36 385 ARG A N 1
ATOM 2301 C CA . ARG A 1 330 ? 58.651 -2.276 -20.807 1.00 16.57 385 ARG A CA 1
ATOM 2302 C C . ARG A 1 330 ? 57.925 -3.612 -20.643 1.00 14.93 385 ARG A C 1
ATOM 2303 O O . ARG A 1 330 ? 58.031 -4.244 -19.602 1.00 17.52 385 ARG A O 1
ATOM 2311 N N . VAL A 1 331 ? 57.133 -3.967 -21.646 1.00 14.53 386 VAL A N 1
ATOM 2312 C CA . VAL A 1 331 ? 56.205 -5.092 -21.528 1.00 15.27 386 VAL A CA 1
ATOM 2313 C C . VAL A 1 331 ? 56.592 -6.179 -22.507 1.00 19.25 386 VAL A C 1
ATOM 2314 O O . VAL A 1 331 ? 56.910 -5.882 -23.660 1.00 18.47 386 VAL A O 1
ATOM 2318 N N . ALA A 1 332 ? 56.542 -7.442 -22.070 1.00 18.14 387 ALA A N 1
ATOM 2319 C CA . ALA A 1 332 ? 56.775 -8.564 -22.978 1.00 19.71 387 ALA A CA 1
ATOM 2320 C C . ALA A 1 332 ? 55.689 -9.622 -22.827 1.00 18.01 387 ALA A C 1
ATOM 2321 O O . ALA A 1 332 ? 55.137 -9.801 -21.740 1.00 17.43 387 ALA A O 1
ATOM 2323 N N . VAL A 1 333 ? 55.401 -10.322 -23.920 1.00 17.91 388 VAL A N 1
ATOM 2324 C CA . VAL A 1 333 ? 54.545 -11.511 -23.906 1.00 16.48 388 VAL A CA 1
ATOM 2325 C C . VAL A 1 333 ? 55.337 -12.647 -24.534 1.00 18.56 388 VAL A C 1
ATOM 2326 O O . VAL A 1 333 ? 55.905 -12.488 -25.612 1.00 20.09 388 VAL A O 1
ATOM 2330 N N . ALA A 1 334 ? 55.413 -13.774 -23.831 1.00 17.29 389 ALA A N 1
ATOM 2331 C CA . ALA A 1 334 ? 56.072 -14.974 -24.330 1.00 16.88 389 ALA A CA 1
ATOM 2332 C C . ALA A 1 334 ? 55.015 -16.042 -24.555 1.00 16.43 389 ALA A C 1
ATOM 2333 O O . ALA A 1 334 ? 54.223 -16.310 -23.668 1.00 18.59 389 ALA A O 1
ATOM 2335 N N . ASN A 1 335 ? 54.994 -16.609 -25.753 1.00 15.46 390 ASN A N 1
ATOM 2336 C CA . ASN A 1 335 ? 54.112 -17.728 -26.047 1.00 17.13 390 ASN A CA 1
ATOM 2337 C C . ASN A 1 335 ? 54.938 -18.956 -26.319 1.00 19.40 390 ASN A C 1
ATOM 2338 O O . ASN A 1 335 ? 55.814 -18.946 -27.186 1.00 20.99 390 ASN A O 1
ATOM 2343 N N . GLY A 1 336 ? 54.662 -20.006 -25.555 1.00 16.75 391 GLY A N 1
ATOM 2344 C CA . GLY A 1 336 ? 55.429 -21.237 -25.624 1.00 17.47 391 GLY A CA 1
ATOM 2345 C C . GLY A 1 336 ? 56.411 -21.301 -24.471 1.00 16.81 391 GLY A C 1
ATOM 2346 O O . GLY A 1 336 ? 57.207 -20.382 -24.257 1.00 16.46 391 GLY A O 1
ATOM 2347 N N . LEU A 1 337 ? 56.407 -22.403 -23.728 1.00 18.76 392 LEU A N 1
ATOM 2348 C CA . LEU A 1 337 ? 57.251 -22.470 -22.551 1.00 15.83 392 LEU A CA 1
ATOM 2349 C C . LEU A 1 337 ? 58.737 -22.514 -22.908 1.00 17.07 392 LEU A C 1
ATOM 2350 O O . LEU A 1 337 ? 59.552 -22.016 -22.156 1.00 19.32 392 LEU A O 1
ATOM 2355 N N . GLY A 1 338 ? 59.083 -23.150 -24.031 1.00 18.61 393 GLY A N 1
ATOM 2356 C CA . GLY A 1 338 ? 60.464 -23.142 -24.490 1.00 18.82 393 GLY A CA 1
ATOM 2357 C C . GLY A 1 338 ? 60.948 -21.735 -24.792 1.00 18.11 393 GLY A C 1
ATOM 2358 O O . GLY A 1 338 ? 62.080 -21.350 -24.467 1.00 21.50 393 GLY A O 1
ATOM 2359 N N . ASN A 1 339 ? 60.069 -20.967 -25.426 1.00 20.51 394 ASN A N 1
ATOM 2360 C CA . ASN A 1 339 ? 60.388 -19.579 -25.728 1.00 19.70 394 ASN A CA 1
ATOM 2361 C C . ASN A 1 339 ? 60.508 -18.744 -24.468 1.00 16.83 394 ASN A C 1
ATOM 2362 O O . ASN A 1 339 ? 61.362 -17.848 -24.372 1.00 18.60 394 ASN A O 1
ATOM 2367 N N . ALA A 1 340 ? 59.661 -19.045 -23.486 1.00 18.27 395 ALA A N 1
ATOM 2368 C CA . ALA A 1 340 ? 59.738 -18.376 -22.194 1.00 17.44 395 ALA A CA 1
ATOM 2369 C C . ALA A 1 340 ? 61.032 -18.688 -21.447 1.00 17.61 395 ALA A C 1
ATOM 2370 O O . ALA A 1 340 ? 61.613 -17.815 -20.799 1.00 19.11 395 ALA A O 1
ATOM 2372 N N . LYS A 1 341 ? 61.497 -19.940 -21.531 1.00 18.90 396 LYS A N 1
ATOM 2373 C CA . LYS A 1 341 ? 62.773 -20.267 -20.915 1.00 19.80 396 LYS A CA 1
ATOM 2374 C C . LYS A 1 341 ? 63.910 -19.447 -21.524 1.00 16.98 396 LYS A C 1
ATOM 2375 O O . LYS A 1 341 ? 64.767 -18.949 -20.803 1.00 21.60 396 LYS A O 1
ATOM 2381 N N . LYS A 1 342 ? 63.900 -19.273 -22.844 1.00 20.54 397 LYS A N 1
ATOM 2382 C CA . LYS A 1 342 ? 64.937 -18.462 -23.485 1.00 17.50 397 LYS A CA 1
ATOM 2383 C C . LYS A 1 342 ? 64.842 -17.000 -23.042 1.00 20.36 397 LYS A C 1
ATOM 2384 O O . LYS A 1 342 ? 65.861 -16.348 -22.808 1.00 21.65 397 LYS A O 1
ATOM 2390 N N . LEU A 1 343 ? 63.626 -16.491 -22.886 1.00 20.32 398 LEU A N 1
ATOM 2391 C CA . LEU A 1 343 ? 63.460 -15.110 -22.435 1.00 20.89 398 LEU A CA 1
ATOM 2392 C C . LEU A 1 343 ? 64.005 -14.920 -21.027 1.00 18.69 398 LEU A C 1
ATOM 2393 O O . LEU A 1 343 ? 64.684 -13.934 -20.731 1.00 20.75 398 LEU A O 1
ATOM 2398 N N . ILE A 1 344 ? 63.682 -15.857 -20.141 1.00 18.38 399 ILE A N 1
ATOM 2399 C CA . ILE A 1 344 ? 64.135 -15.795 -18.759 1.00 17.07 399 ILE A CA 1
ATOM 2400 C C . ILE A 1 344 ? 65.671 -15.823 -18.670 1.00 19.27 399 ILE A C 1
ATOM 2401 O O . ILE A 1 344 ? 66.253 -15.030 -17.927 1.00 23.08 399 ILE A O 1
ATOM 2406 N N . THR A 1 345 ? 66.299 -16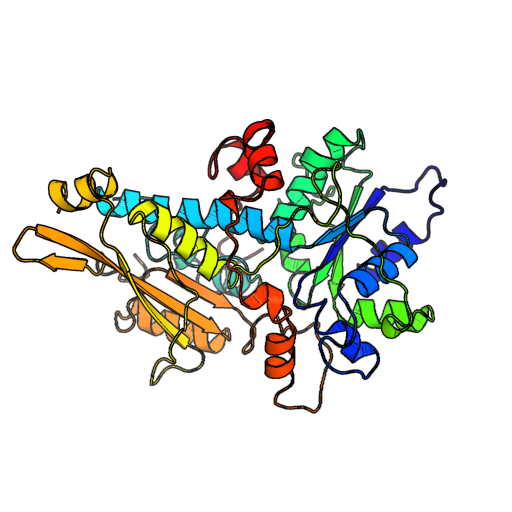.700 -19.452 1.00 20.10 400 THR A N 1
ATOM 2407 C CA . THR A 1 345 ? 67.764 -16.708 -19.579 1.00 19.35 400 THR A CA 1
ATOM 2408 C C . THR A 1 345 ? 68.306 -15.312 -19.928 1.00 27.50 400 THR A C 1
ATOM 2409 O O . THR A 1 345 ? 69.230 -14.813 -19.268 1.00 26.69 400 THR A O 1
ATOM 2413 N N . LYS A 1 346 ? 67.732 -14.682 -20.954 1.00 24.32 401 LYS A N 1
ATOM 2414 C CA . LYS A 1 346 ? 68.167 -13.341 -21.343 1.00 23.26 401 LYS A CA 1
ATOM 2415 C C . LYS A 1 346 ? 67.873 -12.302 -20.268 1.00 36.02 401 LYS A C 1
ATOM 2416 O O . LYS A 1 346 ? 68.668 -11.384 -20.067 1.00 28.35 401 LYS A O 1
ATOM 2422 N N . MET A 1 347 ? 66.741 -12.431 -19.578 1.00 23.92 402 MET A N 1
ATOM 2423 C CA . MET A 1 347 ? 66.439 -11.499 -18.501 1.00 27.99 402 MET A CA 1
ATOM 2424 C C . MET A 1 347 ? 67.441 -11.611 -17.352 1.00 36.74 402 MET A C 1
ATOM 2425 O O . MET A 1 347 ? 67.911 -10.598 -16.837 1.00 32.44 402 MET A O 1
ATOM 2430 N N . GLN A 1 348 ? 67.775 -12.836 -16.958 1.00 30.61 403 GLN A N 1
ATOM 2431 C CA . GLN A 1 348 ? 68.750 -13.043 -15.891 1.00 43.86 403 GLN A CA 1
ATOM 2432 C C . GLN A 1 348 ? 70.123 -12.503 -16.283 1.00 32.02 403 GLN A C 1
ATOM 2433 O O . GLN A 1 348 ? 70.881 -12.065 -15.427 1.00 38.74 403 GLN A O 1
ATOM 2439 N N . ALA A 1 349 ? 70.420 -12.522 -17.580 1.00 29.00 404 ALA A N 1
ATOM 2440 C CA . ALA A 1 349 ? 71.708 -12.057 -18.088 1.00 36.85 404 ALA A CA 1
ATOM 2441 C C . ALA A 1 349 ? 71.740 -10.538 -18.219 1.00 50.33 404 ALA A C 1
ATOM 2442 O O . ALA A 1 349 ? 72.806 -9.939 -18.357 1.00 52.47 404 ALA A O 1
ATOM 2444 N N . GLY A 1 350 ? 70.566 -9.919 -18.182 1.00 38.32 405 GLY A N 1
ATOM 2445 C CA . GLY A 1 350 ? 70.458 -8.481 -18.352 1.00 32.79 405 GLY A CA 1
ATOM 2446 C C . GLY A 1 350 ? 70.408 -8.061 -19.809 1.00 27.72 405 GLY A C 1
ATOM 2447 O O . GLY A 1 350 ? 70.500 -6.871 -20.118 1.00 47.22 405 GLY A O 1
ATOM 2448 N N . GLU A 1 351 ? 70.246 -9.025 -20.704 1.00 29.15 406 GLU A N 1
ATOM 2449 C CA . GLU A 1 351 ? 70.176 -8.747 -22.134 1.00 30.61 406 GLU A CA 1
ATOM 2450 C C . GLU A 1 351 ? 68.750 -8.429 -22.570 1.00 32.13 406 GLU A C 1
ATOM 2451 O O . GLU A 1 351 ? 68.531 -7.811 -23.610 1.00 50.64 406 GLU A O 1
ATOM 2457 N N . ALA A 1 352 ? 67.783 -8.876 -21.778 1.00 27.40 407 ALA A N 1
ATOM 2458 C CA . ALA A 1 352 ? 66.386 -8.517 -22.001 1.00 27.61 407 ALA A CA 1
ATOM 2459 C C . ALA A 1 352 ? 65.888 -7.759 -20.785 1.00 24.43 407 ALA A C 1
ATOM 2460 O O . ALA A 1 352 ? 66.034 -8.227 -19.661 1.00 28.30 407 ALA A O 1
ATOM 2462 N N . LYS A 1 353 ? 65.319 -6.575 -20.999 1.00 23.85 408 LYS A N 1
ATOM 2463 C CA . LYS A 1 353 ? 64.933 -5.718 -19.883 1.00 21.08 408 LYS A CA 1
ATOM 2464 C C . LYS A 1 353 ? 63.437 -5.416 -19.921 1.00 24.29 408 LYS A C 1
ATOM 2465 O O . LYS A 1 353 ? 62.977 -4.591 -20.717 1.00 23.86 408 LYS A O 1
ATOM 2471 N N . TYR A 1 354 ? 62.679 -6.091 -19.063 1.00 19.90 409 TYR A N 1
ATOM 2472 C CA . TYR A 1 354 ? 61.229 -5.895 -19.018 1.00 17.93 409 TYR A CA 1
ATOM 2473 C C . TYR A 1 354 ? 60.730 -5.653 -17.609 1.00 18.68 409 TYR A C 1
ATOM 2474 O O . TYR A 1 354 ? 61.348 -6.075 -16.626 1.00 21.41 409 TYR A O 1
ATOM 2483 N N . ASP A 1 355 ? 59.594 -4.961 -17.515 1.00 16.24 410 ASP A N 1
ATOM 2484 C CA . ASP A 1 355 ? 58.991 -4.657 -16.236 1.00 15.38 410 ASP A CA 1
ATOM 2485 C C . ASP A 1 355 ? 57.730 -5.487 -15.934 1.00 16.81 410 ASP A C 1
ATOM 2486 O O . ASP A 1 355 ? 57.347 -5.658 -14.778 1.00 17.32 410 ASP A O 1
ATOM 2491 N N . PHE A 1 356 ? 57.095 -5.968 -16.992 1.00 16.31 411 PHE A N 1
ATOM 2492 C CA . PHE A 1 356 ? 55.808 -6.678 -16.880 1.00 15.41 411 PHE A CA 1
ATOM 2493 C C . PHE A 1 356 ? 55.803 -7.708 -17.985 1.00 17.84 411 PHE A C 1
ATOM 2494 O O . PHE A 1 356 ? 55.946 -7.354 -19.146 1.00 18.18 411 PHE A O 1
ATOM 2502 N N . VAL A 1 357 ? 55.646 -8.989 -17.621 1.00 15.63 412 VAL A N 1
ATOM 2503 C CA . VAL A 1 357 ? 55.814 -10.102 -18.563 1.00 15.64 412 VAL A CA 1
ATOM 2504 C C . VAL A 1 357 ? 54.665 -11.094 -18.429 1.00 15.24 412 VAL A C 1
ATOM 2505 O O . VAL A 1 357 ? 54.353 -11.526 -17.328 1.00 16.49 412 VAL A O 1
ATOM 2509 N N . GLU A 1 358 ? 54.027 -11.414 -19.544 1.00 15.25 413 GLU A N 1
ATOM 2510 C CA . GLU A 1 358 ? 53.016 -12.463 -19.568 1.00 14.23 413 GLU A CA 1
ATOM 2511 C C . GLU A 1 358 ? 53.560 -13.700 -20.263 1.00 16.59 413 GLU A C 1
ATOM 2512 O O . GLU A 1 358 ? 53.968 -13.623 -21.421 1.00 18.20 413 GLU A O 1
ATOM 2518 N N . ILE A 1 359 ? 53.557 -14.824 -19.557 1.00 13.80 414 ILE A N 1
ATOM 2519 C CA . ILE A 1 359 ? 53.969 -16.106 -20.145 1.00 14.68 414 ILE A CA 1
ATOM 2520 C C . ILE A 1 359 ? 52.754 -17.011 -20.304 1.00 14.09 414 ILE A C 1
ATOM 2521 O O . ILE A 1 359 ? 52.038 -17.273 -19.342 1.00 16.10 414 ILE A O 1
ATOM 2526 N N . MET A 1 360 ? 52.521 -17.451 -21.536 1.00 13.52 415 MET A N 1
ATOM 2527 C CA . MET A 1 360 ? 51.451 -18.393 -21.866 1.00 15.39 415 MET A CA 1
ATOM 2528 C C . MET A 1 360 ? 52.097 -19.643 -22.464 1.00 15.38 415 MET A C 1
ATOM 2529 O O . MET A 1 360 ? 52.954 -19.532 -23.338 1.00 16.52 415 MET A O 1
ATOM 2534 N N . ALA A 1 361 ? 51.673 -20.822 -22.025 1.00 13.36 416 ALA A N 1
ATOM 2535 C CA . ALA A 1 361 ? 52.337 -22.049 -22.459 1.00 16.84 416 ALA A CA 1
ATOM 2536 C C . ALA A 1 361 ? 52.070 -22.385 -23.920 1.00 20.61 416 ALA A C 1
ATOM 2537 O O . ALA A 1 361 ? 52.924 -22.984 -24.580 1.00 21.97 416 ALA A O 1
ATOM 2539 N N . CYS A 1 362 ? 50.888 -22.040 -24.428 1.00 15.85 417 CYS A N 1
ATOM 2540 C CA . CYS A 1 362 ? 50.528 -22.407 -25.797 1.00 19.60 417 CYS A CA 1
ATOM 2541 C C . CYS A 1 362 ? 51.090 -21.406 -26.791 1.00 20.24 417 CYS A C 1
ATOM 2542 O O . CYS A 1 362 ? 50.938 -20.194 -26.629 1.00 19.05 417 CYS A O 1
ATOM 2545 N N . PRO A 1 363 ? 51.775 -21.917 -27.832 1.00 21.28 418 PRO A N 1
ATOM 2546 C CA . PRO A 1 363 ? 52.344 -21.051 -28.870 1.00 25.33 418 PRO A CA 1
ATOM 2547 C C . PRO A 1 363 ? 51.359 -20.037 -29.427 1.00 21.75 418 PRO A C 1
ATOM 2548 O O . PRO A 1 363 ? 51.734 -18.898 -29.711 1.00 28.84 418 PRO A O 1
ATOM 2552 N N . ALA A 1 364 ? 50.089 -20.429 -29.567 1.00 22.85 419 ALA A N 1
ATOM 2553 C CA . ALA A 1 364 ? 49.094 -19.501 -30.084 1.00 21.51 419 ALA A CA 1
ATOM 2554 C C . ALA A 1 364 ? 48.211 -18.865 -28.990 1.00 22.74 419 ALA A C 1
ATOM 2555 O O . ALA A 1 364 ? 47.245 -18.151 -29.290 1.00 27.73 419 ALA A O 1
ATOM 2557 N N . GLY A 1 365 ? 48.548 -19.110 -27.727 1.00 18.86 420 GLY A N 1
ATOM 2558 C CA . GLY A 1 365 ? 47.692 -18.661 -26.640 1.00 17.03 420 GLY A CA 1
ATOM 2559 C C . GLY A 1 365 ? 46.459 -19.541 -26.562 1.00 17.06 420 GLY A C 1
ATOM 2560 O O . GLY A 1 365 ? 46.381 -20.576 -27.227 1.00 16.95 420 GLY A O 1
ATOM 2561 N N . CYS A 1 366 ? 45.498 -19.122 -25.751 1.00 14.99 421 CYS A N 1
ATOM 2562 C CA . CYS A 1 366 ? 44.390 -19.999 -25.397 1.00 14.05 421 CYS A CA 1
ATOM 2563 C C . CYS A 1 366 ? 43.497 -20.370 -26.572 1.00 13.40 421 CYS A C 1
ATOM 2564 O O . CYS A 1 366 ? 42.919 -21.462 -26.558 1.00 12.93 421 CYS A O 1
ATOM 2567 N N . VAL A 1 367 ? 43.406 -19.542 -27.609 1.00 14.67 422 VAL A N 1
ATOM 2568 C CA . VAL A 1 367 ? 42.636 -19.988 -28.760 1.00 15.94 422 VAL A CA 1
ATOM 2569 C C . VAL A 1 367 ? 43.250 -21.232 -29.388 1.00 16.96 422 VAL A C 1
ATOM 2570 O O . VAL A 1 367 ? 42.546 -21.988 -30.047 1.00 15.14 422 VAL A O 1
ATOM 2574 N N . GLY A 1 368 ? 44.536 -21.485 -29.117 1.00 14.03 423 GLY A N 1
ATOM 2575 C CA . GLY A 1 368 ? 45.191 -22.695 -29.586 1.00 15.41 423 GLY A CA 1
ATOM 2576 C C . GLY A 1 368 ? 45.490 -23.703 -28.496 1.00 16.17 423 GLY A C 1
ATOM 2577 O O . GLY A 1 368 ? 46.436 -24.495 -28.611 1.00 17.20 423 GLY A O 1
ATOM 2578 N N . GLY A 1 369 ? 44.691 -23.691 -27.433 1.00 14.07 424 GLY A N 1
ATOM 2579 C CA . GLY A 1 369 ? 44.905 -24.579 -26.303 1.00 14.86 424 GLY A CA 1
ATOM 2580 C C . GLY A 1 369 ? 44.732 -26.055 -26.618 1.00 12.16 424 GLY A C 1
ATOM 2581 O O . GLY A 1 369 ? 44.139 -26.438 -27.622 1.00 12.84 424 GLY A O 1
ATOM 2582 N N . GLY A 1 370 ? 45.242 -26.890 -25.726 1.00 12.81 425 GLY A N 1
ATOM 2583 C CA . GLY A 1 370 ? 45.233 -28.317 -25.952 1.00 12.19 425 GLY A CA 1
ATOM 2584 C C . GLY A 1 370 ? 43.882 -28.992 -25.921 1.00 13.74 425 GLY A C 1
ATOM 2585 O O . GLY A 1 370 ? 43.758 -30.155 -26.316 1.00 14.76 425 GLY A O 1
ATOM 2586 N N . GLY A 1 371 ? 42.868 -28.283 -25.415 1.00 12.98 426 GLY A N 1
ATOM 2587 C CA . GLY A 1 371 ? 41.519 -28.815 -25.378 1.00 13.86 426 GLY A CA 1
ATOM 2588 C C . GLY A 1 371 ? 40.670 -28.373 -26.551 1.00 12.29 426 GLY A C 1
ATOM 2589 O O . GLY A 1 371 ? 39.461 -28.676 -26.604 1.00 12.91 426 GLY A O 1
ATOM 2590 N N . GLN A 1 372 ? 41.282 -27.673 -27.499 1.00 12.10 427 GLN A N 1
ATOM 2591 C CA . GLN A 1 372 ? 40.575 -27.194 -28.691 1.00 13.43 427 GLN A CA 1
ATOM 2592 C C . GLN A 1 372 ? 40.469 -28.234 -29.797 1.00 13.87 427 GLN A C 1
ATOM 2593 O O . GLN A 1 372 ? 41.278 -29.169 -29.872 1.00 12.20 427 GLN A O 1
ATOM 2599 N N . PRO A 1 373 ? 39.482 -28.092 -30.681 1.00 12.28 428 PRO A N 1
ATOM 2600 C CA . PRO A 1 373 ? 39.407 -28.984 -31.840 1.00 14.55 428 PRO A CA 1
ATOM 2601 C C . PRO A 1 373 ? 40.702 -28.975 -32.668 1.00 14.29 428 PRO A C 1
ATOM 2602 O O . PRO A 1 373 ? 41.451 -27.975 -32.719 1.00 13.79 428 PRO A O 1
ATOM 2606 N N . ARG A 1 374 ? 40.971 -30.125 -33.275 1.00 13.68 429 ARG A N 1
ATOM 2607 C CA . ARG A 1 374 ? 42.090 -30.268 -34.193 1.00 13.90 429 ARG A CA 1
ATOM 2608 C C . ARG A 1 374 ? 41.668 -29.977 -35.621 1.00 15.48 429 ARG A C 1
ATOM 2609 O O . ARG A 1 374 ? 40.647 -30.477 -36.088 1.00 20.70 429 ARG A O 1
ATOM 2617 N N . SER A 1 375 ? 42.490 -29.192 -36.316 1.00 19.07 430 SER A N 1
ATOM 2618 C CA . SER A 1 375 ? 42.163 -28.744 -37.679 1.00 18.98 430 SER A CA 1
ATOM 2619 C C . SER A 1 375 ? 43.317 -28.973 -38.646 1.00 23.88 430 SER A C 1
ATOM 2620 O O . SER A 1 375 ? 44.475 -28.873 -38.245 1.00 23.18 430 SER A O 1
ATOM 2623 N N . THR A 1 376 ? 43.010 -29.215 -39.923 1.00 24.65 431 THR A N 1
ATOM 2624 C CA . THR A 1 376 ? 44.061 -29.271 -40.944 1.00 26.43 431 THR A CA 1
ATOM 2625 C C . THR A 1 376 ? 44.457 -27.874 -41.417 1.00 26.94 431 THR A C 1
ATOM 2626 O O . THR A 1 376 ? 45.388 -27.708 -42.204 1.00 27.38 431 THR A O 1
ATOM 2630 N N . ASP A 1 377 ? 43.739 -26.873 -40.935 1.00 23.09 432 ASP A N 1
ATOM 2631 C CA . ASP A 1 377 ? 43.963 -25.497 -41.349 1.00 21.84 432 ASP A CA 1
ATOM 2632 C C . ASP A 1 377 ? 45.111 -24.923 -40.527 1.00 26.06 432 ASP A C 1
ATOM 2633 O O . ASP A 1 377 ? 44.974 -24.730 -39.324 1.00 21.13 432 ASP A O 1
ATOM 2638 N N . LYS A 1 378 ? 46.251 -24.656 -41.162 1.00 26.19 433 LYS A N 1
ATOM 2639 C CA . LYS A 1 378 ? 47.394 -24.153 -40.414 1.00 27.65 433 LYS A CA 1
ATOM 2640 C C . LYS A 1 378 ? 47.124 -22.778 -39.816 1.00 25.87 433 LYS A C 1
ATOM 2641 O O . LYS A 1 378 ? 47.825 -22.357 -38.904 1.00 28.07 433 LYS A O 1
ATOM 2647 N N . ALA A 1 379 ? 46.089 -22.096 -40.307 1.00 20.82 434 ALA A N 1
ATOM 2648 C CA . ALA A 1 379 ? 45.732 -20.771 -39.803 1.00 22.18 434 ALA A CA 1
ATOM 2649 C C . ALA A 1 379 ? 44.464 -20.778 -38.947 1.00 23.19 434 ALA A C 1
ATOM 2650 O O . ALA A 1 379 ? 43.798 -19.751 -38.803 1.00 20.30 434 ALA A O 1
ATOM 2652 N N . ILE A 1 380 ? 44.120 -21.926 -38.373 1.00 19.04 435 ILE A N 1
ATOM 2653 C CA . ILE A 1 380 ? 42.868 -21.990 -37.621 1.00 18.02 435 ILE A CA 1
ATOM 2654 C C . ILE A 1 380 ? 42.905 -21.076 -36.397 1.00 16.38 435 ILE A C 1
ATOM 2655 O O . ILE A 1 380 ? 41.871 -20.502 -36.045 1.00 18.64 435 ILE A O 1
ATOM 2660 N N . THR A 1 381 ? 44.067 -20.877 -35.781 1.00 17.81 436 THR A N 1
ATOM 2661 C CA . THR A 1 381 ? 44.096 -20.032 -34.589 1.00 18.28 436 THR A CA 1
ATOM 2662 C C . THR A 1 381 ? 43.917 -18.560 -34.973 1.00 22.31 436 THR A C 1
ATOM 2663 O O . THR A 1 381 ? 43.317 -17.796 -34.223 1.00 21.83 436 THR A O 1
ATOM 2667 N N . GLN A 1 382 ? 44.411 -18.166 -36.145 1.00 20.52 437 GLN A N 1
ATOM 2668 C CA . GLN A 1 382 ? 44.133 -16.817 -36.642 1.00 25.05 437 GLN A CA 1
ATOM 2669 C C . GLN A 1 382 ? 42.639 -16.590 -36.850 1.00 22.92 437 GLN A C 1
ATOM 2670 O O . GLN A 1 382 ? 42.098 -15.528 -36.518 1.00 22.78 437 GLN A O 1
ATOM 2676 N N . LYS A 1 383 ? 41.968 -17.599 -37.400 1.00 20.25 438 LYS A N 1
ATOM 2677 C CA . LYS A 1 383 ? 40.535 -17.526 -37.633 1.00 22.09 438 LYS A CA 1
ATOM 2678 C C . LYS A 1 383 ? 39.789 -17.440 -36.310 1.00 23.36 438 LYS A C 1
ATOM 2679 O O . LYS A 1 383 ? 38.844 -16.670 -36.165 1.00 22.67 438 LYS A O 1
ATOM 2685 N N . ARG A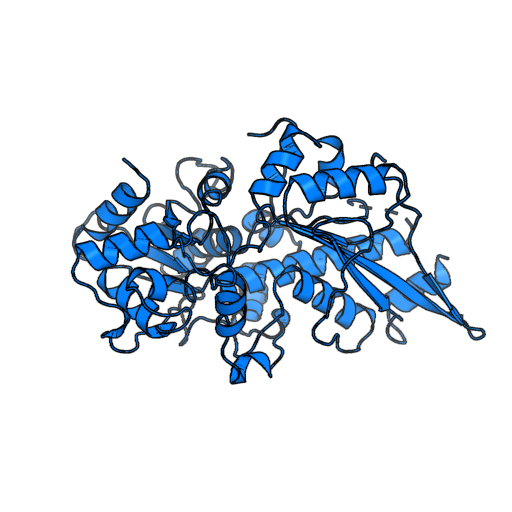 1 384 ? 40.225 -18.229 -35.335 1.00 19.20 439 ARG A N 1
ATOM 2686 C CA . ARG A 1 384 ? 39.633 -18.160 -34.011 1.00 16.97 439 ARG A CA 1
ATOM 2687 C C . ARG A 1 384 ? 39.792 -16.787 -33.379 1.00 17.97 439 ARG A C 1
ATOM 2688 O O . ARG A 1 384 ? 38.828 -16.231 -32.868 1.00 20.04 439 ARG A O 1
ATOM 2696 N N . GLN A 1 385 ? 41.006 -16.250 -33.421 1.00 20.87 440 GLN A N 1
ATOM 2697 C CA . GLN A 1 385 ? 41.246 -14.917 -32.877 1.00 25.65 440 GLN A CA 1
ATOM 2698 C C . GLN A 1 385 ? 40.350 -13.879 -33.556 1.00 29.31 440 GLN A C 1
ATOM 2699 O O . GLN A 1 385 ? 39.763 -13.034 -32.882 1.00 26.70 440 GLN A O 1
ATOM 2705 N N . ALA A 1 386 ? 40.216 -13.965 -34.879 1.00 22.31 441 ALA A N 1
ATOM 2706 C CA . ALA A 1 386 ? 39.421 -12.977 -35.620 1.00 27.95 441 ALA A CA 1
ATOM 2707 C C . ALA A 1 386 ? 37.930 -13.043 -35.296 1.00 34.06 441 ALA A C 1
ATOM 2708 O O . ALA A 1 386 ? 37.245 -12.027 -35.321 1.00 30.94 441 ALA A O 1
ATOM 2710 N N . ALA A 1 387 ? 37.424 -14.236 -35.000 1.00 22.91 442 ALA A N 1
ATOM 2711 C CA . ALA A 1 387 ? 36.016 -14.391 -34.708 1.00 21.42 442 ALA A CA 1
ATOM 2712 C C . ALA A 1 387 ? 35.726 -14.313 -33.206 1.00 18.15 442 ALA A C 1
ATOM 2713 O O . ALA A 1 387 ? 34.577 -14.427 -32.794 1.00 25.47 442 ALA A O 1
ATOM 2715 N N . LEU A 1 388 ? 36.783 -14.134 -32.416 1.00 21.38 443 LEU A N 1
ATOM 2716 C CA . LEU A 1 388 ? 36.729 -14.262 -30.964 1.00 24.77 443 LEU A CA 1
ATOM 2717 C C . LEU A 1 388 ? 35.723 -13.293 -30.382 1.00 35.25 443 LEU A C 1
ATOM 2718 O O . LEU A 1 388 ? 34.970 -13.661 -29.479 1.00 31.27 443 LEU A O 1
ATOM 2723 N N . TYR A 1 389 ? 35.720 -12.067 -30.912 1.00 34.13 444 TYR A N 1
ATOM 2724 C CA . TYR A 1 389 ? 34.726 -11.046 -30.587 1.00 45.20 444 TYR A CA 1
ATOM 2725 C C . TYR A 1 389 ? 34.192 -10.426 -31.890 1.00 39.89 444 TYR A C 1
ATOM 2726 O O . TYR A 1 389 ? 34.934 -10.299 -32.867 1.00 48.00 444 TYR A O 1
ATOM 2735 N N . ASN A 1 390 ? 32.917 -10.044 -31.921 1.00 58.66 445 ASN A N 1
ATOM 2736 C CA . ASN A 1 390 ? 32.353 -9.464 -33.142 1.00 32.44 445 ASN A CA 1
ATOM 2737 C C . ASN A 1 390 ? 32.951 -8.082 -33.415 1.00 49.17 445 ASN A C 1
ATOM 2738 O O . ASN A 1 390 ? 33.555 -7.476 -32.530 1.00 40.32 445 ASN A O 1
ATOM 2743 N N . LEU A 1 391 ? 32.784 -7.588 -34.637 1.00 36.25 446 LEU A N 1
ATOM 2744 C CA . LEU A 1 391 ? 33.382 -6.310 -35.037 1.00 44.84 446 LEU A CA 1
ATOM 2745 C C . LEU A 1 391 ? 32.793 -5.093 -34.311 1.00 54.97 446 LEU A C 1
ATOM 2746 O O . LEU A 1 391 ? 33.485 -4.092 -34.101 1.00 41.74 446 LEU A O 1
ATOM 2751 N N . ASP A 1 392 ? 31.522 -5.173 -33.934 1.00 60.35 447 ASP A N 1
ATOM 2752 C CA . ASP A 1 392 ? 30.891 -4.087 -33.190 1.00 43.25 447 ASP A CA 1
ATOM 2753 C C . ASP A 1 392 ? 31.539 -3.955 -31.814 1.00 42.34 447 ASP A C 1
ATOM 2754 O O . ASP A 1 392 ? 31.876 -2.854 -31.376 1.00 36.35 447 ASP A O 1
ATOM 2759 N N . GLU A 1 393 ? 31.726 -5.081 -31.136 1.00 30.10 448 GLU A N 1
ATOM 2760 C CA . GLU A 1 393 ? 32.358 -5.062 -29.816 1.00 26.35 448 GLU A CA 1
ATOM 2761 C C . GLU A 1 393 ? 33.837 -4.739 -29.884 1.00 24.09 448 GLU A C 1
ATOM 2762 O O . GLU A 1 393 ? 34.389 -4.157 -28.951 1.00 22.52 448 GLU A O 1
ATOM 2768 N N . LYS A 1 394 ? 34.495 -5.126 -30.967 1.00 22.08 449 LYS A N 1
ATOM 2769 C CA . LYS A 1 394 ? 35.922 -4.853 -31.091 1.00 23.05 449 LYS A CA 1
ATOM 2770 C C . LYS A 1 394 ? 36.223 -3.357 -31.221 1.00 28.42 449 LYS A C 1
ATOM 2771 O O . LYS A 1 394 ? 37.300 -2.901 -30.851 1.00 37.59 449 LYS A O 1
ATOM 2777 N N . SER A 1 395 ? 35.259 -2.604 -31.730 1.00 31.65 450 SER A N 1
ATOM 2778 C CA . SER A 1 395 ? 35.415 -1.164 -31.902 1.00 37.12 450 SER A CA 1
ATOM 2779 C C . SER A 1 395 ? 35.238 -0.412 -30.582 1.00 41.56 450 SER A C 1
ATOM 2780 O O . SER A 1 395 ? 35.557 0.772 -30.491 1.00 33.20 450 SER A O 1
ATOM 2783 N N . THR A 1 396 ? 34.729 -1.100 -29.563 1.00 23.36 451 THR A N 1
ATOM 2784 C CA . THR A 1 396 ? 34.405 -0.458 -28.290 1.00 21.09 451 THR A CA 1
ATOM 2785 C C . THR A 1 396 ? 35.290 -0.971 -27.160 1.00 21.22 451 THR A C 1
ATOM 2786 O O . THR A 1 396 ? 35.299 -2.160 -26.849 1.00 21.38 451 THR A O 1
ATOM 2790 N N . LEU A 1 397 ? 36.054 -0.066 -26.569 1.00 16.80 452 LEU A N 1
ATOM 2791 C CA . LEU A 1 397 ? 36.938 -0.398 -25.468 1.00 15.55 452 LEU A CA 1
ATOM 2792 C C . LEU A 1 397 ? 36.133 -0.350 -24.178 1.00 17.35 452 LEU A C 1
ATOM 2793 O O . LEU A 1 397 ? 35.492 0.671 -23.896 1.00 23.32 452 LEU A O 1
ATOM 2798 N N . ARG A 1 398 ? 36.083 -1.435 -23.408 1.00 16.81 453 ARG A N 1
ATOM 2799 C CA . ARG A 1 398 ? 35.447 -1.337 -22.100 1.00 15.74 453 ARG A CA 1
ATOM 2800 C C . ARG A 1 398 ? 36.477 -1.511 -20.986 1.00 16.57 453 ARG A C 1
ATOM 2801 O O . ARG A 1 398 ? 37.586 -2.027 -21.212 1.00 17.70 453 ARG A O 1
ATOM 2809 N N . ARG A 1 399 ? 36.103 -1.052 -19.799 1.00 15.68 454 ARG A N 1
ATOM 2810 C CA . ARG A 1 399 ? 37.001 -0.960 -18.657 1.00 14.46 454 ARG A CA 1
ATOM 2811 C C . ARG A 1 399 ? 36.346 -1.618 -17.455 1.00 13.82 454 ARG A C 1
ATOM 2812 O O . ARG A 1 399 ? 35.227 -1.251 -17.084 1.00 15.68 454 ARG A O 1
ATOM 2820 N N . SER A 1 400 ? 37.026 -2.604 -16.872 1.00 16.63 455 SER A N 1
ATOM 2821 C CA . SER A 1 400 ? 36.402 -3.425 -15.835 1.00 16.85 455 SER A CA 1
ATOM 2822 C C . SER A 1 400 ? 35.868 -2.590 -14.658 1.00 15.73 455 SER A C 1
ATOM 2823 O O . SER A 1 400 ? 34.807 -2.894 -14.121 1.00 17.62 455 SER A O 1
ATOM 2826 N N . HIS A 1 401 ? 36.585 -1.523 -14.273 1.00 15.48 456 HIS A N 1
ATOM 2827 C CA . HIS A 1 401 ? 36.162 -0.750 -13.111 1.00 15.05 456 HIS A CA 1
ATOM 2828 C C . HIS A 1 401 ? 34.885 0.045 -13.343 1.00 15.59 456 HIS A C 1
ATOM 2829 O O . HIS A 1 401 ? 34.323 0.556 -12.387 1.00 17.73 456 HIS A O 1
ATOM 2836 N N . GLU A 1 402 ? 34.440 0.156 -14.597 1.00 14.39 457 GLU A N 1
ATOM 2837 C CA . GLU A 1 402 ? 33.191 0.846 -14.938 1.00 16.58 457 GLU A CA 1
ATOM 2838 C C . GLU A 1 402 ? 31.987 -0.093 -14.922 1.00 16.84 457 GLU A C 1
ATOM 2839 O O . GLU A 1 402 ? 30.848 0.340 -15.046 1.00 17.45 457 GLU A O 1
ATOM 2845 N N . ASN A 1 403 ? 32.237 -1.388 -14.769 1.00 14.78 458 ASN A N 1
ATOM 2846 C CA . ASN A 1 403 ? 31.161 -2.379 -14.752 1.00 14.96 458 ASN A CA 1
ATOM 2847 C C . ASN A 1 403 ? 30.329 -2.256 -13.465 1.00 15.30 458 ASN A C 1
ATOM 2848 O O . ASN A 1 403 ? 30.846 -2.515 -12.377 1.00 14.74 458 ASN A O 1
ATOM 2853 N N . PRO A 1 404 ? 29.032 -1.889 -13.582 1.00 15.32 459 PRO A N 1
ATOM 2854 C CA . PRO A 1 404 ? 28.239 -1.717 -12.357 1.00 16.99 459 PRO A CA 1
ATOM 2855 C C . PRO A 1 404 ? 28.165 -2.968 -11.494 1.00 16.99 459 PRO A C 1
ATOM 2856 O O . PRO A 1 404 ? 28.088 -2.855 -10.274 1.00 17.51 459 PRO A O 1
ATOM 2860 N N . SER A 1 405 ? 28.215 -4.154 -12.095 1.00 16.76 460 SER A N 1
ATOM 2861 C CA . SER A 1 405 ? 28.166 -5.381 -11.304 1.00 18.37 460 SER A CA 1
ATOM 2862 C C . SER A 1 405 ? 29.441 -5.527 -10.473 1.00 15.29 460 SER A C 1
ATOM 2863 O O . SER A 1 405 ? 29.405 -5.927 -9.306 1.00 17.67 460 SER A O 1
ATOM 2866 N N . ILE A 1 406 ? 30.577 -5.190 -11.080 1.00 15.24 461 ILE A N 1
ATOM 2867 C CA . ILE A 1 406 ? 31.855 -5.246 -10.392 1.00 15.02 461 ILE A CA 1
ATOM 2868 C C . ILE A 1 406 ? 31.914 -4.191 -9.280 1.00 15.80 461 ILE A C 1
ATOM 2869 O O . ILE A 1 406 ? 32.336 -4.490 -8.147 1.00 17.37 461 ILE A O 1
ATOM 2874 N N . ARG A 1 407 ? 31.461 -2.980 -9.595 1.00 17.30 462 ARG A N 1
ATOM 2875 C CA . ARG A 1 407 ? 31.403 -1.915 -8.600 1.00 19.79 462 ARG A CA 1
ATOM 2876 C C . ARG A 1 407 ? 30.572 -2.347 -7.408 1.00 19.51 462 ARG A C 1
ATOM 2877 O O . ARG A 1 407 ? 30.973 -2.190 -6.267 1.00 18.78 462 ARG A O 1
ATOM 2885 N N . GLU A 1 408 ? 29.409 -2.920 -7.679 1.00 16.96 463 GLU A N 1
ATOM 2886 C CA . GLU A 1 408 ? 28.551 -3.363 -6.584 1.00 18.20 463 GLU A CA 1
ATOM 2887 C C . GLU A 1 408 ? 29.226 -4.444 -5.737 1.00 22.19 463 GLU A C 1
ATOM 2888 O O . GLU A 1 408 ? 29.127 -4.438 -4.516 1.00 18.93 463 GLU A O 1
ATOM 2894 N N . LEU A 1 409 ? 29.922 -5.377 -6.373 1.00 17.83 464 LEU A N 1
ATOM 2895 C CA . LEU A 1 409 ? 30.544 -6.458 -5.637 1.00 15.41 464 LEU A CA 1
ATOM 2896 C C . LEU A 1 409 ? 31.640 -5.922 -4.711 1.00 16.17 464 LEU A C 1
ATOM 2897 O O . LEU A 1 409 ? 31.759 -6.361 -3.569 1.00 18.38 464 LEU A O 1
ATOM 2902 N N . TYR A 1 410 ? 32.432 -4.962 -5.194 1.00 16.90 465 TYR A N 1
ATOM 2903 C CA . TYR A 1 410 ? 33.456 -4.382 -4.330 1.00 16.95 465 TYR A CA 1
ATOM 2904 C C . TYR A 1 410 ? 32.804 -3.539 -3.235 1.00 15.43 465 TYR A C 1
ATOM 2905 O O . TYR A 1 410 ? 33.152 -3.678 -2.052 1.00 18.21 465 TYR A O 1
ATOM 2914 N N . ASP A 1 411 ? 31.849 -2.700 -3.614 1.00 17.27 466 ASP A N 1
ATOM 2915 C CA . ASP A 1 411 ? 31.231 -1.769 -2.661 1.00 18.18 466 ASP A CA 1
ATOM 2916 C C . ASP A 1 411 ? 30.515 -2.476 -1.521 1.00 23.62 466 ASP A C 1
ATOM 2917 O O . ASP A 1 411 ? 30.503 -1.981 -0.401 1.00 22.13 466 ASP A O 1
ATOM 2922 N N . THR A 1 412 ? 29.907 -3.629 -1.797 1.00 18.12 467 THR A N 1
ATOM 2923 C CA . THR A 1 412 ? 29.042 -4.255 -0.806 1.00 18.31 467 THR A CA 1
ATOM 2924 C C . THR A 1 412 ? 29.566 -5.555 -0.241 1.00 20.22 467 THR A C 1
ATOM 2925 O O . THR A 1 412 ? 28.963 -6.113 0.684 1.00 22.44 467 THR A O 1
ATOM 2929 N N . TYR A 1 413 ? 30.661 -6.063 -0.782 1.00 15.98 468 TYR A N 1
ATOM 2930 C CA . TYR A 1 413 ? 31.143 -7.360 -0.331 1.00 16.74 468 TYR A CA 1
ATOM 2931 C C . TYR A 1 413 ? 32.674 -7.452 -0.202 1.00 16.38 468 TYR A C 1
ATOM 2932 O O . TYR A 1 413 ? 33.188 -7.835 0.842 1.00 20.28 468 TYR A O 1
ATOM 2941 N N . LEU A 1 414 ? 33.410 -7.135 -1.262 1.00 18.12 469 LEU A N 1
ATOM 2942 C CA . LEU A 1 414 ? 34.850 -7.386 -1.261 1.00 19.39 469 LEU A CA 1
ATOM 2943 C C . LEU A 1 414 ? 35.674 -6.320 -0.560 1.00 20.25 469 LEU A C 1
ATOM 2944 O O . LEU A 1 414 ? 36.754 -6.628 -0.065 1.00 22.42 469 LEU A O 1
ATOM 2949 N N . GLY A 1 415 ? 35.196 -5.079 -0.538 1.00 18.35 470 GLY A N 1
ATOM 2950 C CA . GLY A 1 415 ? 35.989 -3.989 0.013 1.00 20.88 470 GLY A CA 1
ATOM 2951 C C . GLY A 1 415 ? 36.791 -3.327 -1.086 1.00 24.09 470 GLY A C 1
ATOM 2952 O O . GLY A 1 415 ? 36.222 -2.841 -2.062 1.00 29.35 470 GLY A O 1
ATOM 2953 N N . GLU A 1 416 ? 38.110 -3.314 -0.922 1.00 23.24 471 GLU A N 1
ATOM 2954 C CA . GLU A 1 416 ? 39.027 -2.704 -1.885 1.00 24.86 471 GLU A CA 1
ATOM 2955 C C . GLU A 1 416 ? 39.823 -3.779 -2.621 1.00 20.00 471 GLU A C 1
ATOM 2956 O O . GLU A 1 416 ? 40.122 -4.808 -2.035 1.00 21.50 471 GLU A O 1
ATOM 2962 N N . PRO A 1 417 ? 40.179 -3.540 -3.901 1.00 19.25 472 PRO A N 1
ATOM 2963 C CA . PRO A 1 417 ? 41.162 -4.443 -4.512 1.00 19.08 472 PRO A CA 1
ATOM 2964 C C . PRO A 1 417 ? 42.393 -4.549 -3.629 1.00 19.04 472 PRO A C 1
ATOM 2965 O O . PRO A 1 417 ? 42.811 -3.538 -3.042 1.00 19.48 472 PRO A O 1
ATOM 2969 N N . LEU A 1 418 ? 42.933 -5.758 -3.517 1.00 20.31 473 LEU A N 1
ATOM 2970 C CA . LEU A 1 418 ? 44.106 -6.087 -2.700 1.00 18.53 473 LEU A CA 1
ATOM 2971 C C . LEU A 1 418 ? 43.825 -6.067 -1.207 1.00 23.81 473 LEU A C 1
ATOM 2972 O O . LEU A 1 418 ? 44.720 -6.377 -0.417 1.00 29.52 473 LEU A O 1
ATOM 2977 N N . GLY A 1 419 ? 42.595 -5.738 -0.817 1.00 20.12 474 GLY A N 1
ATOM 2978 C CA . GLY A 1 419 ? 42.237 -5.699 0.588 1.00 22.43 474 GLY A CA 1
ATOM 2979 C C . GLY A 1 419 ? 42.134 -7.099 1.160 1.00 27.98 474 GLY A C 1
ATOM 2980 O O . GLY A 1 419 ? 42.389 -8.087 0.469 1.00 26.15 474 GLY A O 1
ATOM 2981 N N . HIS A 1 420 ? 41.751 -7.205 2.426 1.00 26.77 475 HIS A N 1
ATOM 2982 C CA . HIS A 1 420 ? 41.788 -8.502 3.094 1.00 30.89 475 HIS A CA 1
ATOM 2983 C C . HIS A 1 420 ? 40.835 -9.525 2.458 1.00 25.66 475 HIS A C 1
ATOM 2984 O O . HIS A 1 420 ? 41.230 -10.664 2.207 1.00 27.76 475 HIS A O 1
ATOM 2991 N N . LYS A 1 421 ? 39.602 -9.112 2.186 1.00 23.32 476 LYS A N 1
ATOM 2992 C CA . LYS A 1 421 ? 38.593 -10.005 1.629 1.00 24.59 476 LYS A CA 1
ATOM 2993 C C . LYS A 1 421 ? 38.954 -10.374 0.192 1.00 25.88 476 LYS A C 1
ATOM 2994 O O . LYS A 1 421 ? 38.853 -11.539 -0.213 1.00 25.20 476 LYS A O 1
ATOM 3000 N N . ALA A 1 422 ? 39.374 -9.380 -0.587 1.00 21.77 477 ALA A N 1
ATOM 3001 C CA . ALA A 1 422 ? 39.839 -9.658 -1.944 1.00 19.85 477 ALA A CA 1
ATOM 3002 C C . ALA A 1 422 ? 41.033 -10.577 -1.931 1.00 20.59 477 ALA A C 1
ATOM 3003 O O . ALA A 1 422 ? 41.137 -11.474 -2.770 1.00 18.56 477 ALA A O 1
ATOM 3005 N N . HIS A 1 423 ? 41.968 -10.355 -1.001 1.00 20.02 478 HIS A N 1
ATOM 3006 C CA . HIS A 1 423 ? 43.111 -11.234 -0.880 1.00 19.91 478 HIS A CA 1
ATOM 3007 C C . HIS A 1 423 ? 42.677 -12.664 -0.582 1.00 18.62 478 HIS A C 1
ATOM 3008 O O . HIS A 1 423 ? 43.163 -13.614 -1.202 1.00 21.92 478 HIS A O 1
ATOM 3015 N N . GLU A 1 424 ? 41.746 -12.810 0.360 1.00 19.97 479 GLU A N 1
ATOM 3016 C CA . GLU A 1 424 ? 41.269 -14.123 0.774 1.00 19.61 479 GLU A CA 1
ATOM 3017 C C . GLU A 1 424 ? 40.629 -14.905 -0.364 1.00 19.30 479 GLU A C 1
ATOM 3018 O O . GLU A 1 424 ? 40.927 -16.088 -0.559 1.00 20.71 479 GLU A O 1
ATOM 3024 N N . LEU A 1 425 ? 39.757 -14.244 -1.117 1.00 18.47 480 LEU A N 1
ATOM 3025 C CA . LEU A 1 425 ? 38.988 -14.940 -2.152 1.00 18.44 480 LEU A CA 1
ATOM 3026 C C . LEU A 1 425 ? 39.684 -14.975 -3.489 1.00 17.94 480 LEU A C 1
ATOM 3027 O O . LEU A 1 425 ? 39.547 -15.946 -4.231 1.00 16.87 480 LEU A O 1
ATOM 3032 N N . LEU A 1 426 ? 40.419 -13.921 -3.812 1.00 16.14 481 LEU A N 1
ATOM 3033 C CA . LEU A 1 426 ? 40.884 -13.736 -5.183 1.00 12.89 481 LEU A CA 1
ATOM 3034 C C . LEU A 1 426 ? 42.387 -13.866 -5.381 1.00 14.92 481 LEU A C 1
ATOM 3035 O O . LEU A 1 426 ? 42.857 -13.814 -6.515 1.00 14.61 481 LEU A O 1
ATOM 3040 N N . HIS A 1 427 ? 43.160 -14.022 -4.297 1.00 13.50 482 HIS A N 1
ATOM 3041 C CA . HIS A 1 427 ? 44.608 -14.166 -4.426 1.00 15.52 482 HIS A CA 1
ATOM 3042 C C . HIS A 1 427 ? 45.086 -15.524 -3.934 1.00 14.85 482 HIS A C 1
ATOM 3043 O O . HIS A 1 427 ? 44.322 -16.287 -3.319 1.00 15.92 482 HIS A O 1
ATOM 3050 N N . THR A 1 428 ? 46.327 -15.829 -4.275 1.00 14.86 483 THR A N 1
ATOM 3051 C CA . THR A 1 428 ? 46.876 -17.141 -4.044 1.00 15.37 483 THR A CA 1
ATOM 3052 C C . THR A 1 428 ? 48.368 -17.013 -3.777 1.00 16.08 483 THR A C 1
ATOM 3053 O O . THR A 1 428 ? 48.901 -15.898 -3.674 1.00 18.12 483 THR A O 1
ATOM 3057 N N . HIS A 1 429 ? 49.028 -18.161 -3.647 1.00 16.48 484 HIS A N 1
ATOM 3058 C CA . HIS A 1 429 ? 50.459 -18.248 -3.375 1.00 16.84 484 HIS A CA 1
ATOM 3059 C C . HIS A 1 429 ? 51.051 -19.372 -4.213 1.00 18.89 484 HIS A C 1
ATOM 3060 O O . HIS A 1 429 ? 50.324 -20.108 -4.879 1.00 16.62 484 HIS A O 1
ATOM 3067 N N . TYR A 1 430 ? 52.367 -19.524 -4.166 1.00 17.54 485 TYR A N 1
ATOM 3068 C CA . TYR A 1 430 ? 53.043 -20.535 -4.972 1.00 16.73 485 TYR A CA 1
ATOM 3069 C C . TYR A 1 430 ? 53.952 -21.373 -4.088 1.00 19.61 485 TYR A C 1
ATOM 3070 O O . TYR A 1 430 ? 54.319 -20.953 -2.988 1.00 22.20 485 TYR A O 1
ATOM 3079 N N . VAL A 1 431 ? 54.269 -22.565 -4.565 1.00 17.59 486 VAL A N 1
ATOM 3080 C CA . VAL A 1 431 ? 54.950 -23.567 -3.749 1.00 17.51 486 VAL A CA 1
ATOM 3081 C C . VAL A 1 431 ? 56.175 -24.018 -4.485 1.00 16.20 486 VAL A C 1
ATOM 3082 O O . VAL A 1 431 ? 56.072 -24.661 -5.531 1.00 19.48 486 VAL A O 1
ATOM 3086 N N . ALA A 1 432 ? 57.342 -23.618 -3.973 1.00 18.85 487 ALA A N 1
ATOM 3087 C CA . ALA A 1 432 ? 58.604 -24.013 -4.579 1.00 20.40 487 ALA A CA 1
ATOM 3088 C C . ALA A 1 432 ? 58.676 -25.524 -4.670 1.00 20.65 487 ALA A C 1
ATOM 3089 O O . ALA A 1 432 ? 58.420 -26.227 -3.690 1.00 24.61 487 ALA A O 1
ATOM 3091 N N . GLY A 1 433 ? 58.983 -26.020 -5.856 1.00 20.96 488 GLY A N 1
ATOM 3092 C CA . GLY A 1 433 ? 58.993 -27.453 -6.096 1.00 22.64 488 GLY A CA 1
ATOM 3093 C C . GLY A 1 433 ? 57.703 -27.978 -6.683 1.00 25.06 488 GLY A C 1
ATOM 3094 O O . GLY A 1 433 ? 57.657 -29.098 -7.197 1.00 27.52 488 GLY A O 1
ATOM 3095 N N . GLY A 1 434 ? 56.650 -27.163 -6.616 1.00 21.34 489 GLY A N 1
ATOM 3096 C CA . GLY A 1 434 ? 55.360 -27.531 -7.186 1.00 23.50 489 GLY A CA 1
ATOM 3097 C C . GLY A 1 434 ? 54.439 -28.277 -6.240 1.00 27.37 489 GLY A C 1
ATOM 3098 O O . GLY A 1 434 ? 54.816 -28.589 -5.109 1.00 27.31 489 GLY A O 1
ATOM 3099 N N . VAL A 1 435 ? 53.223 -28.568 -6.689 1.00 26.65 490 VAL A N 1
ATOM 3100 C CA . VAL A 1 435 ? 52.231 -29.159 -5.790 1.00 28.26 490 VAL A CA 1
ATOM 3101 C C . VAL A 1 435 ? 51.897 -30.598 -6.173 1.00 43.82 490 VAL A C 1
ATOM 3102 O O . VAL A 1 435 ? 52.061 -30.998 -7.323 1.00 45.82 490 VAL A O 1
#